Protein 1WTJ (pdb70)

Structure (mmCIF, N/CA/C/O backbone):
data_1WTJ
#
_entry.id   1WTJ
#
_cell.length_a   67.443
_cell.length_b   68.968
_cell.length_c   178.952
_cell.angle_alpha   90.00
_cell.angle_beta   90.00
_cell.angle_gamma   90.00
#
_symmetry.space_group_name_H-M   'P 21 21 21'
#
loop_
_entity.id
_entity.type
_entity.pdbx_description
1 polymer 'ureidoglycolate dehydrogenase'
2 water water
#
loop_
_atom_site.group_PDB
_atom_site.id
_atom_site.type_symbol
_atom_site.label_atom_id
_atom_site.label_alt_id
_atom_site.label_comp_id
_atom_site.label_asym_id
_atom_site.label_entity_id
_atom_site.label_seq_id
_atom_site.pdbx_PDB_ins_code
_atom_site.Cartn_x
_atom_site.Cartn_y
_atom_site.Cartn_z
_atom_site.occupancy
_atom_site.B_iso_or_equiv
_atom_site.auth_seq_id
_atom_site.auth_comp_id
_atom_site.auth_asym_id
_atom_site.auth_atom_id
_atom_site.pdbx_PDB_model_num
ATOM 1 N N . THR A 1 10 ? 5.615 50.077 49.689 1.00 49.91 10 THR A N 1
ATOM 2 C CA . THR A 1 10 ? 6.185 50.693 48.457 1.00 49.98 10 THR A CA 1
ATOM 3 C C . THR A 1 10 ? 5.142 50.754 47.348 1.00 50.15 10 THR A C 1
ATOM 4 O O . THR A 1 10 ? 4.653 49.723 46.886 1.00 50.74 10 THR A O 1
ATOM 8 N N . GLN A 1 11 ? 4.805 51.968 46.925 1.00 49.91 11 GLN A N 1
ATOM 9 C CA . GLN A 1 11 ? 3.822 52.169 45.868 1.00 49.57 11 GLN A CA 1
ATOM 10 C C . GLN A 1 11 ? 4.489 52.082 44.497 1.00 48.70 11 GLN A C 1
ATOM 11 O O . GLN A 1 11 ? 5.710 52.187 44.382 1.00 48.70 11 GLN A O 1
ATOM 17 N N . THR A 1 12 ? 3.680 51.885 43.462 1.00 47.38 12 THR A N 1
ATOM 18 C CA . THR A 1 12 ? 4.187 51.782 42.101 1.00 45.39 12 THR A CA 1
ATOM 19 C C . THR A 1 12 ? 3.647 52.909 41.227 1.00 43.84 12 THR A C 1
ATOM 20 O O . THR A 1 12 ? 2.438 53.128 41.155 1.00 44.25 12 THR A O 1
ATOM 24 N N . VAL A 1 13 ? 4.552 53.625 40.569 1.00 41.57 13 VAL A N 1
ATOM 25 C CA . VAL A 1 13 ? 4.167 54.719 39.688 1.00 39.70 13 VAL A CA 1
ATOM 26 C C . VAL A 1 13 ? 4.689 54.441 38.287 1.00 38.09 13 VAL A C 1
ATOM 27 O O . VAL A 1 13 ? 5.753 53.845 38.120 1.00 38.41 13 VAL A O 1
ATOM 31 N N . SER A 1 14 ? 3.935 54.865 37.279 1.00 36.41 14 SER A N 1
ATOM 32 C CA . SER A 1 14 ? 4.347 54.648 35.901 1.00 34.60 14 SER A CA 1
ATOM 33 C C . SER A 1 14 ? 5.427 55.654 35.531 1.00 33.15 14 SER A C 1
ATOM 34 O O . SER A 1 14 ? 5.562 56.699 36.169 1.00 32.13 14 SER A O 1
ATOM 37 N N . TYR A 1 15 ? 6.196 55.329 34.499 1.00 31.83 15 TYR A N 1
ATOM 38 C CA . TYR A 1 15 ? 7.261 56.201 34.030 1.00 30.77 15 TYR A CA 1
ATOM 39 C C . TYR A 1 15 ? 6.711 57.593 33.711 1.00 30.65 15 TYR A C 1
ATOM 40 O O . TYR A 1 15 ? 7.247 58.601 34.176 1.00 29.73 15 TYR A O 1
ATOM 49 N N . PRO A 1 16 ? 5.626 57.672 32.920 1.00 30.27 16 PRO A N 1
ATOM 50 C CA . PRO A 1 16 ? 5.075 58.993 32.602 1.00 29.38 16 PRO A CA 1
ATOM 51 C C . PRO A 1 16 ? 4.537 59.723 33.836 1.00 27.77 16 PRO A C 1
ATOM 52 O O . PRO A 1 16 ? 4.590 60.950 33.903 1.00 27.52 16 PRO A O 1
ATOM 56 N N . GLN A 1 17 ? 4.022 58.972 34.806 1.00 28.28 17 GLN A N 1
ATOM 57 C CA . GLN A 1 17 ? 3.510 59.577 36.033 1.00 28.14 17 GLN A CA 1
ATOM 58 C C . GLN A 1 17 ? 4.664 60.227 36.788 1.00 27.65 17 GLN A C 1
ATOM 59 O O . GLN A 1 17 ? 4.549 61.359 37.263 1.00 26.59 17 GLN A O 1
ATOM 65 N N . LEU A 1 18 ? 5.776 59.502 36.897 1.00 26.88 18 LEU A N 1
ATOM 66 C CA . LEU A 1 18 ? 6.947 60.016 37.597 1.00 26.05 18 LEU A CA 1
ATOM 67 C C . LEU A 1 18 ? 7.457 61.283 36.923 1.00 24.94 18 LEU A C 1
ATOM 68 O O . LEU A 1 18 ? 7.830 62.243 37.596 1.00 24.75 18 LEU A O 1
ATOM 73 N N . ILE A 1 19 ? 7.474 61.286 35.593 1.00 24.45 19 ILE A N 1
ATOM 74 C CA . ILE A 1 19 ? 7.923 62.453 34.846 1.00 24.55 19 ILE A CA 1
ATOM 75 C C . ILE A 1 19 ? 7.075 63.674 35.197 1.00 24.93 19 ILE A C 1
ATOM 76 O O . ILE A 1 19 ? 7.607 64.733 35.528 1.00 24.50 19 ILE A O 1
ATOM 81 N N . ASP A 1 20 ? 5.754 63.527 35.121 1.00 25.24 20 ASP A N 1
ATOM 82 C CA . ASP A 1 20 ? 4.856 64.633 35.434 1.00 26.37 20 ASP A CA 1
ATOM 83 C C . ASP A 1 20 ? 5.039 65.123 36.866 1.00 25.02 20 ASP A C 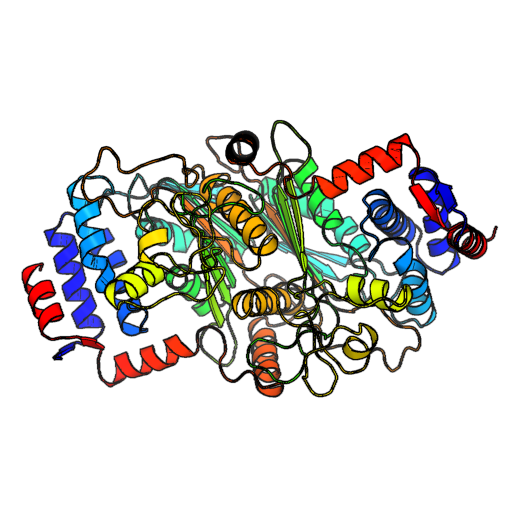1
ATOM 84 O O . ASP A 1 20 ? 4.962 66.322 37.129 1.00 25.26 20 ASP A O 1
ATOM 89 N N . LEU A 1 21 ? 5.279 64.192 37.785 1.00 25.10 21 LEU A N 1
ATOM 90 C CA . LEU A 1 21 ? 5.475 64.532 39.190 1.00 25.19 21 LEU A CA 1
ATOM 91 C C . LEU A 1 21 ? 6.750 65.349 39.376 1.00 25.06 21 LEU A C 1
ATOM 92 O O . LEU A 1 21 ? 6.736 66.399 40.022 1.00 24.79 21 LEU A O 1
ATOM 97 N N . LEU A 1 22 ? 7.852 64.870 38.809 1.00 23.98 22 LEU A N 1
ATOM 98 C CA . LEU A 1 22 ? 9.116 65.583 38.936 1.00 22.79 22 LEU A CA 1
ATOM 99 C C . LEU A 1 22 ? 9.077 66.928 38.222 1.00 22.11 22 LEU A C 1
ATOM 100 O O . LEU A 1 22 ? 9.666 67.900 38.691 1.00 23.30 22 LEU A O 1
ATOM 105 N N . ARG A 1 23 ? 8.383 66.995 37.088 1.00 22.65 23 ARG A N 1
ATOM 106 C CA . ARG A 1 23 ? 8.287 68.249 36.352 1.00 23.49 23 ARG A CA 1
ATOM 107 C C . ARG A 1 23 ? 7.600 69.295 37.223 1.00 23.77 23 ARG A C 1
ATOM 108 O O . ARG A 1 23 ? 7.989 70.463 37.235 1.00 23.56 23 ARG A O 1
ATOM 116 N N . ARG A 1 24 ? 6.576 68.865 37.954 1.00 25.57 24 ARG A N 1
ATOM 117 C CA . ARG A 1 24 ? 5.833 69.759 38.836 1.00 26.20 24 ARG A CA 1
ATOM 118 C C . ARG A 1 24 ? 6.771 70.311 39.906 1.00 25.38 24 ARG A C 1
ATOM 119 O O . ARG A 1 24 ? 6.753 71.504 40.207 1.00 25.21 24 ARG A O 1
ATOM 127 N N . ILE A 1 25 ? 7.586 69.429 40.477 1.00 24.27 25 ILE A N 1
ATOM 128 C CA . ILE A 1 25 ? 8.538 69.814 41.514 1.00 22.69 25 ILE A CA 1
ATOM 129 C C . ILE A 1 25 ? 9.494 70.893 41.015 1.00 22.82 25 ILE A C 1
ATOM 130 O O . ILE A 1 25 ? 9.692 71.913 41.674 1.00 23.12 25 ILE A O 1
ATOM 135 N N . PHE A 1 26 ? 10.085 70.670 39.846 1.00 22.51 26 PHE A N 1
ATOM 136 C CA . PHE A 1 26 ? 11.012 71.641 39.283 1.00 22.70 26 PHE A CA 1
ATOM 137 C C . PHE A 1 26 ? 10.335 72.979 39.013 1.00 23.50 26 PHE A C 1
ATOM 138 O O . PHE A 1 26 ? 10.914 74.034 39.266 1.00 22.93 26 PHE A O 1
ATOM 146 N N . VAL A 1 27 ? 9.107 72.943 38.503 1.00 25.05 27 VAL A N 1
ATOM 147 C CA . VAL A 1 27 ? 8.381 74.176 38.223 1.00 26.67 27 VAL A CA 1
ATOM 148 C C . VAL A 1 27 ? 8.120 74.922 39.531 1.00 26.87 27 VAL A C 1
ATOM 149 O O . VAL A 1 27 ? 8.314 76.134 39.615 1.00 28.32 27 VAL A O 1
ATOM 153 N N . VAL A 1 28 ? 7.685 74.188 40.549 1.00 27.18 28 VAL A N 1
ATOM 154 C CA . VAL A 1 28 ? 7.409 74.778 41.853 1.00 28.78 28 VAL A CA 1
ATOM 155 C C . VAL A 1 28 ? 8.658 75.435 42.431 1.00 27.72 28 VAL A C 1
ATOM 156 O O . VAL A 1 28 ? 8.569 76.442 43.136 1.00 28.18 28 VAL A O 1
ATOM 160 N N . HIS A 1 29 ? 9.822 74.871 42.125 1.00 26.44 29 HIS A N 1
ATOM 161 C CA . HIS A 1 29 ? 11.063 75.416 42.647 1.00 25.57 29 HIS A CA 1
ATOM 162 C C . HIS A 1 29 ? 11.814 76.388 41.742 1.00 26.21 29 HIS A C 1
ATOM 163 O O . HIS A 1 29 ? 13.027 76.563 41.874 1.00 26.84 29 HIS A O 1
ATOM 170 N N . GLY A 1 30 ? 11.090 77.010 40.818 1.00 26.39 30 GLY A N 1
ATOM 171 C CA . GLY A 1 30 ? 11.697 78.016 39.965 1.00 26.45 30 GLY A CA 1
ATOM 172 C C . GLY A 1 30 ? 12.318 77.714 38.616 1.00 25.73 30 GLY A C 1
ATOM 173 O O . GLY A 1 30 ? 12.868 78.626 38.003 1.00 27.31 30 GLY A O 1
ATOM 174 N N . THR A 1 31 ? 12.265 76.479 38.133 1.00 25.52 31 THR A N 1
ATOM 175 C CA . THR A 1 31 ? 12.857 76.232 36.823 1.00 24.53 31 THR A CA 1
ATOM 176 C C . THR A 1 31 ? 11.850 76.665 35.772 1.00 25.47 31 THR A C 1
ATOM 177 O O . THR A 1 31 ? 10.665 76.824 36.066 1.00 26.24 31 THR A O 1
ATOM 181 N N . SER A 1 32 ? 12.325 76.871 34.552 1.00 25.15 32 SER A N 1
ATOM 182 C CA . SER A 1 32 ? 11.442 77.243 33.460 1.00 25.64 32 SER A CA 1
ATOM 183 C C . SER A 1 32 ? 10.712 75.961 33.070 1.00 26.15 32 SER A C 1
ATOM 184 O O . SER A 1 32 ? 11.127 74.866 33.452 1.00 24.09 32 SER A O 1
ATOM 187 N N . PRO A 1 33 ? 9.603 76.075 32.324 1.00 26.87 33 PRO A N 1
ATOM 188 C CA . PRO A 1 33 ? 8.880 74.864 31.926 1.00 26.56 33 PRO A CA 1
ATOM 189 C C . PRO A 1 33 ? 9.778 73.961 31.081 1.00 24.73 33 PRO A C 1
ATOM 190 O O . PRO A 1 33 ? 9.745 72.738 31.207 1.00 25.20 33 PRO A O 1
ATOM 194 N N . GLU A 1 34 ? 10.588 74.584 30.231 1.00 25.92 34 GLU A N 1
ATOM 195 C CA . GLU A 1 34 ? 11.501 73.860 29.355 1.00 25.70 34 GLU A CA 1
ATOM 196 C C . GLU A 1 34 ? 12.514 73.043 30.154 1.00 24.84 34 GLU A C 1
ATOM 197 O O . GLU A 1 34 ? 12.715 71.857 29.890 1.00 24.07 34 GLU A O 1
ATOM 203 N N . VAL A 1 35 ? 13.151 73.681 31.129 1.00 22.30 35 VAL A N 1
ATOM 204 C CA . VAL A 1 35 ? 14.138 72.998 31.962 1.00 20.69 35 VAL A CA 1
ATOM 205 C C . VAL A 1 35 ? 13.479 71.877 32.762 1.00 20.89 35 VAL A C 1
ATOM 206 O O . VAL A 1 35 ? 14.040 70.790 32.906 1.00 19.45 35 VAL A O 1
ATOM 210 N N . ALA A 1 36 ? 12.281 72.139 33.276 1.00 19.60 36 ALA A N 1
ATOM 211 C CA . ALA A 1 36 ? 11.553 71.141 34.046 1.00 19.37 36 ALA A CA 1
ATOM 212 C C . ALA A 1 36 ? 11.302 69.882 33.216 1.00 18.79 36 ALA A C 1
ATOM 213 O O . ALA A 1 36 ? 11.462 68.768 33.710 1.00 19.05 36 ALA A O 1
ATOM 215 N N . ASP A 1 37 ? 10.904 70.059 31.957 1.00 19.82 37 ASP A N 1
ATOM 216 C CA . ASP A 1 37 ? 10.641 68.915 31.082 1.00 20.87 37 ASP A CA 1
ATOM 217 C C . ASP A 1 37 ? 11.892 68.063 30.912 1.00 19.59 37 ASP A C 1
ATOM 218 O O . ASP A 1 37 ? 11.849 66.839 31.034 1.00 20.25 37 ASP A O 1
ATOM 223 N N . VAL A 1 38 ? 13.001 68.729 30.617 1.00 19.30 38 VAL A N 1
ATOM 224 C CA . VAL A 1 38 ? 14.275 68.056 30.399 1.00 19.11 38 VAL A CA 1
ATOM 225 C C . VAL A 1 38 ? 14.778 67.311 31.632 1.00 17.98 38 VAL A C 1
ATOM 226 O O . VAL A 1 38 ? 15.127 66.131 31.555 1.00 17.75 38 VAL A O 1
ATOM 230 N N . LEU A 1 39 ? 14.811 67.995 32.770 1.00 17.79 39 LEU A N 1
ATOM 231 C CA . LEU A 1 39 ? 15.291 67.368 33.995 1.00 18.27 39 LEU A CA 1
ATOM 232 C C . LEU A 1 39 ? 14.364 66.271 34.509 1.00 18.24 39 LEU A C 1
ATOM 233 O O . LEU A 1 39 ? 14.831 65.237 34.986 1.00 18.57 39 LEU A O 1
ATOM 238 N N . ALA A 1 40 ? 13.054 66.489 34.409 1.00 17.10 40 ALA A N 1
ATOM 239 C CA . ALA A 1 40 ? 12.095 65.493 34.873 1.00 18.46 40 ALA A CA 1
ATOM 240 C C . ALA A 1 40 ? 12.283 64.188 34.108 1.00 17.44 40 ALA A C 1
ATOM 241 O O . ALA A 1 40 ? 12.332 63.113 34.701 1.00 18.66 40 ALA A O 1
ATOM 243 N N . GLU A 1 41 ? 12.395 64.290 32.789 1.00 18.32 41 GLU A N 1
ATOM 244 C CA . GLU A 1 41 ? 12.580 63.107 31.960 1.00 18.42 41 GLU A CA 1
ATOM 245 C C . GLU A 1 41 ? 13.899 62.413 32.288 1.00 17.48 41 GLU A C 1
ATOM 246 O O . GLU A 1 41 ? 13.963 61.190 32.392 1.00 18.47 41 GLU A O 1
ATOM 252 N N . ASN A 1 42 ? 14.953 63.205 32.451 1.00 17.51 42 ASN A N 1
ATOM 253 C CA . ASN A 1 42 ? 16.267 62.652 32.755 1.00 16.77 42 ASN A CA 1
ATOM 254 C C . ASN A 1 42 ? 16.255 61.890 34.076 1.00 15.62 42 ASN A C 1
ATOM 255 O O . ASN A 1 42 ? 16.664 60.727 34.145 1.00 16.52 42 ASN A O 1
ATOM 260 N N . CYS A 1 43 ? 15.763 62.546 35.120 1.00 16.76 43 CYS A N 1
ATOM 261 C CA . CYS A 1 43 ? 15.707 61.945 36.441 1.00 18.33 43 CYS A CA 1
ATOM 262 C C . CYS A 1 43 ? 14.816 60.703 36.452 1.00 19.00 43 CYS A C 1
ATOM 263 O O . CYS A 1 43 ? 15.189 59.661 37.000 1.00 19.52 43 CYS A O 1
ATOM 266 N N . ALA A 1 44 ? 13.641 60.818 35.843 1.00 18.78 44 ALA A N 1
ATOM 267 C CA . ALA A 1 44 ? 12.708 59.699 35.780 1.00 20.24 44 ALA A CA 1
ATOM 268 C C . ALA A 1 44 ? 13.313 58.535 34.995 1.00 19.90 44 ALA A C 1
ATOM 269 O O . ALA A 1 44 ? 13.140 57.376 35.371 1.00 19.79 44 ALA A O 1
ATOM 271 N N . SER A 1 45 ? 14.025 58.842 33.912 1.00 19.68 45 SER A N 1
ATOM 272 C CA . SER A 1 45 ? 14.654 57.799 33.108 1.00 20.28 45 SER A CA 1
ATOM 273 C C . SER A 1 45 ? 15.688 57.053 33.941 1.00 19.59 45 SER A C 1
ATOM 274 O O . SER A 1 45 ? 15.826 55.836 33.839 1.00 18.82 45 SER A O 1
ATOM 277 N N . ALA A 1 46 ? 16.414 57.789 34.776 1.00 19.80 46 ALA A N 1
ATOM 278 C CA . ALA A 1 46 ? 17.422 57.171 35.624 1.00 19.58 46 ALA A CA 1
ATOM 279 C C . ALA A 1 46 ? 16.756 56.199 36.595 1.00 19.44 46 ALA A C 1
ATOM 280 O O . ALA A 1 46 ? 17.233 55.083 36.794 1.00 19.36 46 ALA A O 1
ATOM 282 N N . GLN A 1 47 ? 15.651 56.630 37.195 1.00 19.40 47 GLN A N 1
ATOM 283 C CA . GLN A 1 47 ? 14.916 55.797 38.144 1.00 20.15 47 GLN A CA 1
ATOM 284 C C . GLN A 1 47 ? 14.386 54.559 37.419 1.00 20.43 47 GLN A C 1
ATOM 285 O O . GLN A 1 47 ? 14.494 53.439 37.913 1.00 19.98 47 GLN A O 1
ATOM 291 N N . ARG A 1 48 ? 13.818 54.784 36.240 1.00 19.56 48 ARG A N 1
ATOM 292 C CA . ARG A 1 48 ? 13.266 53.713 35.414 1.00 19.03 48 ARG A CA 1
ATOM 293 C C . ARG A 1 48 ? 14.305 52.631 35.121 1.00 19.83 48 ARG A C 1
ATOM 294 O O . ARG A 1 48 ? 13.993 51.441 35.113 1.00 19.97 48 ARG A O 1
ATOM 302 N N . ASP A 1 49 ? 15.544 53.054 34.890 1.00 20.44 49 ASP A N 1
ATOM 303 C CA . ASP A 1 49 ? 16.618 52.128 34.560 1.00 21.53 49 ASP A CA 1
ATOM 304 C C . ASP A 1 49 ? 17.382 51.566 35.759 1.00 22.83 49 ASP A C 1
ATOM 305 O O . ASP A 1 49 ? 18.343 50.813 35.594 1.00 22.70 49 ASP A O 1
ATOM 310 N N . GLY A 1 50 ? 16.953 51.925 36.964 1.00 22.42 50 GLY A N 1
ATOM 311 C CA . GLY A 1 50 ? 17.613 51.419 38.153 1.00 25.49 50 GLY A CA 1
ATOM 312 C C . GLY A 1 50 ? 18.872 52.165 38.551 1.00 28.07 50 GLY A C 1
ATOM 313 O O . GLY A 1 50 ? 19.685 51.644 39.316 1.00 28.96 50 GLY A O 1
ATOM 314 N N . SER A 1 51 ? 19.044 53.375 38.027 1.00 28.17 51 SER A N 1
ATOM 315 C CA . SER A 1 51 ? 20.208 54.193 38.356 1.00 30.17 51 SER A CA 1
ATOM 316 C C . SER A 1 51 ? 19.821 55.082 39.534 1.00 30.00 51 SER A C 1
ATOM 317 O O . SER A 1 51 ? 19.810 56.306 39.434 1.00 29.81 51 SER A O 1
ATOM 320 N N . HIS A 1 52 ? 19.502 54.434 40.650 1.00 32.37 52 HIS A N 1
ATOM 321 C CA . HIS A 1 52 ? 19.075 55.100 41.875 1.00 33.68 52 HIS A CA 1
ATOM 322 C C . HIS A 1 52 ? 19.935 56.288 42.301 1.00 34.57 52 HIS A C 1
ATOM 323 O O . HIS A 1 52 ? 19.409 57.313 42.735 1.00 35.13 52 HIS A O 1
ATOM 330 N N . SER A 1 53 ? 21.251 56.149 42.177 1.00 33.89 53 SER A N 1
ATOM 331 C CA . SER A 1 53 ? 22.172 57.215 42.556 1.00 34.94 53 SER A CA 1
ATOM 332 C C . SER A 1 53 ? 22.034 58.435 41.651 1.00 34.22 53 SER A C 1
ATOM 333 O O . SER A 1 53 ? 22.596 59.494 41.931 1.00 33.59 53 SER A O 1
ATOM 336 N N . HIS A 1 54 ? 21.278 58.283 40.568 1.00 32.82 54 HIS A N 1
ATOM 337 C CA . HIS A 1 54 ? 21.080 59.371 39.620 1.00 31.85 54 HIS A CA 1
ATOM 338 C C . HIS A 1 54 ? 19.592 59.652 39.406 1.00 31.06 54 HIS A C 1
ATOM 339 O O . HIS A 1 54 ? 19.223 60.511 38.604 1.00 32.62 54 HIS A O 1
ATOM 346 N N . GLY A 1 55 ? 18.747 58.930 40.139 1.00 29.36 55 GLY A N 1
ATOM 347 C CA . GLY A 1 55 ? 17.308 59.101 40.025 1.00 28.37 55 GLY A CA 1
ATOM 348 C C . GLY A 1 55 ? 16.702 60.069 41.027 1.00 29.01 55 GLY A C 1
ATOM 349 O O . GLY A 1 55 ? 17.281 61.119 41.306 1.00 28.58 55 GLY A O 1
ATOM 350 N N . ILE A 1 56 ? 15.539 59.716 41.573 1.00 28.23 56 ILE A N 1
ATOM 351 C CA . ILE A 1 56 ? 14.845 60.574 42.534 1.00 29.82 56 ILE A CA 1
ATOM 352 C C . ILE A 1 56 ? 15.707 60.944 43.736 1.00 30.38 56 ILE A C 1
ATOM 353 O O . ILE A 1 56 ? 15.423 61.919 44.434 1.00 29.98 56 ILE A O 1
ATOM 358 N N . PHE A 1 57 ? 16.753 60.162 43.976 1.00 30.32 57 PHE A N 1
ATOM 359 C CA . PHE A 1 57 ? 17.665 60.414 45.088 1.00 30.80 57 PHE A CA 1
ATOM 360 C C . PHE A 1 57 ? 18.348 61.771 44.930 1.00 29.13 57 PHE A C 1
ATOM 361 O O . PHE A 1 57 ? 18.727 62.403 45.917 1.00 27.72 57 PHE A O 1
ATOM 369 N N . ARG A 1 58 ? 18.492 62.213 43.683 1.00 26.36 58 ARG A N 1
ATOM 370 C CA . ARG A 1 58 ? 19.151 63.479 43.377 1.00 24.52 58 ARG A CA 1
ATOM 371 C C . ARG A 1 58 ? 18.266 64.715 43.509 1.00 21.05 58 ARG A C 1
ATOM 372 O O . ARG A 1 58 ? 18.767 65.834 43.465 1.00 20.11 58 ARG A O 1
ATOM 380 N N . ILE A 1 59 ? 16.960 64.528 43.675 1.00 20.85 59 ILE A N 1
ATOM 381 C CA . ILE A 1 59 ? 16.062 65.674 43.776 1.00 18.97 59 ILE A CA 1
ATOM 382 C C . ILE A 1 59 ? 16.452 66.692 44.854 1.00 18.94 59 ILE A C 1
ATOM 383 O O . ILE A 1 59 ? 16.512 67.888 44.577 1.00 17.96 59 ILE A O 1
ATOM 388 N N . PRO A 1 60 ? 16.728 66.239 46.091 1.00 18.89 60 PRO A N 1
ATOM 389 C CA . PRO A 1 60 ? 17.108 67.211 47.124 1.00 18.93 60 PRO A CA 1
ATOM 390 C C . PRO A 1 60 ? 18.316 68.069 46.721 1.00 17.40 60 PRO A C 1
ATOM 391 O O . PRO A 1 60 ? 18.334 69.280 46.959 1.00 17.22 60 PRO A O 1
ATOM 395 N N . GLY A 1 61 ? 19.317 67.440 46.108 1.00 17.30 61 GLY A N 1
ATOM 396 C CA . GLY A 1 61 ? 20.501 68.170 45.670 1.00 16.26 61 GLY A CA 1
ATOM 397 C C . GLY A 1 61 ? 20.176 69.153 44.556 1.00 15.21 61 GLY A C 1
ATOM 398 O O . GLY A 1 61 ? 20.741 70.247 44.478 1.00 15.59 61 GLY A O 1
ATOM 399 N N . TYR A 1 62 ? 19.274 68.757 43.665 1.00 15.25 62 TYR A N 1
ATOM 400 C CA . TYR A 1 62 ? 18.860 69.638 42.581 1.00 14.77 62 TYR A CA 1
ATOM 401 C C . TYR A 1 62 ? 18.223 70.891 43.176 1.00 15.28 62 TYR A C 1
ATOM 402 O O . TYR A 1 62 ? 18.574 72.010 42.816 1.00 15.74 62 TYR A O 1
ATOM 411 N N . LEU A 1 63 ? 17.279 70.685 44.089 1.00 15.75 63 LEU A N 1
ATOM 412 C CA . LEU A 1 63 ? 16.561 71.794 44.698 1.00 15.78 63 LEU A CA 1
ATOM 413 C C . LEU A 1 63 ? 17.421 72.687 45.580 1.00 15.75 63 LEU A C 1
ATOM 414 O O . LEU A 1 63 ? 17.271 73.909 45.552 1.00 16.44 63 LEU A O 1
ATOM 419 N N . SER A 1 64 ? 18.330 72.094 46.348 1.00 15.04 64 SER A N 1
ATOM 420 C CA . SER A 1 64 ? 19.192 72.898 47.209 1.00 16.61 64 SER A CA 1
ATOM 421 C C . SER A 1 64 ? 20.120 73.766 46.350 1.00 15.85 64 SER A C 1
ATOM 422 O O . SER A 1 64 ? 20.423 74.906 46.707 1.00 16.36 64 SER A O 1
ATOM 425 N N . SER A 1 65 ? 20.547 73.236 45.205 1.00 14.44 65 SER A N 1
ATOM 426 C CA . SER A 1 65 ? 21.422 73.976 44.302 1.00 15.10 65 SER A CA 1
ATOM 427 C C . SER A 1 65 ? 20.670 75.132 43.649 1.00 15.46 65 SER A C 1
ATOM 428 O O . SER A 1 65 ? 21.218 76.217 43.465 1.00 16.02 65 SER A O 1
ATOM 431 N N . LEU A 1 66 ? 19.410 74.894 43.303 1.00 16.11 66 LEU A N 1
ATOM 432 C CA . LEU A 1 66 ? 18.581 75.922 42.686 1.00 16.55 66 LEU A CA 1
ATOM 433 C C . LEU A 1 66 ? 18.241 77.047 43.663 1.00 16.91 66 LEU A C 1
ATOM 434 O O . LEU A 1 66 ? 18.221 78.218 43.290 1.00 17.25 66 LEU A O 1
ATOM 439 N N . ALA A 1 67 ? 17.985 76.678 44.914 1.00 18.32 67 ALA A N 1
ATOM 440 C CA . ALA A 1 67 ? 17.600 77.634 45.950 1.00 17.47 67 ALA A CA 1
ATOM 441 C C . ALA A 1 67 ? 18.491 78.867 46.092 1.00 18.92 67 ALA A C 1
ATOM 442 O O . ALA A 1 67 ? 17.989 79.984 46.239 1.00 19.21 67 ALA A O 1
ATOM 444 N N . SER A 1 68 ? 19.806 78.674 46.050 1.00 18.75 68 SER A N 1
ATOM 445 C CA . SER A 1 68 ? 20.744 79.786 46.205 1.00 20.43 68 SER A CA 1
ATOM 446 C C . SER A 1 68 ? 21.030 80.542 44.914 1.00 20.27 68 SER A C 1
ATOM 447 O O . SER A 1 68 ? 21.649 81.606 44.937 1.00 21.68 68 SER A O 1
ATOM 450 N N . GLY A 1 69 ? 20.590 79.991 43.790 1.00 18.54 69 GLY A N 1
ATOM 451 C CA . GLY A 1 69 ? 20.858 80.626 42.515 1.00 18.15 69 GLY A CA 1
ATOM 452 C C . GLY A 1 69 ? 22.182 80.121 41.961 1.00 18.16 69 GLY A C 1
ATOM 453 O O . GLY A 1 69 ? 22.617 80.542 40.888 1.00 19.28 69 GLY A O 1
ATOM 454 N N . TRP A 1 70 ? 22.828 79.217 42.696 1.00 16.31 70 TRP A N 1
ATOM 455 C CA . TRP A 1 70 ? 24.104 78.645 42.266 1.00 15.46 70 TRP A CA 1
ATOM 456 C C . TRP A 1 70 ? 23.972 78.165 40.823 1.00 15.31 70 TRP A C 1
ATOM 457 O O . TRP A 1 70 ? 24.881 78.349 40.011 1.00 15.11 70 TRP A O 1
ATOM 468 N N . VAL A 1 71 ? 22.839 77.533 40.522 1.00 16.72 71 VAL A N 1
ATOM 469 C CA . VAL A 1 71 ? 22.532 77.075 39.171 1.00 16.91 71 VAL A CA 1
ATOM 470 C C . VAL A 1 71 ? 21.229 77.783 38.795 1.00 17.53 71 VAL A C 1
ATOM 471 O O . VAL A 1 71 ? 20.323 77.912 39.625 1.00 17.86 71 VAL A O 1
ATOM 475 N N . ASP A 1 72 ? 21.151 78.260 37.555 1.00 18.15 72 ASP A N 1
ATOM 476 C CA . ASP A 1 72 ? 19.983 78.989 37.064 1.00 18.36 72 ASP A CA 1
ATOM 477 C C . ASP A 1 72 ? 18.976 78.073 36.373 1.00 18.88 72 ASP A C 1
ATOM 478 O O . ASP A 1 72 ? 19.186 77.646 35.238 1.00 18.47 72 ASP A O 1
ATOM 483 N N . GLY A 1 73 ? 17.878 77.782 37.063 1.00 18.48 73 GLY A N 1
ATOM 484 C CA . GLY A 1 73 ? 16.857 76.917 36.502 1.00 18.08 73 GLY A CA 1
ATOM 485 C C . GLY A 1 73 ? 16.075 77.549 35.365 1.00 18.86 73 GLY A C 1
ATOM 486 O O . GLY A 1 73 ? 15.243 76.890 34.744 1.00 19.73 73 GLY A O 1
ATOM 487 N N . LYS A 1 74 ? 16.336 78.824 35.092 1.00 20.06 74 LYS A N 1
ATOM 488 C CA . LYS A 1 74 ? 15.647 79.528 34.014 1.00 19.89 74 LYS A CA 1
ATOM 489 C C . LYS A 1 74 ? 16.595 79.952 32.898 1.00 20.38 74 LYS A C 1
ATOM 490 O O . LYS A 1 74 ? 16.222 80.727 32.017 1.00 21.03 74 LYS A O 1
ATOM 496 N N . ALA A 1 75 ? 17.819 79.438 32.927 1.00 18.90 75 ALA A N 1
ATOM 497 C CA . ALA A 1 75 ? 18.802 79.786 31.911 1.00 19.01 75 ALA A CA 1
ATOM 498 C C . ALA A 1 75 ? 18.354 79.394 30.508 1.00 18.46 75 ALA A C 1
ATOM 499 O O . ALA A 1 75 ? 17.721 78.356 30.309 1.00 19.55 75 ALA A O 1
ATOM 501 N N . VAL A 1 76 ? 18.683 80.243 29.540 1.00 19.24 76 VAL A N 1
ATOM 502 C CA . VAL A 1 76 ? 18.354 79.987 28.146 1.00 20.06 76 VAL A CA 1
ATOM 503 C C . VAL A 1 76 ? 19.679 79.751 27.425 1.00 19.00 76 VAL A C 1
ATOM 504 O O . VAL A 1 76 ? 20.491 80.662 27.275 1.00 19.80 76 VAL A O 1
ATOM 508 N N . PRO A 1 77 ? 19.928 78.505 26.995 1.00 19.22 77 PRO A N 1
ATOM 509 C CA . PRO A 1 77 ? 21.176 78.185 26.295 1.00 19.69 77 PRO A CA 1
ATOM 510 C C . PRO A 1 77 ? 21.365 79.021 25.030 1.00 19.51 77 PRO A C 1
ATOM 511 O O . PRO A 1 77 ? 20.404 79.308 24.319 1.00 21.24 77 PRO A O 1
ATOM 515 N N . VAL A 1 78 ? 22.604 79.414 24.763 1.00 18.98 78 VAL A N 1
ATOM 516 C CA . VAL A 1 78 ? 22.921 80.186 23.566 1.00 18.98 78 VAL A CA 1
ATOM 517 C C . VAL A 1 78 ? 23.763 79.291 22.662 1.00 19.78 78 VAL A C 1
ATOM 518 O O . VAL A 1 78 ? 24.882 78.919 23.014 1.00 19.30 78 VAL A O 1
ATOM 522 N N . VAL A 1 79 ? 23.212 78.942 21.504 1.00 19.52 79 VAL A N 1
ATOM 523 C CA . VAL A 1 79 ? 23.901 78.070 20.557 1.00 18.38 79 VAL A CA 1
ATOM 524 C C . VAL A 1 79 ? 24.768 78.853 19.579 1.00 19.73 79 VAL A C 1
ATOM 525 O O . VAL A 1 79 ? 24.317 79.831 18.976 1.00 21.73 79 VAL A O 1
ATOM 529 N N . GLU A 1 80 ? 26.016 78.417 19.428 1.00 19.25 80 GLU A N 1
ATOM 530 C CA . GLU A 1 80 ? 26.960 79.069 18.529 1.00 18.98 80 GLU A CA 1
ATOM 531 C C . GLU A 1 80 ? 27.420 78.092 17.447 1.00 21.14 80 GLU A C 1
ATOM 532 O O . GLU A 1 80 ? 28.120 77.119 17.734 1.00 19.02 80 GLU A O 1
ATOM 538 N N . ASP A 1 81 ? 27.005 78.351 16.210 1.00 19.63 81 ASP A N 1
ATOM 539 C CA . ASP A 1 81 ? 27.377 77.520 15.068 1.00 19.99 81 ASP A CA 1
ATOM 540 C C . ASP A 1 81 ? 28.712 78.088 14.599 1.00 20.35 81 ASP A C 1
ATOM 541 O O . ASP A 1 81 ? 28.750 79.089 13.881 1.00 20.27 81 ASP A O 1
ATOM 546 N N . VAL A 1 82 ? 29.806 77.445 14.996 1.00 19.40 82 VAL A N 1
ATOM 547 C CA . VAL A 1 82 ? 31.136 77.947 14.667 1.00 18.97 82 VAL A CA 1
ATOM 548 C C . VAL A 1 82 ? 31.946 77.190 13.622 1.00 19.01 82 VAL A C 1
ATOM 549 O O . VAL A 1 82 ? 33.066 77.586 13.301 1.00 21.19 82 VAL A O 1
ATOM 553 N N . GLY A 1 83 ? 31.389 76.109 13.091 1.00 18.50 83 GLY A N 1
ATOM 554 C CA . GLY A 1 83 ? 32.103 75.346 12.085 1.00 20.16 83 GLY A CA 1
ATOM 555 C C . GLY A 1 83 ? 31.244 74.270 11.456 1.00 18.12 83 GLY A C 1
ATOM 556 O O . GLY A 1 83 ? 30.218 73.881 12.009 1.00 18.09 83 GLY A O 1
ATOM 557 N N . ALA A 1 84 ? 31.661 73.785 10.292 1.00 18.87 84 ALA A N 1
ATOM 558 C CA . ALA A 1 84 ? 30.914 72.745 9.602 1.00 17.78 84 ALA A CA 1
ATOM 559 C C . ALA A 1 84 ? 30.697 71.540 10.515 1.00 17.29 84 ALA A C 1
ATOM 560 O O . ALA A 1 84 ? 29.710 70.819 10.376 1.00 19.26 84 ALA A O 1
ATOM 562 N N . ALA A 1 85 ? 31.616 71.330 11.454 1.00 16.76 85 ALA A N 1
ATOM 563 C CA . ALA A 1 85 ? 31.513 70.200 12.379 1.00 16.39 85 ALA A CA 1
ATOM 564 C C . ALA A 1 85 ? 31.735 70.626 13.826 1.00 16.84 85 ALA A C 1
ATOM 565 O O . ALA A 1 85 ? 32.173 69.822 14.653 1.00 16.22 85 ALA A O 1
ATOM 567 N N . PHE A 1 86 ? 31.415 71.874 14.148 1.00 16.37 86 PHE A N 1
ATOM 568 C CA . PHE A 1 86 ? 31.656 72.354 15.503 1.00 16.61 86 PHE A CA 1
ATOM 569 C C . PHE A 1 86 ? 30.546 73.266 16.013 1.00 16.93 86 PHE A C 1
ATOM 570 O O . PHE A 1 86 ? 30.187 74.249 15.367 1.00 16.83 86 PHE A O 1
ATOM 578 N N . VAL A 1 87 ? 30.012 72.929 17.178 1.00 16.14 87 VAL A N 1
ATOM 579 C CA . VAL A 1 87 ? 28.964 73.720 17.805 1.00 15.49 87 VAL A CA 1
ATOM 580 C C . VAL A 1 87 ? 29.361 74.005 19.244 1.00 16.01 87 VAL A C 1
ATOM 581 O O . VAL A 1 87 ? 29.851 73.121 19.942 1.00 15.50 87 VAL A O 1
ATOM 585 N N . ARG A 1 88 ? 29.181 75.247 19.680 1.00 16.02 88 ARG A N 1
ATOM 586 C CA . ARG A 1 88 ? 29.462 75.601 21.065 1.00 17.02 88 ARG A CA 1
ATOM 587 C C . ARG A 1 88 ? 28.142 76.062 21.651 1.00 16.79 88 ARG A C 1
ATOM 588 O O . ARG A 1 88 ? 27.273 76.559 20.929 1.00 18.06 88 ARG A O 1
ATOM 596 N N . VAL A 1 89 ? 27.971 75.871 22.952 1.00 16.56 89 VAL A N 1
ATOM 597 C CA . VAL A 1 89 ? 26.751 76.319 23.605 1.00 18.49 89 VAL A CA 1
ATOM 598 C C . VAL A 1 89 ? 27.086 76.897 24.963 1.00 18.01 89 VAL A C 1
ATOM 599 O O . VAL A 1 89 ? 27.782 76.267 25.760 1.00 18.00 89 VAL A O 1
ATOM 603 N N . ASP A 1 90 ? 26.624 78.116 25.212 1.00 17.60 90 ASP A N 1
ATOM 604 C CA . ASP A 1 90 ? 26.841 78.730 26.511 1.00 16.93 90 ASP A CA 1
ATOM 605 C C . ASP A 1 90 ? 25.612 78.306 27.304 1.00 16.51 90 ASP A C 1
ATOM 606 O O . ASP A 1 90 ? 24.489 78.675 26.957 1.00 16.64 90 ASP A O 1
ATOM 611 N N . ALA A 1 91 ? 25.818 77.499 28.342 1.00 15.35 91 ALA A N 1
ATOM 612 C CA . ALA A 1 91 ? 24.712 77.026 29.163 1.00 16.54 91 ALA A CA 1
ATOM 613 C C . ALA A 1 91 ? 24.194 78.134 30.074 1.00 15.95 91 ALA A C 1
ATOM 614 O O . ALA A 1 91 ? 23.160 77.981 30.722 1.00 16.45 91 ALA A O 1
ATOM 616 N N . CYS A 1 92 ? 24.928 79.242 30.115 1.00 17.42 92 CYS A N 1
ATOM 617 C CA . CYS A 1 92 ? 24.557 80.410 30.913 1.00 18.22 92 CYS A CA 1
ATOM 618 C C . CYS A 1 92 ? 24.218 80.090 32.370 1.00 18.39 92 CYS A C 1
ATOM 619 O O . CYS A 1 92 ? 23.193 80.530 32.901 1.00 18.23 92 CYS A O 1
ATOM 622 N N . ASN A 1 93 ? 25.103 79.327 33.005 1.00 16.97 93 ASN A N 1
ATOM 623 C CA . ASN A 1 93 ? 24.965 78.914 34.399 1.00 15.73 93 ASN A CA 1
ATOM 624 C C . ASN A 1 93 ? 23.772 78.005 34.671 1.00 15.19 93 ASN A C 1
ATOM 625 O O . ASN A 1 93 ? 23.366 77.824 35.821 1.00 14.80 93 ASN A O 1
ATOM 630 N N . GLY A 1 94 ? 23.221 77.420 33.612 1.00 14.93 94 GLY A N 1
ATOM 631 C CA . GLY A 1 94 ? 22.100 76.514 33.769 1.00 15.97 94 GLY A CA 1
ATOM 632 C C . GLY A 1 94 ? 22.578 75.076 33.712 1.00 15.78 94 GLY A C 1
ATOM 633 O O . GLY A 1 94 ? 23.783 74.817 33.673 1.00 15.23 94 GLY A O 1
ATOM 634 N N . PHE A 1 95 ? 21.642 74.135 33.703 1.00 15.64 95 PHE A N 1
ATOM 635 C CA . PHE A 1 95 ? 22.004 72.724 33.638 1.00 15.46 95 PHE A CA 1
ATOM 636 C C . PHE A 1 95 ? 22.525 72.357 32.256 1.00 15.90 95 PHE A C 1
ATOM 637 O O . PHE A 1 95 ? 22.220 73.021 31.266 1.00 16.03 95 PHE A O 1
ATOM 645 N N . ALA A 1 96 ? 23.322 71.296 32.194 1.00 14.59 96 ALA A N 1
ATOM 646 C CA . ALA A 1 96 ? 23.897 70.866 30.929 1.00 15.14 96 ALA A CA 1
ATOM 647 C C . ALA A 1 96 ? 22.886 70.250 29.968 1.00 14.37 96 ALA A C 1
ATOM 648 O O . ALA A 1 96 ? 22.947 70.497 28.765 1.00 15.35 96 ALA A O 1
ATOM 650 N N . GLN A 1 97 ? 21.954 69.457 30.493 1.00 15.38 97 GLN A N 1
ATOM 651 C CA . GLN A 1 97 ? 20.977 68.790 29.636 1.00 15.70 97 GLN A CA 1
ATOM 652 C C . GLN A 1 97 ? 20.149 69.728 28.752 1.00 15.96 97 GLN A C 1
ATOM 653 O O . GLN A 1 97 ? 19.915 69.427 27.582 1.00 15.98 97 GLN A O 1
ATOM 659 N N . PRO A 1 98 ? 19.682 70.866 29.297 1.00 16.13 98 PRO A N 1
ATOM 660 C CA . PRO A 1 98 ? 18.896 71.782 28.461 1.00 17.62 98 PRO A CA 1
ATOM 661 C C . PRO A 1 98 ? 19.753 72.353 27.329 1.00 17.17 98 PRO A C 1
ATOM 662 O O . PRO A 1 98 ? 19.260 72.600 26.226 1.00 18.05 98 PRO A O 1
ATOM 666 N N . ALA A 1 99 ? 21.038 72.561 27.613 1.00 17.08 99 ALA A N 1
ATOM 667 C CA . ALA A 1 99 ? 21.968 73.099 26.624 1.00 16.96 99 ALA A CA 1
ATOM 668 C C . ALA A 1 99 ? 22.208 72.075 25.518 1.00 16.55 99 ALA A C 1
ATOM 669 O O . ALA A 1 99 ? 22.257 72.425 24.340 1.00 16.85 99 ALA A O 1
ATOM 671 N N . LEU A 1 100 ? 22.377 70.814 25.902 1.00 16.42 100 LEU A N 1
ATOM 672 C CA . LEU A 1 100 ? 22.578 69.753 24.921 1.00 16.79 100 LEU A CA 1
ATOM 673 C C . LEU A 1 100 ? 21.335 69.653 24.036 1.00 17.74 100 LEU A C 1
ATOM 674 O O . LEU A 1 100 ? 21.432 69.548 22.810 1.00 18.65 100 LEU A O 1
ATOM 679 N N . ALA A 1 101 ? 20.163 69.699 24.663 1.00 16.70 101 ALA A N 1
ATOM 680 C CA . ALA A 1 101 ? 18.906 69.603 23.928 1.00 17.91 101 ALA A CA 1
ATOM 681 C C . ALA A 1 101 ? 18.736 70.738 22.920 1.00 18.93 101 ALA A C 1
ATOM 682 O O . ALA A 1 101 ? 18.232 70.530 21.815 1.00 19.96 101 ALA A O 1
ATOM 684 N N . ALA A 1 102 ? 19.162 71.937 23.300 1.00 18.24 102 ALA A N 1
ATOM 685 C CA . ALA A 1 102 ? 19.044 73.099 22.427 1.00 19.09 102 ALA A CA 1
ATOM 686 C C . ALA A 1 102 ? 19.897 72.990 21.165 1.00 20.77 102 ALA A C 1
ATOM 687 O O . ALA A 1 102 ? 19.567 73.575 20.133 1.00 21.69 102 ALA A O 1
ATOM 689 N N . ALA A 1 103 ? 20.988 72.235 21.240 1.00 20.13 103 ALA A N 1
ATOM 690 C CA . ALA A 1 103 ? 21.882 72.097 20.095 1.00 21.00 103 ALA A CA 1
ATOM 691 C C . ALA A 1 103 ? 21.870 70.722 19.437 1.00 20.39 103 ALA A C 1
ATOM 692 O O . ALA A 1 103 ? 22.520 70.522 18.413 1.00 20.22 103 ALA A O 1
ATOM 694 N N . ARG A 1 104 ? 21.127 69.783 20.009 1.00 21.07 104 ARG A N 1
ATOM 695 C CA . ARG A 1 104 ? 21.086 68.423 19.482 1.00 21.95 104 ARG A CA 1
ATOM 696 C C . ARG A 1 104 ? 20.769 68.283 17.992 1.00 21.94 104 ARG A C 1
ATOM 697 O O . ARG A 1 104 ? 21.471 67.570 17.278 1.00 20.54 104 ARG A O 1
ATOM 705 N N . SER A 1 105 ? 19.720 68.950 17.518 1.00 22.12 105 SER A N 1
ATOM 706 C CA . SER A 1 105 ? 19.353 68.839 16.107 1.00 22.50 105 SER A CA 1
ATOM 707 C C . SER A 1 105 ? 20.456 69.340 15.176 1.00 21.61 105 SER A C 1
ATOM 708 O O . SER A 1 105 ? 20.753 68.705 14.161 1.00 22.02 105 SER A O 1
ATOM 711 N N . LEU A 1 106 ? 21.062 70.474 15.516 1.00 21.15 106 LEU A N 1
ATOM 712 C CA . LEU A 1 106 ? 22.135 71.033 14.702 1.00 20.17 106 LEU A CA 1
ATOM 713 C C . LEU A 1 106 ? 23.343 70.100 14.733 1.00 20.15 106 LEU A C 1
ATOM 714 O O . LEU A 1 106 ? 24.001 69.883 13.714 1.00 19.94 106 LEU A O 1
ATOM 719 N N . LEU A 1 107 ? 23.623 69.543 15.907 1.00 19.04 107 LEU A N 1
ATOM 720 C CA . LEU A 1 107 ? 24.749 68.633 16.074 1.00 19.08 107 LEU A CA 1
ATOM 721 C C . LEU A 1 107 ? 24.589 67.400 15.192 1.00 19.23 107 LEU A C 1
ATOM 722 O O . LEU A 1 107 ? 25.536 66.982 14.524 1.00 18.16 107 LEU A O 1
ATOM 727 N N . ILE A 1 108 ? 23.391 66.820 15.198 1.00 18.06 108 ILE A N 1
ATOM 728 C CA . ILE A 1 108 ? 23.110 65.634 14.398 1.00 18.56 108 ILE A CA 1
ATOM 729 C C . ILE A 1 108 ? 23.199 65.962 12.910 1.00 19.35 108 ILE A C 1
ATOM 730 O O . ILE A 1 108 ? 23.726 65.171 12.129 1.00 18.96 108 ILE A O 1
ATOM 735 N N . ASP A 1 109 ? 22.699 67.130 12.513 1.00 19.17 109 ASP A N 1
ATOM 736 C CA . ASP A 1 109 ? 22.773 67.516 11.109 1.00 20.46 109 ASP A CA 1
ATOM 737 C C . ASP A 1 109 ? 24.229 67.607 10.667 1.00 18.62 109 ASP A C 1
ATOM 738 O O . ASP A 1 109 ? 24.592 67.139 9.586 1.00 18.62 109 ASP A O 1
ATOM 743 N N . LYS A 1 110 ? 25.065 68.211 11.506 1.00 17.72 110 LYS A N 1
ATOM 744 C CA . LYS A 1 110 ? 26.480 68.347 11.180 1.00 17.45 110 LYS A CA 1
ATOM 745 C C . LYS A 1 110 ? 27.181 66.991 11.148 1.00 17.63 110 LYS A C 1
ATOM 746 O O . LYS A 1 110 ? 27.982 66.722 10.255 1.00 17.24 110 LYS A O 1
ATOM 752 N N . ALA A 1 111 ? 26.883 66.139 12.125 1.00 17.31 111 ALA A N 1
ATOM 753 C CA . ALA A 1 111 ? 27.508 64.824 12.176 1.00 16.71 111 ALA A CA 1
ATOM 754 C C . ALA A 1 111 ? 27.187 64.018 10.922 1.00 17.06 111 ALA A C 1
ATOM 755 O O . ALA A 1 111 ? 28.060 63.368 10.352 1.00 17.33 111 ALA A O 1
ATOM 757 N N . ARG A 1 112 ? 25.934 64.060 10.487 1.00 16.23 112 ARG A N 1
ATOM 758 C CA . ARG A 1 112 ? 25.544 63.313 9.298 1.00 16.62 112 ARG A CA 1
ATOM 759 C C . ARG A 1 112 ? 26.096 63.918 8.015 1.00 17.15 112 ARG A C 1
ATOM 760 O O . ARG A 1 112 ? 26.441 63.194 7.081 1.00 17.65 112 ARG A O 1
ATOM 768 N N . SER A 1 113 ? 26.192 65.242 7.966 1.00 16.45 113 SER A N 1
ATOM 769 C CA . SER A 1 113 ? 26.700 65.903 6.773 1.00 17.93 113 SER A CA 1
ATOM 770 C C . SER A 1 113 ? 28.220 65.846 6.663 1.00 17.09 113 SER A C 1
ATOM 771 O O . SER A 1 113 ? 28.758 65.399 5.649 1.00 17.65 113 SER A O 1
ATOM 774 N N . ALA A 1 114 ? 28.908 66.291 7.711 1.00 15.89 114 ALA A N 1
ATOM 775 C CA . ALA A 1 114 ? 30.366 66.314 7.719 1.00 15.39 114 ALA A CA 1
ATOM 776 C C . ALA A 1 114 ? 31.003 64.976 8.071 1.00 15.36 114 ALA A C 1
ATOM 777 O O . ALA A 1 114 ? 32.153 64.726 7.710 1.00 15.16 114 ALA A O 1
ATOM 779 N N . GLY A 1 115 ? 30.265 64.132 8.786 1.00 15.00 115 GLY A N 1
ATOM 780 C CA . GLY A 1 115 ? 30.786 62.831 9.173 1.00 15.06 115 GLY A CA 1
ATOM 781 C C . GLY A 1 115 ? 31.026 62.719 10.668 1.00 14.44 115 GLY A C 1
ATOM 782 O O . GLY A 1 115 ? 30.939 61.635 11.248 1.00 14.07 115 GLY A O 1
ATOM 783 N N . VAL A 1 116 ? 31.351 63.846 11.289 1.00 15.01 116 VAL A N 1
ATOM 784 C CA . VAL A 1 116 ? 31.591 63.913 12.725 1.00 15.32 116 VAL A CA 1
ATOM 785 C C . VAL A 1 116 ? 31.331 65.354 13.132 1.00 14.92 116 VAL A C 1
ATOM 786 O O . VAL A 1 116 ? 31.449 66.265 12.311 1.00 15.55 116 VAL A O 1
ATOM 790 N N . ALA A 1 117 ? 30.952 65.560 14.386 1.00 14.98 117 ALA A N 1
ATOM 791 C CA . ALA A 1 117 ? 30.699 66.909 14.875 1.00 15.27 117 ALA A CA 1
ATOM 792 C C . ALA A 1 117 ? 30.922 66.956 16.375 1.00 14.13 117 ALA A C 1
ATOM 793 O O . ALA A 1 117 ? 30.714 65.965 17.077 1.00 15.35 117 ALA A O 1
ATOM 795 N N . ILE A 1 118 ? 31.357 68.113 16.853 1.00 14.87 118 ILE A N 1
ATOM 796 C CA . ILE A 1 118 ? 31.611 68.319 18.270 1.00 15.83 118 ILE A CA 1
ATOM 797 C C . ILE A 1 118 ? 30.639 69.333 18.849 1.00 16.26 118 ILE A C 1
ATOM 798 O O . ILE A 1 118 ? 30.254 70.288 18.178 1.00 15.92 118 ILE A O 1
ATOM 803 N N . LEU A 1 119 ? 30.219 69.096 20.086 1.00 15.32 119 LEU A N 1
ATOM 804 C CA . LEU A 1 119 ? 29.367 70.035 20.804 1.00 15.10 119 LEU A CA 1
ATOM 805 C C . LEU A 1 119 ? 30.170 70.348 22.057 1.00 15.33 119 LEU A C 1
ATOM 806 O O . LEU A 1 119 ? 30.492 69.450 22.838 1.00 15.19 119 LEU A O 1
ATOM 811 N N . ALA A 1 120 ? 30.508 71.619 22.234 1.00 14.77 120 ALA A N 1
ATOM 812 C CA . ALA A 1 120 ? 31.286 72.048 23.382 1.00 14.19 120 ALA A CA 1
ATOM 813 C C . ALA A 1 120 ? 30.428 72.949 24.256 1.00 14.97 120 ALA A C 1
ATOM 814 O O . ALA A 1 120 ? 30.196 74.109 23.921 1.00 15.32 120 ALA A O 1
ATOM 816 N N . ILE A 1 121 ? 29.950 72.399 25.366 1.00 13.45 121 ILE A N 1
ATOM 817 C CA . ILE A 1 121 ? 29.106 73.144 26.295 1.00 14.09 121 ILE A CA 1
ATOM 818 C C . ILE A 1 121 ? 29.951 73.766 27.400 1.00 13.44 121 ILE A C 1
ATOM 819 O O . ILE A 1 121 ? 30.785 73.090 28.004 1.00 13.50 121 ILE A O 1
ATOM 824 N N . ARG A 1 122 ? 29.735 75.054 27.665 1.00 13.47 122 ARG A N 1
ATOM 825 C CA . ARG A 1 122 ? 30.474 75.744 28.717 1.00 14.15 122 ARG A CA 1
ATOM 826 C C . ARG A 1 122 ? 29.515 76.414 29.705 1.00 14.21 122 ARG A C 1
ATOM 827 O O . ARG A 1 122 ? 28.391 76.764 29.347 1.00 14.99 122 ARG A O 1
ATOM 835 N N . GLY A 1 123 ? 29.964 76.561 30.950 1.00 15.58 123 GLY A N 1
ATOM 836 C CA . GLY A 1 123 ? 29.157 77.196 31.985 1.00 15.81 123 GLY A CA 1
ATOM 837 C C . GLY A 1 123 ? 27.924 76.409 32.380 1.00 15.60 123 GLY A C 1
ATOM 838 O O . GLY A 1 123 ? 26.882 76.982 32.699 1.00 16.34 123 GLY A O 1
ATOM 839 N N . SER A 1 124 ? 28.053 75.087 32.390 1.00 14.23 124 SER A N 1
ATOM 840 C CA . SER A 1 124 ? 26.940 74.204 32.709 1.00 13.80 124 SER A CA 1
ATOM 841 C C . SER A 1 124 ? 27.072 73.422 34.009 1.00 13.82 124 SER A C 1
ATOM 842 O O . SER A 1 124 ? 28.171 73.195 34.514 1.00 14.28 124 SER A O 1
ATOM 845 N N . HIS A 1 125 ? 25.927 73.017 34.542 1.00 13.32 125 HIS A N 1
ATOM 846 C CA . HIS A 1 125 ? 25.879 72.222 35.762 1.00 13.36 125 HIS A CA 1
ATOM 847 C C . HIS A 1 125 ? 25.330 70.854 35.370 1.00 13.86 125 HIS A C 1
ATOM 848 O O . HIS A 1 125 ? 24.227 70.763 34.836 1.00 14.19 125 HIS A O 1
ATOM 855 N N . HIS A 1 126 ? 26.096 69.795 35.628 1.00 13.59 126 HIS A N 1
ATOM 856 C CA . HIS A 1 126 ? 25.661 68.437 35.291 1.00 13.79 126 HIS A CA 1
ATOM 857 C C . HIS A 1 126 ? 25.528 67.665 36.597 1.00 13.54 126 HIS A C 1
ATOM 858 O O . HIS A 1 126 ? 26.509 67.473 37.319 1.00 15.61 126 HIS A O 1
ATOM 865 N N . PHE A 1 127 ? 24.311 67.219 36.895 1.00 14.01 127 PHE A N 1
ATOM 866 C CA . PHE A 1 127 ? 24.028 66.519 38.146 1.00 14.05 127 PHE A CA 1
ATOM 867 C C . PHE A 1 127 ? 23.317 65.193 37.883 1.00 15.68 127 PHE A C 1
ATOM 868 O O . PHE A 1 127 ? 22.454 64.777 38.656 1.00 17.77 127 PHE A O 1
ATOM 876 N N . ALA A 1 128 ? 23.690 64.522 36.801 1.00 14.48 128 ALA A N 1
ATOM 877 C CA . ALA A 1 128 ? 23.045 63.265 36.447 1.00 14.85 128 ALA A CA 1
ATOM 878 C C . ALA A 1 128 ? 24.034 62.255 35.894 1.00 14.75 128 ALA A C 1
ATOM 879 O O . ALA A 1 128 ? 25.244 62.492 35.878 1.00 16.97 128 ALA A O 1
ATOM 881 N N . ALA A 1 129 ? 23.513 61.112 35.455 1.00 15.16 129 ALA A N 1
ATOM 882 C CA . ALA A 1 129 ? 24.355 60.091 34.849 1.00 14.17 129 ALA A CA 1
ATOM 883 C C . ALA A 1 129 ? 24.740 60.639 33.480 1.00 14.56 129 ALA A C 1
ATOM 884 O O . ALA A 1 129 ? 24.070 61.529 32.951 1.00 15.05 129 ALA A O 1
ATOM 886 N N . LEU A 1 130 ? 25.807 60.107 32.895 1.00 16.11 130 LEU A N 1
ATOM 887 C CA . LEU A 1 130 ? 26.237 60.578 31.590 1.00 17.19 130 LEU A CA 1
ATOM 888 C C . LEU A 1 130 ? 25.660 59.752 30.435 1.00 17.67 130 LEU A C 1
ATOM 889 O O . LEU A 1 130 ? 25.450 60.278 29.345 1.00 17.03 130 LEU A O 1
ATOM 894 N N . TRP A 1 131 ? 25.373 58.471 30.668 1.00 17.47 131 TRP A N 1
ATOM 895 C CA . TRP A 1 131 ? 24.826 57.635 29.596 1.00 19.99 131 TRP A CA 1
ATOM 896 C C . TRP A 1 131 ? 23.560 58.186 28.924 1.00 20.00 131 TRP A C 1
ATOM 897 O O . TRP A 1 131 ? 23.339 57.959 27.734 1.00 20.02 131 TRP A O 1
ATOM 908 N N . PRO A 1 13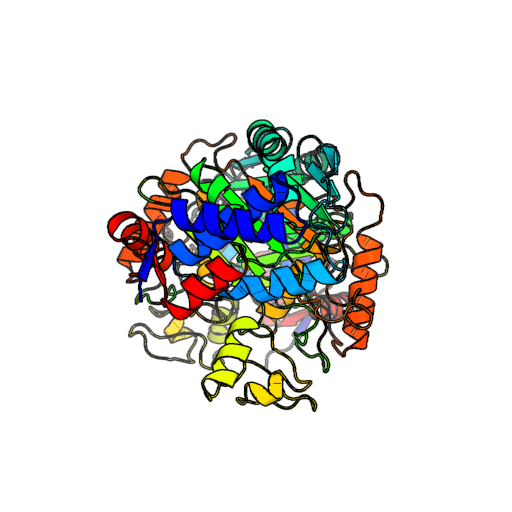2 ? 22.711 58.918 29.665 1.00 18.40 132 PRO A N 1
ATOM 909 C CA . PRO A 1 132 ? 21.507 59.443 29.014 1.00 18.85 132 PRO A CA 1
ATOM 910 C C . PRO A 1 132 ? 21.836 60.430 27.895 1.00 18.86 132 PRO A C 1
ATOM 911 O O . PRO A 1 132 ? 21.024 60.659 26.996 1.00 21.07 132 PRO A O 1
ATOM 915 N N . ASP A 1 133 ? 23.030 61.012 27.952 1.00 17.29 133 ASP A N 1
ATOM 916 C CA . ASP A 1 133 ? 23.436 61.995 26.956 1.00 14.99 133 ASP A CA 1
ATOM 917 C C . ASP A 1 133 ? 23.923 61.379 25.651 1.00 15.76 133 ASP A C 1
ATOM 918 O O . ASP A 1 133 ? 23.803 61.995 24.596 1.00 17.02 133 ASP A O 1
ATOM 923 N N . VAL A 1 134 ? 24.467 60.166 25.714 1.00 15.70 134 VAL A N 1
ATOM 924 C CA . VAL A 1 134 ? 24.967 59.517 24.502 1.00 15.72 134 VAL A CA 1
ATOM 925 C C . VAL A 1 134 ? 23.992 58.516 23.889 1.00 16.84 134 VAL A C 1
ATOM 926 O O . VAL A 1 134 ? 24.001 58.294 22.681 1.00 16.03 134 VAL A O 1
ATOM 930 N N . GLU A 1 135 ? 23.145 57.929 24.723 1.00 16.78 135 GLU A N 1
ATOM 931 C CA . GLU A 1 135 ? 22.178 56.935 24.271 1.00 18.05 135 GLU A CA 1
ATOM 932 C C . GLU A 1 135 ? 21.320 57.337 23.065 1.00 17.38 135 GLU A C 1
ATOM 933 O O . GLU A 1 135 ? 21.196 56.570 22.110 1.00 15.87 135 GLU A O 1
ATOM 939 N N . PRO A 1 136 ? 20.716 58.539 23.088 1.00 17.92 136 PRO A N 1
ATOM 940 C CA . PRO A 1 136 ? 19.878 58.978 21.965 1.00 18.28 136 PRO A CA 1
ATOM 941 C C . PRO A 1 136 ? 20.582 58.956 20.612 1.00 18.56 136 PRO A C 1
ATOM 942 O O . PRO A 1 136 ? 19.980 58.618 19.592 1.00 19.46 136 PRO A O 1
ATOM 946 N N . PHE A 1 137 ? 21.857 59.322 20.604 1.00 16.55 137 PHE A N 1
ATOM 947 C CA . PHE A 1 137 ? 22.624 59.337 19.366 1.00 16.07 137 PHE A CA 1
ATOM 948 C C . PHE A 1 137 ? 22.787 57.923 18.820 1.00 15.45 137 PHE A C 1
ATOM 949 O O . PHE A 1 137 ? 22.632 57.694 17.620 1.00 16.58 137 PHE A O 1
ATOM 957 N N . ALA A 1 138 ? 23.072 56.974 19.705 1.00 15.00 138 ALA A N 1
ATOM 958 C CA . ALA A 1 138 ? 23.250 55.584 19.300 1.00 15.62 138 ALA A CA 1
ATOM 959 C C . ALA A 1 138 ? 21.929 54.977 18.830 1.00 18.16 138 ALA A C 1
ATOM 960 O O . ALA A 1 138 ? 21.913 54.124 17.942 1.00 17.26 138 ALA A O 1
ATOM 962 N N . GLU A 1 139 ? 20.822 55.411 19.425 1.00 18.36 139 GLU A N 1
ATOM 963 C CA . GLU A 1 139 ? 19.515 54.899 19.022 1.00 20.84 139 GLU A CA 1
ATOM 964 C C . GLU A 1 139 ? 19.230 55.334 17.588 1.00 20.72 139 GLU A C 1
ATOM 965 O O . GLU A 1 139 ? 18.440 54.703 16.886 1.00 22.92 139 GLU A O 1
ATOM 971 N N . GLN A 1 140 ? 19.882 56.413 17.162 1.00 20.75 140 GLN A N 1
ATOM 972 C CA . GLN A 1 140 ? 19.708 56.948 15.816 1.00 21.86 140 GLN A CA 1
ATOM 973 C C . GLN A 1 140 ? 20.812 56.508 14.851 1.00 20.90 140 GLN A C 1
ATOM 974 O O . GLN A 1 140 ? 20.963 57.081 13.771 1.00 21.76 140 GLN A O 1
ATOM 980 N N . GLY A 1 141 ? 21.585 55.502 15.253 1.00 20.13 141 GLY A N 1
ATOM 981 C CA . GLY A 1 141 ? 22.639 54.978 14.399 1.00 18.44 141 GLY A CA 1
ATOM 982 C C . GLY A 1 141 ? 23.986 55.677 14.428 1.00 17.49 141 GLY A C 1
ATOM 983 O O . GLY A 1 141 ? 24.876 55.341 13.647 1.00 18.63 141 GLY A O 1
ATOM 984 N N . LEU A 1 142 ? 24.149 56.635 15.330 1.00 16.06 142 LEU A N 1
ATOM 985 C CA . LEU A 1 142 ? 25.399 57.377 15.433 1.00 15.86 142 LEU A CA 1
ATOM 986 C C . LEU A 1 142 ? 26.214 56.919 16.637 1.00 15.73 142 LEU A C 1
ATOM 987 O O . LEU A 1 142 ? 25.674 56.338 17.576 1.00 16.38 142 LEU A O 1
ATOM 992 N N . VAL A 1 143 ? 27.522 57.155 16.586 1.00 13.59 143 VAL A N 1
ATOM 993 C CA . VAL A 1 143 ? 28.415 56.807 17.687 1.00 14.29 143 VAL A CA 1
ATOM 994 C C . VAL A 1 143 ? 28.667 58.101 18.448 1.00 13.84 143 VAL A C 1
ATOM 995 O O . VAL A 1 143 ? 28.866 59.151 17.840 1.00 15.31 143 VAL A O 1
ATOM 999 N N . ALA A 1 144 ? 28.645 58.034 19.774 1.00 13.28 144 ALA A N 1
ATOM 1000 C CA . ALA A 1 144 ? 28.853 59.229 20.581 1.00 13.16 144 ALA A CA 1
ATOM 1001 C C . ALA A 1 144 ? 29.776 58.992 21.766 1.00 13.09 144 ALA A C 1
ATOM 1002 O O . ALA A 1 144 ? 29.711 57.955 22.426 1.00 13.28 144 ALA A O 1
ATOM 1004 N N . LEU A 1 145 ? 30.627 59.978 22.025 1.00 12.19 145 LEU A N 1
ATOM 1005 C CA . LEU A 1 145 ? 31.577 59.949 23.131 1.00 13.06 145 LEU A CA 1
ATOM 1006 C C . LEU A 1 145 ? 31.365 61.246 23.900 1.00 12.91 145 LEU A C 1
ATOM 1007 O O . LEU A 1 145 ? 31.251 62.307 23.289 1.00 15.44 145 LEU A O 1
ATOM 1012 N N . SER A 1 146 ? 31.305 61.178 25.225 1.00 11.80 146 SER A N 1
ATOM 1013 C CA . SER A 1 146 ? 31.131 62.400 26.004 1.00 12.83 146 SER A CA 1
ATOM 1014 C C . SER A 1 146 ? 32.012 62.407 27.241 1.00 13.58 146 SER A C 1
ATOM 1015 O O . SER A 1 146 ? 32.341 61.357 27.792 1.00 12.80 146 SER A O 1
ATOM 1018 N N . MET A 1 147 ? 32.389 63.609 27.668 1.00 13.05 147 MET A N 1
ATOM 1019 C CA . MET A 1 147 ? 33.223 63.789 28.846 1.00 13.75 147 MET A CA 1
ATOM 1020 C C . MET A 1 147 ? 32.716 64.997 29.620 1.00 13.08 147 MET A C 1
ATOM 1021 O O . MET A 1 147 ? 32.352 66.009 29.026 1.00 13.43 147 MET A O 1
ATOM 1026 N N . VAL A 1 148 ? 32.687 64.883 30.942 1.00 12.30 148 VAL A N 1
ATOM 1027 C CA . VAL A 1 148 ? 32.256 65.982 31.801 1.00 12.58 148 VAL A CA 1
ATOM 1028 C C . VAL A 1 148 ? 33.174 66.032 33.013 1.00 12.29 148 VAL A C 1
ATOM 1029 O O . VAL A 1 148 ? 33.343 65.027 33.699 1.00 13.21 148 VAL A O 1
ATOM 1033 N N . ASN A 1 149 ? 33.793 67.179 33.275 1.00 12.12 149 ASN A N 1
ATOM 1034 C CA . ASN A 1 149 ? 34.640 67.268 34.459 1.00 12.74 149 ASN A CA 1
ATOM 1035 C C . ASN A 1 149 ? 33.732 67.756 35.576 1.00 14.42 149 ASN A C 1
ATOM 1036 O O . ASN A 1 149 ? 32.748 68.459 35.324 1.00 13.44 149 ASN A O 1
ATOM 1041 N N . SER A 1 150 ? 34.036 67.362 36.806 1.00 14.32 150 SER A N 1
ATOM 1042 C CA . SER A 1 150 ? 33.185 67.741 37.924 1.00 14.00 150 SER A CA 1
ATOM 1043 C C . SER A 1 150 ? 33.824 68.663 38.956 1.00 14.30 150 SER A C 1
ATOM 1044 O O . SER A 1 150 ? 34.177 69.795 38.634 1.00 14.91 150 SER A O 1
ATOM 1047 N N . MET A 1 151 ? 33.966 68.191 40.190 1.00 15.04 151 MET A N 1
ATOM 1048 C CA . MET A 1 151 ? 34.531 69.020 41.251 1.00 14.61 151 MET A CA 1
ATOM 1049 C C . MET A 1 151 ? 35.689 68.340 41.966 1.00 14.82 151 MET A C 1
ATOM 1050 O O . MET A 1 151 ? 35.634 67.153 42.270 1.00 13.77 151 MET A O 1
ATOM 1055 N N . THR A 1 152 ? 36.732 69.112 42.239 1.00 13.74 152 THR A N 1
ATOM 1056 C CA . THR A 1 152 ? 37.936 68.604 42.881 1.00 14.20 152 THR A CA 1
ATOM 1057 C C . THR A 1 152 ? 37.748 67.601 44.012 1.00 14.13 152 THR A C 1
ATOM 1058 O O . THR A 1 152 ? 37.118 67.900 45.030 1.00 15.20 152 THR A O 1
ATOM 1062 N N . CYS A 1 153 ? 38.304 66.407 43.819 1.00 14.25 153 CYS A N 1
ATOM 1063 C CA . CYS A 1 153 ? 38.248 65.365 44.834 1.00 15.59 153 CYS A CA 1
ATOM 1064 C C . CYS A 1 153 ? 39.136 64.161 44.518 1.00 14.86 153 CYS A C 1
ATOM 1065 O O . CYS A 1 153 ? 39.256 63.252 45.337 1.00 15.65 153 CYS A O 1
ATOM 1068 N N . VAL A 1 154 ? 39.770 64.164 43.347 1.00 13.42 154 VAL A N 1
ATOM 1069 C CA . VAL A 1 154 ? 40.632 63.051 42.945 1.00 13.83 154 VAL A CA 1
ATOM 1070 C C . VAL A 1 154 ? 42.101 63.460 42.902 1.00 13.60 154 VAL A C 1
ATOM 1071 O O . VAL A 1 154 ? 42.458 64.457 42.274 1.00 13.77 154 VAL A O 1
ATOM 1075 N N . VAL A 1 155 ? 42.945 62.681 43.575 1.00 13.31 155 VAL A N 1
ATOM 1076 C CA . VAL A 1 155 ? 44.379 62.946 43.616 1.00 12.99 155 VAL A CA 1
ATOM 1077 C C . VAL A 1 155 ? 45.064 62.429 42.351 1.00 13.81 155 VAL A C 1
ATOM 1078 O O . VAL A 1 155 ? 45.040 61.227 42.072 1.00 13.70 155 VAL A O 1
ATOM 1082 N N . PRO A 1 156 ? 45.669 63.329 41.555 1.00 13.01 156 PRO A N 1
ATOM 1083 C CA . PRO A 1 156 ? 46.345 62.865 40.339 1.00 13.45 156 PRO A CA 1
ATOM 1084 C C . PRO A 1 156 ? 47.430 61.853 40.721 1.00 15.69 156 PRO A C 1
ATOM 1085 O O . PRO A 1 156 ? 48.024 61.951 41.795 1.00 15.62 156 PRO A O 1
ATOM 1089 N N . HIS A 1 157 ? 47.694 60.885 39.851 1.00 15.93 157 HIS A N 1
ATOM 1090 C CA . HIS A 1 157 ? 48.698 59.874 40.165 1.00 17.59 157 HIS A CA 1
ATOM 1091 C C . HIS A 1 157 ? 50.051 60.490 40.518 1.00 18.33 157 HIS A C 1
ATOM 1092 O O . HIS A 1 157 ? 50.606 61.277 39.751 1.00 18.35 157 HIS A O 1
ATOM 1099 N N . GLY A 1 158 ? 50.573 60.123 41.685 1.00 18.63 158 GLY A N 1
ATOM 1100 C CA . GLY A 1 158 ? 51.856 60.645 42.123 1.00 19.50 158 GLY A CA 1
ATOM 1101 C C . GLY A 1 158 ? 51.783 61.942 42.910 1.00 20.44 158 GLY A C 1
ATOM 1102 O O . GLY A 1 158 ? 52.775 62.366 43.505 1.00 21.60 158 GLY A O 1
ATOM 1103 N N . ALA A 1 159 ? 50.613 62.576 42.920 1.00 18.33 159 ALA A N 1
ATOM 1104 C CA . ALA A 1 159 ? 50.430 63.837 43.636 1.00 17.60 159 ALA A CA 1
ATOM 1105 C C . ALA A 1 159 ? 50.085 63.613 45.108 1.00 17.19 159 ALA A C 1
ATOM 1106 O O . ALA A 1 159 ? 49.859 62.482 45.541 1.00 18.24 159 ALA A O 1
ATOM 1108 N N . ARG A 1 160 ? 50.045 64.700 45.873 1.00 18.41 160 ARG A N 1
ATOM 1109 C CA . ARG A 1 160 ? 49.737 64.618 47.298 1.00 20.50 160 ARG A CA 1
ATOM 1110 C C . ARG A 1 160 ? 48.390 65.223 47.687 1.00 18.45 160 ARG A C 1
ATOM 1111 O O . ARG A 1 160 ? 47.913 65.007 48.802 1.00 18.69 160 ARG A O 1
ATOM 1119 N N . GLN A 1 161 ? 47.783 65.979 46.777 1.00 17.86 161 GLN A N 1
ATOM 1120 C CA . GLN A 1 161 ? 46.495 66.615 47.045 1.00 17.25 161 GLN A CA 1
ATOM 1121 C C . GLN A 1 161 ? 45.523 66.429 45.884 1.00 16.35 161 GLN A C 1
ATOM 1122 O O . GLN A 1 161 ? 45.935 66.233 44.743 1.00 15.72 161 GLN A O 1
ATOM 1128 N N . PRO A 1 162 ? 44.210 66.489 46.163 1.00 14.78 162 PRO A N 1
ATOM 1129 C CA . PRO A 1 162 ? 43.223 66.325 45.092 1.00 15.04 162 PRO A CA 1
ATOM 1130 C C . PRO A 1 162 ? 43.211 67.512 44.127 1.00 14.52 162 PRO A C 1
ATOM 1131 O O . PRO A 1 162 ? 43.579 68.635 44.493 1.00 15.47 162 PRO A O 1
ATOM 1135 N N . LEU A 1 163 ? 42.797 67.254 42.892 1.00 12.52 163 LEU A N 1
ATOM 1136 C CA . LEU A 1 163 ? 42.721 68.292 41.871 1.00 12.45 163 LEU A CA 1
ATOM 1137 C C . LEU A 1 163 ? 41.623 68.006 40.855 1.00 12.86 163 LEU A C 1
ATOM 1138 O O . LEU A 1 163 ? 40.794 68.865 40.583 1.00 14.09 163 LEU A O 1
ATOM 1143 N N . PHE A 1 164 ? 41.624 66.802 40.285 1.00 12.42 164 PHE A N 1
ATOM 1144 C CA . PHE A 1 164 ? 40.616 66.441 39.292 1.00 12.81 164 PHE A CA 1
ATOM 1145 C C . PHE A 1 164 ? 39.274 66.122 39.941 1.00 12.32 164 PHE A C 1
ATOM 1146 O O . PHE A 1 164 ? 39.200 65.836 41.137 1.00 12.56 164 PHE A O 1
ATOM 1154 N N . GLY A 1 165 ? 38.218 66.162 39.132 1.00 12.80 165 GLY A N 1
ATOM 1155 C CA . GLY A 1 165 ? 36.899 65.791 39.621 1.00 12.40 165 GLY A CA 1
ATOM 1156 C C . GLY A 1 165 ? 36.750 64.303 39.329 1.00 13.93 165 GLY A C 1
ATOM 1157 O O . GLY A 1 165 ? 37.702 63.675 38.858 1.00 13.53 165 GLY A O 1
ATOM 1158 N N . THR A 1 166 ? 35.582 63.726 39.601 1.00 13.67 166 THR A N 1
ATOM 1159 C CA . THR A 1 166 ? 35.376 62.302 39.320 1.00 12.53 166 THR A CA 1
ATOM 1160 C C . THR A 1 166 ? 35.447 62.073 37.809 1.00 13.06 166 THR A C 1
ATOM 1161 O O . THR A 1 166 ? 35.620 60.947 37.342 1.00 12.95 166 THR A O 1
ATOM 1165 N N . ASN A 1 167 ? 35.284 63.161 37.061 1.00 12.91 167 ASN A N 1
ATOM 1166 C CA . ASN A 1 167 ? 35.424 63.183 35.609 1.00 11.82 167 ASN A CA 1
ATOM 1167 C C . ASN A 1 167 ? 35.018 61.958 34.793 1.00 11.78 167 ASN A C 1
ATOM 1168 O O . ASN A 1 167 ? 35.869 61.241 34.255 1.00 12.06 167 ASN A O 1
ATOM 1173 N N . PRO A 1 168 ? 33.711 61.727 34.649 1.00 12.08 168 PRO A N 1
ATOM 1174 C CA . PRO A 1 168 ? 33.243 60.572 33.879 1.00 12.02 168 PRO A CA 1
ATOM 1175 C C . PRO A 1 168 ? 33.369 60.699 32.362 1.00 12.69 168 PRO A C 1
ATOM 1176 O O . PRO A 1 168 ? 33.429 61.804 31.802 1.00 11.94 168 PRO A O 1
ATOM 1180 N N . ILE A 1 169 ? 33.399 59.536 31.720 1.00 12.07 169 ILE A N 1
ATOM 1181 C CA . ILE A 1 169 ? 33.477 59.397 30.272 1.00 12.95 169 ILE A CA 1
ATOM 1182 C C . ILE A 1 169 ? 32.356 58.429 29.900 1.00 12.64 169 ILE A C 1
ATOM 1183 O O . ILE A 1 169 ? 32.142 57.429 30.593 1.00 12.41 169 ILE A O 1
ATOM 1188 N N . ALA A 1 170 ? 31.638 58.730 28.823 1.00 12.29 170 ALA A N 1
ATOM 1189 C CA . ALA A 1 170 ? 30.551 57.868 28.362 1.00 12.99 170 ALA A CA 1
ATOM 1190 C C . ALA A 1 170 ? 30.701 57.606 26.874 1.00 12.91 170 ALA A C 1
ATOM 1191 O O . ALA A 1 170 ? 31.226 58.441 26.132 1.00 13.19 170 ALA A O 1
ATOM 1193 N N . PHE A 1 171 ? 30.225 56.443 26.443 1.00 12.06 171 PHE A N 1
ATOM 1194 C CA . PHE A 1 171 ? 30.317 56.032 25.047 1.00 12.47 171 PHE A CA 1
ATOM 1195 C C . PHE A 1 171 ? 29.053 55.277 24.648 1.00 13.36 171 PHE A C 1
ATOM 1196 O O . PHE A 1 171 ? 28.545 54.454 25.410 1.00 13.91 171 PHE A O 1
ATOM 1204 N N . GLY A 1 172 ? 28.546 55.572 23.456 1.00 13.13 172 GLY A N 1
ATOM 1205 C CA . GLY A 1 172 ? 27.354 54.898 22.971 1.00 13.94 172 GLY A CA 1
ATOM 1206 C C . GLY A 1 172 ? 27.518 54.528 21.511 1.00 14.20 172 GLY A C 1
ATOM 1207 O O . GLY A 1 172 ? 28.009 55.329 20.715 1.00 13.75 172 GLY A O 1
ATOM 1208 N N . ALA A 1 173 ? 27.122 53.312 21.154 1.00 13.49 173 ALA A N 1
ATOM 1209 C CA . ALA A 1 173 ? 27.223 52.859 19.770 1.00 14.87 173 ALA A CA 1
ATOM 1210 C C . ALA A 1 173 ? 26.068 51.932 19.418 1.00 14.03 173 ALA A C 1
ATOM 1211 O O . ALA A 1 173 ? 25.627 51.137 20.243 1.00 14.80 173 ALA A O 1
ATOM 1213 N N . PRO A 1 174 ? 25.559 52.029 18.181 1.00 13.93 174 PRO A N 1
ATOM 1214 C CA . PRO A 1 174 ? 24.448 51.169 17.765 1.00 14.84 174 PRO A CA 1
ATOM 1215 C C . PRO A 1 174 ? 24.888 49.745 17.440 1.00 16.11 174 PRO A C 1
ATOM 1216 O O . PRO A 1 174 ? 26.065 49.484 17.187 1.00 15.64 174 PRO A O 1
ATOM 1220 N N . ARG A 1 175 ? 23.926 48.828 17.471 1.00 15.06 175 ARG A N 1
ATOM 1221 C CA . ARG A 1 175 ? 24.150 47.425 17.131 1.00 17.27 175 ARG A CA 1
ATOM 1222 C C . ARG A 1 175 ? 22.886 46.970 16.408 1.00 19.24 175 ARG A C 1
ATOM 1223 O O . ARG A 1 175 ? 21.776 47.326 16.802 1.00 20.95 175 ARG A O 1
ATOM 1231 N N . ALA A 1 176 ? 23.064 46.188 15.352 1.00 20.08 176 ALA A N 1
ATOM 1232 C CA . ALA A 1 176 ? 21.947 45.720 14.538 1.00 22.03 176 ALA A CA 1
ATOM 1233 C C . ALA A 1 176 ? 20.927 44.828 15.237 1.00 22.90 176 ALA A C 1
ATOM 1234 O O . ALA A 1 176 ? 19.745 44.846 14.884 1.00 25.87 176 ALA A O 1
ATOM 1236 N N . GLY A 1 177 ? 21.364 44.059 16.226 1.00 23.72 177 GLY A N 1
ATOM 1237 C CA . GLY A 1 177 ? 20.441 43.154 16.890 1.00 25.26 177 GLY A CA 1
ATOM 1238 C C . GLY A 1 177 ? 19.998 43.459 18.306 1.00 25.24 177 GLY A C 1
ATOM 1239 O O . GLY A 1 177 ? 19.583 42.549 19.026 1.00 26.81 177 GLY A O 1
ATOM 1240 N N . GLY A 1 178 ? 20.066 44.720 18.715 1.00 23.71 178 GLY A N 1
ATOM 1241 C CA . GLY A 1 178 ? 19.649 45.051 20.063 1.00 24.18 178 GLY A CA 1
ATOM 1242 C C . GLY A 1 178 ? 19.747 46.521 20.400 1.00 22.46 178 GLY A C 1
ATOM 1243 O O . GLY A 1 178 ? 19.955 47.361 19.526 1.00 23.46 178 GLY A O 1
ATOM 1244 N N . GLU A 1 179 ? 19.581 46.827 21.682 1.00 23.31 179 GLU A N 1
ATOM 1245 C CA . GLU A 1 179 ? 19.654 48.194 22.171 1.00 23.39 179 GLU A CA 1
ATOM 1246 C C . GLU A 1 179 ? 21.110 48.654 22.101 1.00 21.62 179 GLU A C 1
ATOM 1247 O O . GLU A 1 179 ? 22.024 47.834 22.047 1.00 21.57 179 GLU A O 1
ATOM 1253 N N . PRO A 1 180 ? 21.345 49.973 22.099 1.00 21.04 180 PRO A N 1
ATOM 1254 C CA . PRO A 1 180 ? 22.711 50.498 22.025 1.00 19.94 180 PRO A CA 1
ATOM 1255 C C . PRO A 1 180 ? 23.702 49.959 23.050 1.00 18.17 180 PRO A C 1
ATOM 1256 O O . PRO A 1 180 ? 23.341 49.659 24.188 1.00 18.61 180 PRO A O 1
ATOM 1260 N N . ILE A 1 181 ? 24.957 49.834 22.626 1.00 15.60 181 ILE A N 1
ATOM 1261 C CA . ILE A 1 181 ? 26.035 49.404 23.511 1.00 14.95 181 ILE A CA 1
ATOM 1262 C C . ILE A 1 181 ? 26.426 50.722 24.163 1.00 14.67 181 ILE A C 1
ATOM 1263 O O . ILE A 1 181 ? 26.890 51.637 23.481 1.00 15.54 181 ILE A O 1
ATOM 1268 N N . VAL A 1 182 ? 26.221 50.831 25.470 1.00 15.65 182 VAL A N 1
ATOM 1269 C CA . VAL A 1 182 ? 26.522 52.075 26.162 1.00 17.18 182 VAL A CA 1
ATOM 1270 C C . VAL A 1 182 ? 27.187 51.871 27.514 1.00 19.35 182 VAL A C 1
ATOM 1271 O O . VAL A 1 182 ? 26.753 51.040 28.314 1.00 21.39 182 VAL A O 1
ATOM 1275 N N . PHE A 1 183 ? 28.256 52.618 27.766 1.00 18.23 183 PHE A N 1
ATOM 1276 C CA . PHE A 1 183 ? 28.902 52.544 29.066 1.00 18.13 183 PHE A CA 1
ATOM 1277 C C . PHE A 1 183 ? 29.142 53.966 29.548 1.00 16.43 183 PHE A C 1
ATOM 1278 O O . PHE A 1 183 ? 29.191 54.914 28.753 1.00 14.35 183 PHE A O 1
ATOM 1286 N N . ASP A 1 184 ? 29.244 54.105 30.862 1.00 15.73 184 ASP A N 1
ATOM 1287 C CA . ASP A 1 184 ? 29.410 55.398 31.507 1.00 17.12 184 ASP A CA 1
ATOM 1288 C C . ASP A 1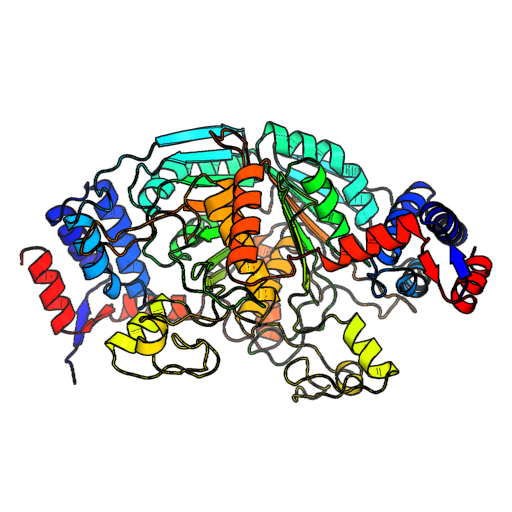 184 ? 30.247 55.140 32.755 1.00 18.16 184 ASP A C 1
ATOM 1289 O O . ASP A 1 184 ? 29.782 54.488 33.693 1.00 21.50 184 ASP A O 1
ATOM 1294 N N . LEU A 1 185 ? 31.477 55.647 32.772 1.00 15.36 185 LEU A N 1
ATOM 1295 C CA . LEU A 1 185 ? 32.363 55.406 33.903 1.00 14.58 185 LEU A CA 1
ATOM 1296 C C . LEU A 1 185 ? 33.070 56.633 34.453 1.00 13.56 185 LEU A C 1
ATOM 1297 O O . LEU A 1 185 ? 33.525 57.486 33.702 1.00 13.93 185 LEU A O 1
ATOM 1302 N N . ALA A 1 186 ? 33.155 56.715 35.774 1.00 13.84 186 ALA A N 1
ATOM 1303 C CA . ALA A 1 186 ? 33.869 57.813 36.406 1.00 12.81 186 ALA A CA 1
ATOM 1304 C C . ALA A 1 186 ? 35.335 57.418 36.254 1.00 12.65 186 ALA A C 1
ATOM 1305 O O . ALA A 1 186 ? 35.643 56.224 36.213 1.00 13.13 186 ALA A O 1
ATOM 1307 N N . THR A 1 187 ? 36.236 58.391 36.141 1.00 11.59 187 THR A N 1
ATOM 1308 C CA . THR A 1 187 ? 37.647 58.048 36.032 1.00 11.53 187 THR A CA 1
ATOM 1309 C C . THR A 1 187 ? 38.256 57.896 37.427 1.00 12.40 187 THR A C 1
ATOM 1310 O O . THR A 1 187 ? 39.420 57.525 37.572 1.00 13.75 187 THR A O 1
ATOM 1314 N N . SER A 1 188 ? 37.457 58.178 38.455 1.00 13.37 188 SER A N 1
ATOM 1315 C CA . SER A 1 188 ? 37.895 57.962 39.831 1.00 13.28 188 SER A CA 1
ATOM 1316 C C . SER A 1 188 ? 37.645 56.466 40.068 1.00 14.41 188 SER A C 1
ATOM 1317 O O . SER A 1 188 ? 36.870 55.839 39.335 1.00 13.82 188 SER A O 1
ATOM 1320 N N . ALA A 1 189 ? 38.300 55.889 41.072 1.00 14.77 189 ALA A N 1
ATOM 1321 C CA . ALA A 1 189 ? 38.144 54.463 41.359 1.00 16.64 189 ALA A CA 1
ATOM 1322 C C . ALA A 1 189 ? 36.727 54.113 41.785 1.00 18.34 189 ALA A C 1
ATOM 1323 O O . ALA A 1 189 ? 36.279 52.979 41.618 1.00 19.59 189 ALA A O 1
ATOM 1325 N N . ILE A 1 190 ? 36.032 55.087 42.354 1.00 17.65 190 ILE A N 1
ATOM 1326 C CA . ILE A 1 190 ? 34.659 54.894 42.789 1.00 19.32 190 ILE A CA 1
ATOM 1327 C C . ILE A 1 190 ? 33.921 56.213 42.606 1.00 19.88 190 ILE A C 1
ATOM 1328 O O . ILE A 1 190 ? 34.532 57.281 42.662 1.00 19.05 190 ILE A O 1
ATOM 1333 N N . ALA A 1 191 ? 32.618 56.137 42.358 1.00 22.33 191 ALA A N 1
ATOM 1334 C CA . ALA A 1 191 ? 31.811 57.337 42.185 1.00 24.81 191 ALA A CA 1
ATOM 1335 C C . ALA A 1 191 ? 31.610 57.968 43.556 1.00 25.65 191 ALA A C 1
ATOM 1336 O O . ALA A 1 191 ? 31.502 57.268 44.563 1.00 25.44 191 ALA A O 1
ATOM 1338 N N . HIS A 1 192 ? 31.561 59.293 43.599 1.00 27.71 192 HIS A N 1
ATOM 1339 C CA . HIS A 1 192 ? 31.391 59.988 44.867 1.00 29.57 192 HIS A CA 1
ATOM 1340 C C . HIS A 1 192 ? 30.101 59.570 45.568 1.00 29.80 192 HIS A C 1
ATOM 1341 O O . HIS A 1 192 ? 30.078 59.385 46.786 1.00 29.60 192 HIS A O 1
ATOM 1348 N N . GLY A 1 193 ? 29.034 59.405 44.792 1.00 31.11 193 GLY A N 1
ATOM 1349 C CA . GLY A 1 193 ? 27.760 59.004 45.362 1.00 31.54 193 GLY A CA 1
ATOM 1350 C C . GLY A 1 193 ? 27.824 57.681 46.106 1.00 32.00 193 GLY A C 1
ATOM 1351 O O . GLY A 1 193 ? 27.139 57.498 47.113 1.00 31.23 193 GLY A O 1
ATOM 1352 N N . ASP A 1 194 ? 28.647 56.755 45.618 1.00 32.13 194 ASP A N 1
ATOM 1353 C CA . ASP A 1 194 ? 28.782 55.446 46.252 1.00 32.73 194 ASP A CA 1
ATOM 1354 C C . ASP A 1 194 ? 29.540 55.506 47.571 1.00 31.81 194 ASP A C 1
ATOM 1355 O O . ASP A 1 194 ? 29.399 54.624 48.421 1.00 31.45 194 ASP A O 1
ATOM 1360 N N . VAL A 1 195 ? 30.356 56.539 47.739 1.00 30.00 195 VAL A N 1
ATOM 1361 C CA . VAL A 1 195 ? 31.115 56.696 48.968 1.00 28.98 195 VAL A CA 1
ATOM 1362 C C . VAL A 1 195 ? 30.176 57.120 50.092 1.00 29.79 195 VAL A C 1
ATOM 1363 O O . VAL A 1 195 ? 30.301 56.663 51.229 1.00 29.50 195 VAL A O 1
ATOM 1367 N N . GLN A 1 196 ? 29.236 57.996 49.764 1.00 31.03 196 GLN A N 1
ATOM 1368 C CA . GLN A 1 196 ? 28.276 58.477 50.747 1.00 33.21 196 GLN A CA 1
ATOM 1369 C C . GLN A 1 196 ? 27.386 57.317 51.177 1.00 33.28 196 GLN A C 1
ATOM 1370 O O . GLN A 1 196 ? 27.037 57.191 52.350 1.00 32.97 196 GLN A O 1
ATOM 1376 N N . ILE A 1 197 ? 27.028 56.467 50.217 1.00 33.00 197 ILE A N 1
ATOM 1377 C CA . ILE A 1 197 ? 26.189 55.310 50.499 1.00 32.73 197 ILE A CA 1
ATOM 1378 C C . ILE A 1 197 ? 26.883 54.374 51.481 1.00 32.44 197 ILE A C 1
ATOM 1379 O O . ILE A 1 197 ? 26.288 53.953 52.471 1.00 31.94 197 ILE A O 1
ATOM 1384 N N . ALA A 1 198 ? 28.143 54.051 51.207 1.00 31.06 198 ALA A N 1
ATOM 1385 C CA . ALA A 1 198 ? 28.904 53.172 52.084 1.00 31.03 198 ALA A CA 1
ATOM 1386 C C . ALA A 1 198 ? 28.967 53.784 53.480 1.00 31.22 198 ALA A C 1
ATOM 1387 O O . ALA A 1 198 ? 28.943 53.076 54.487 1.00 30.49 198 ALA A O 1
ATOM 1389 N N . ALA A 1 199 ? 29.049 55.109 53.533 1.00 31.56 199 ALA A N 1
ATOM 1390 C CA . ALA A 1 199 ? 29.106 55.814 54.806 1.00 32.29 199 ALA A CA 1
ATOM 1391 C C . ALA A 1 199 ? 27.810 55.603 55.586 1.00 33.33 199 ALA A C 1
ATOM 1392 O O . ALA A 1 199 ? 27.834 55.186 56.745 1.00 33.24 199 ALA A O 1
ATOM 1394 N N . ARG A 1 200 ? 26.683 55.888 54.942 1.00 34.27 200 ARG A N 1
ATOM 1395 C CA . ARG A 1 200 ? 25.380 55.731 55.579 1.00 37.08 200 ARG A CA 1
ATOM 1396 C C . ARG A 1 200 ? 25.112 54.293 56.005 1.00 37.61 200 ARG A C 1
ATOM 1397 O O . ARG A 1 200 ? 24.632 54.044 57.112 1.00 38.27 200 ARG A O 1
ATOM 1405 N N . GLU A 1 201 ? 25.425 53.348 55.126 1.00 37.95 201 GLU A N 1
ATOM 1406 C CA . GLU A 1 201 ? 25.196 51.937 55.413 1.00 37.55 201 GLU A CA 1
ATOM 1407 C C . GLU A 1 201 ? 26.265 51.331 56.318 1.00 36.89 201 GLU A C 1
ATOM 1408 O O . GLU A 1 201 ? 26.230 50.138 56.614 1.00 37.36 201 GLU A O 1
ATOM 1414 N N . GLY A 1 202 ? 27.212 52.153 56.761 1.00 35.44 202 GLY A N 1
ATOM 1415 C CA . GLY A 1 202 ? 28.267 51.660 57.630 1.00 33.70 202 GLY A CA 1
ATOM 1416 C C . GLY A 1 202 ? 29.079 50.549 56.992 1.00 32.93 202 GLY A C 1
ATOM 1417 O O . GLY A 1 202 ? 29.412 49.556 57.637 1.00 32.56 202 GLY A O 1
ATOM 1418 N N . ARG A 1 203 ? 29.404 50.724 55.717 1.00 32.02 203 ARG A N 1
ATOM 1419 C CA . ARG A 1 203 ? 30.178 49.738 54.973 1.00 30.62 203 ARG A CA 1
ATOM 1420 C C . ARG A 1 203 ? 31.588 50.251 54.705 1.00 28.36 203 ARG A C 1
ATOM 1421 O O . ARG A 1 203 ? 31.791 51.450 54.513 1.00 28.83 203 ARG A O 1
ATOM 1429 N N . LEU A 1 204 ? 32.562 49.347 54.712 1.00 25.76 204 LEU A N 1
ATOM 1430 C CA . LEU A 1 204 ? 33.935 49.728 54.411 1.00 22.80 204 LEU A CA 1
ATOM 1431 C C . LEU A 1 204 ? 34.097 49.567 52.910 1.00 21.51 204 LEU A C 1
ATOM 1432 O O . LEU A 1 204 ? 33.370 48.802 52.278 1.00 20.45 204 LEU A O 1
ATOM 1437 N N . LEU A 1 205 ? 35.041 50.299 52.339 1.00 20.08 205 LEU A N 1
ATOM 1438 C CA . LEU A 1 205 ? 35.289 50.212 50.908 1.00 18.60 205 LEU A CA 1
ATOM 1439 C C . LEU A 1 205 ? 36.498 49.330 50.668 1.00 16.26 205 LEU A C 1
ATOM 1440 O O . LEU A 1 205 ? 37.360 49.196 51.534 1.00 16.99 205 LEU A O 1
ATOM 1445 N N . PRO A 1 206 ? 36.573 48.697 49.489 1.00 17.17 206 PRO A N 1
ATOM 1446 C CA . PRO A 1 206 ? 37.746 47.861 49.237 1.00 16.62 206 PRO A CA 1
ATOM 1447 C C . PRO A 1 206 ? 38.950 48.802 49.177 1.00 17.05 206 PRO A C 1
ATOM 1448 O O . PRO A 1 206 ? 38.788 50.018 49.021 1.00 17.28 206 PRO A O 1
ATOM 1452 N N . ALA A 1 207 ? 40.151 48.253 49.299 1.00 17.61 207 ALA A N 1
ATOM 1453 C CA . ALA A 1 207 ? 41.356 49.072 49.263 1.00 17.10 207 ALA A CA 1
ATOM 1454 C C . ALA A 1 207 ? 41.521 49.794 47.930 1.00 16.42 207 ALA A C 1
ATOM 1455 O O . ALA A 1 207 ? 41.051 49.322 46.894 1.00 16.89 207 ALA A O 1
ATOM 1457 N N . GLY A 1 208 ? 42.177 50.952 47.975 1.00 17.04 208 GLY A N 1
ATOM 1458 C CA . GLY A 1 208 ? 42.450 51.708 46.764 1.00 16.97 208 GLY A CA 1
ATOM 1459 C C . GLY A 1 208 ? 41.433 52.708 46.254 1.00 16.42 208 GLY A C 1
ATOM 1460 O O . GLY A 1 208 ? 41.631 53.280 45.179 1.00 16.25 208 GLY A O 1
ATOM 1461 N N . MET A 1 209 ? 40.357 52.936 47.000 1.00 14.81 209 MET A N 1
ATOM 1462 C CA . MET A 1 209 ? 39.331 53.875 46.561 1.00 15.03 209 MET A CA 1
ATOM 1463 C C . MET A 1 209 ? 39.644 55.317 46.941 1.00 15.55 209 MET A C 1
ATOM 1464 O O . MET A 1 209 ? 39.323 56.243 46.194 1.00 13.84 209 MET A O 1
ATOM 1469 N N . GLY A 1 210 ? 40.267 55.510 48.098 1.00 14.72 210 GLY A N 1
ATOM 1470 C CA . GLY A 1 210 ? 40.574 56.860 48.532 1.00 15.47 210 GLY A CA 1
ATOM 1471 C C . GLY A 1 210 ? 41.553 56.976 49.681 1.00 15.67 210 GLY A C 1
ATOM 1472 O O . GLY A 1 210 ? 42.121 55.987 50.145 1.00 16.68 210 GLY A O 1
ATOM 1473 N N . VAL A 1 211 ? 41.744 58.209 50.139 1.00 16.07 211 VAL A N 1
ATOM 1474 C CA . VAL A 1 211 ? 42.661 58.510 51.231 1.00 17.22 211 VAL A CA 1
ATOM 1475 C C . VAL A 1 211 ? 41.980 59.440 52.228 1.00 17.37 211 VAL A C 1
ATOM 1476 O O . VAL A 1 211 ? 40.966 60.060 51.910 1.00 16.61 211 VAL A O 1
ATOM 1480 N N . ASP A 1 212 ? 42.525 59.525 53.439 1.00 18.60 212 ASP A N 1
ATOM 1481 C CA . ASP A 1 212 ? 41.947 60.406 54.444 1.00 20.43 212 ASP A CA 1
ATOM 1482 C C . ASP A 1 212 ? 42.507 61.816 54.280 1.00 21.70 212 ASP A C 1
ATOM 1483 O O . ASP A 1 212 ? 43.248 62.088 53.332 1.00 20.78 212 ASP A O 1
ATOM 1488 N N . ARG A 1 213 ? 42.151 62.705 55.202 1.00 23.39 213 ARG A N 1
ATOM 1489 C CA . ARG A 1 213 ? 42.601 64.093 55.153 1.00 25.47 213 ARG A CA 1
ATOM 1490 C C . ARG A 1 213 ? 44.114 64.249 55.248 1.00 25.64 213 ARG A C 1
ATOM 1491 O O . ARG A 1 213 ? 44.654 65.298 54.900 1.00 26.93 213 ARG A O 1
ATOM 1499 N N . ASP A 1 214 ? 44.798 63.213 55.720 1.00 26.44 214 ASP A N 1
ATOM 1500 C CA . ASP A 1 214 ? 46.247 63.265 55.849 1.00 27.49 214 ASP A CA 1
ATOM 1501 C C . ASP A 1 214 ? 46.938 62.619 54.650 1.00 26.64 214 ASP A C 1
ATOM 1502 O O . ASP A 1 214 ? 48.164 62.507 54.616 1.00 27.05 214 ASP A O 1
ATOM 1507 N N . GLY A 1 215 ? 46.142 62.195 53.672 1.00 25.35 215 GLY A N 1
ATOM 1508 C CA . GLY A 1 215 ? 46.687 61.577 52.473 1.00 24.67 215 GLY A CA 1
ATOM 1509 C C . GLY A 1 215 ? 46.998 60.097 52.603 1.00 24.80 215 GLY A C 1
ATOM 1510 O O . GLY A 1 215 ? 47.567 59.497 51.690 1.00 25.15 215 GLY A O 1
ATOM 1511 N N . LEU A 1 216 ? 46.618 59.504 53.728 1.00 24.57 216 LEU A N 1
ATOM 1512 C CA . LEU A 1 216 ? 46.879 58.089 53.973 1.00 25.09 216 LEU A CA 1
ATOM 1513 C C . LEU A 1 216 ? 45.760 57.186 53.457 1.00 22.55 216 LEU A C 1
ATOM 1514 O O . LEU A 1 216 ? 44.583 57.529 53.547 1.00 21.58 216 LEU A O 1
ATOM 1519 N N . PRO A 1 217 ? 46.117 56.013 52.910 1.00 22.42 217 PRO A N 1
ATOM 1520 C CA . PRO A 1 217 ? 45.102 55.089 52.395 1.00 21.68 217 PRO A CA 1
ATOM 1521 C C . PRO A 1 217 ? 44.073 54.748 53.471 1.00 21.84 217 PRO A C 1
ATOM 1522 O O . PRO A 1 217 ? 44.420 54.586 54.644 1.00 22.29 217 PRO A O 1
ATOM 1526 N N . THR A 1 218 ? 42.811 54.644 53.071 1.00 19.95 218 THR A N 1
ATOM 1527 C CA . THR A 1 218 ? 41.748 54.311 54.007 1.00 20.45 218 THR A CA 1
ATOM 1528 C C . THR A 1 218 ? 40.637 53.526 53.321 1.00 20.33 218 THR A C 1
ATOM 1529 O O . THR A 1 218 ? 40.479 53.588 52.102 1.00 19.28 218 THR A O 1
ATOM 1533 N N . GLN A 1 219 ? 39.888 52.770 54.115 1.00 20.56 219 GLN A N 1
ATOM 1534 C CA . GLN A 1 219 ? 38.761 51.997 53.618 1.00 20.39 219 GLN A CA 1
ATOM 1535 C C . GLN A 1 219 ? 37.500 52.596 54.227 1.00 19.31 219 GLN A C 1
ATOM 1536 O O . GLN A 1 219 ? 36.388 52.206 53.891 1.00 19.55 219 GLN A O 1
ATOM 1542 N N . GLU A 1 220 ? 37.693 53.557 55.128 1.00 21.06 220 GLU A N 1
ATOM 1543 C CA . GLU A 1 220 ? 36.588 54.220 55.804 1.00 22.66 220 GLU A CA 1
ATOM 1544 C C . GLU A 1 220 ? 36.006 55.328 54.939 1.00 22.86 220 GLU A C 1
ATOM 1545 O O . GLU A 1 220 ? 36.646 56.358 54.733 1.00 22.61 220 GLU A O 1
ATOM 1551 N N . PRO A 1 221 ? 34.786 55.130 54.415 1.00 23.38 221 PRO A N 1
ATOM 1552 C CA . PRO A 1 221 ? 34.154 56.150 53.573 1.00 24.26 221 PRO A CA 1
ATOM 1553 C C . PRO A 1 221 ? 33.987 57.490 54.289 1.00 26.06 221 PRO A C 1
ATOM 1554 O O . PRO A 1 221 ? 33.992 58.546 53.653 1.00 25.75 221 PRO A O 1
ATOM 1558 N N . ARG A 1 222 ? 33.845 57.447 55.610 1.00 26.69 222 ARG A N 1
ATOM 1559 C CA . ARG A 1 222 ? 33.696 58.675 56.384 1.00 28.10 222 ARG A CA 1
ATOM 1560 C C . ARG A 1 222 ? 34.996 59.467 56.361 1.00 27.97 222 ARG A C 1
ATOM 1561 O O . ARG A 1 222 ? 34.980 60.699 56.350 1.00 29.35 222 ARG A O 1
ATOM 1569 N N . ALA A 1 223 ? 36.119 58.756 56.357 1.00 26.38 223 ALA A N 1
ATOM 1570 C CA . ALA A 1 223 ? 37.430 59.395 56.330 1.00 24.26 223 ALA A CA 1
ATOM 1571 C C . ALA A 1 223 ? 37.641 60.097 54.991 1.00 24.14 223 ALA A C 1
ATOM 1572 O O . ALA A 1 223 ? 38.225 61.179 54.933 1.00 22.99 223 ALA A O 1
ATOM 1574 N N . ILE A 1 224 ? 37.171 59.479 53.914 1.00 22.75 224 ILE A N 1
ATOM 1575 C CA . ILE A 1 224 ? 37.309 60.074 52.590 1.00 22.91 224 ILE A CA 1
ATOM 1576 C C . ILE A 1 224 ? 36.464 61.342 52.524 1.00 25.10 224 ILE A C 1
ATOM 1577 O O . ILE A 1 224 ? 36.899 62.370 52.003 1.00 24.71 224 ILE A O 1
ATOM 1582 N N . LEU A 1 225 ? 35.254 61.261 53.068 1.00 25.95 225 LEU A N 1
ATOM 1583 C CA . LEU A 1 225 ? 34.332 62.390 53.073 1.00 27.86 225 LEU A CA 1
ATOM 1584 C C . LEU A 1 225 ? 34.768 63.511 54.015 1.00 27.56 225 LEU A C 1
ATOM 1585 O O . LEU A 1 225 ? 34.519 64.685 53.739 1.00 29.51 225 LEU A O 1
ATOM 1590 N N . ASP A 1 226 ? 35.423 63.151 55.116 1.00 26.99 226 ASP A N 1
ATOM 1591 C CA . ASP A 1 226 ? 35.875 64.133 56.102 1.00 27.81 226 ASP A CA 1
ATOM 1592 C C . ASP A 1 226 ? 37.223 64.758 55.750 1.00 24.45 226 ASP A C 1
ATOM 1593 O O . ASP A 1 226 ? 38.199 64.608 56.482 1.00 24.23 226 ASP A O 1
ATOM 1598 N N . GLY A 1 227 ? 37.269 65.460 54.622 1.00 24.37 227 GLY A N 1
ATOM 1599 C CA . GLY A 1 227 ? 38.503 66.106 54.205 1.00 23.62 227 GLY A CA 1
ATOM 1600 C C . GLY A 1 227 ? 39.444 65.211 53.423 1.00 23.11 227 GLY A C 1
ATOM 1601 O O . GLY A 1 227 ? 40.560 65.614 53.091 1.00 22.47 227 GLY A O 1
ATOM 1602 N N . GLY A 1 228 ? 38.999 63.992 53.137 1.00 21.24 228 GLY A N 1
ATOM 1603 C CA . GLY A 1 228 ? 39.820 63.060 52.385 1.00 19.37 228 GLY A CA 1
ATOM 1604 C C . GLY A 1 228 ? 39.663 63.257 50.891 1.00 18.43 228 GLY A C 1
ATOM 1605 O O . GLY A 1 228 ? 39.196 64.304 50.441 1.00 19.09 228 GLY A O 1
ATOM 1606 N N . ALA A 1 229 ? 40.039 62.249 50.113 1.00 16.45 229 ALA A N 1
ATOM 1607 C CA . ALA A 1 229 ? 39.946 62.357 48.665 1.00 15.71 229 ALA A CA 1
ATOM 1608 C C . ALA A 1 229 ? 39.865 60.986 48.012 1.00 14.79 229 ALA A C 1
ATOM 1609 O O . ALA A 1 229 ? 40.065 59.962 48.667 1.00 15.60 229 ALA A O 1
ATOM 1611 N N . LEU A 1 230 ? 39.564 60.980 46.720 1.00 14.51 230 LEU A N 1
ATOM 1612 C CA . LEU A 1 230 ? 39.461 59.742 45.958 1.00 14.07 230 LEU A CA 1
ATOM 1613 C C . LEU A 1 230 ? 40.697 59.542 45.093 1.00 13.90 230 LEU A C 1
ATOM 1614 O O . LEU A 1 230 ? 41.426 60.489 44.800 1.00 13.97 230 LEU A O 1
ATOM 1619 N N . LEU A 1 231 ? 40.930 58.296 44.697 1.00 13.66 231 LEU A N 1
ATOM 1620 C CA . LEU A 1 231 ? 42.065 57.968 43.846 1.00 13.86 231 LEU A CA 1
ATOM 1621 C C . LEU A 1 231 ? 41.553 57.643 42.446 1.00 13.81 231 LEU A C 1
ATOM 1622 O O . LEU A 1 231 ? 40.396 57.257 42.271 1.00 15.61 231 LEU A O 1
ATOM 1627 N N . PRO A 1 232 ? 42.402 57.820 41.426 1.00 13.38 232 PRO A N 1
ATOM 1628 C CA . PRO A 1 232 ? 42.002 57.532 40.046 1.00 14.44 232 PRO A CA 1
ATOM 1629 C C . PRO A 1 232 ? 41.972 56.024 39.803 1.00 14.27 232 PRO A C 1
ATOM 1630 O O . PRO A 1 232 ? 42.762 55.279 40.390 1.00 16.75 232 PRO A O 1
ATOM 1634 N N . PHE A 1 233 ? 41.057 55.563 38.957 1.00 12.87 233 PHE A N 1
ATOM 1635 C CA . PHE A 1 233 ? 40.985 54.133 38.689 1.00 13.52 233 PHE A CA 1
ATOM 1636 C C . PHE A 1 233 ? 42.172 53.712 37.828 1.00 13.64 233 PHE A C 1
ATOM 1637 O O . PHE A 1 233 ? 42.642 54.468 36.983 1.00 13.91 233 PHE A O 1
ATOM 1645 N N . GLY A 1 234 ? 42.686 52.513 38.072 1.00 14.91 234 GLY A N 1
ATOM 1646 C CA . GLY A 1 234 ? 43.809 52.040 37.279 1.00 16.03 234 GLY A CA 1
ATOM 1647 C C . GLY A 1 234 ? 45.074 52.869 37.407 1.00 15.99 234 GLY A C 1
ATOM 1648 O O . GLY A 1 234 ? 45.874 52.947 36.473 1.00 18.20 234 GLY A O 1
ATOM 1649 N N . GLY A 1 235 ? 45.255 53.495 38.564 1.00 15.84 235 GLY A N 1
ATOM 1650 C CA . GLY A 1 235 ? 46.444 54.297 38.796 1.00 15.60 235 GLY A CA 1
ATOM 1651 C C . GLY A 1 235 ? 46.756 55.367 37.766 1.00 15.33 235 GLY A C 1
ATOM 1652 O O . GLY A 1 235 ? 45.920 56.223 37.460 1.00 15.20 235 GLY A O 1
ATOM 1653 N N . HIS A 1 236 ? 47.969 55.323 37.224 1.00 14.48 236 HIS A N 1
ATOM 1654 C CA . HIS A 1 236 ? 48.389 56.323 36.255 1.00 15.09 236 HIS A CA 1
ATOM 1655 C C . HIS A 1 236 ? 47.533 56.373 34.997 1.00 14.56 236 HIS A C 1
ATOM 1656 O O . HIS A 1 236 ? 47.414 57.427 34.372 1.00 14.86 236 HIS A O 1
ATOM 1663 N N . LYS A 1 237 ? 46.936 55.247 34.621 1.00 14.96 237 LYS A N 1
ATOM 1664 C CA . LYS A 1 237 ? 46.114 55.220 33.417 1.00 13.99 237 LYS A CA 1
ATOM 1665 C C . LYS A 1 237 ? 44.808 55.994 33.593 1.00 13.46 237 LYS A C 1
ATOM 1666 O O . LYS A 1 237 ? 44.476 56.848 32.770 1.00 14.17 237 LYS A O 1
ATOM 1672 N N . GLY A 1 238 ? 44.076 55.713 34.664 1.00 12.32 238 GLY A N 1
ATOM 1673 C CA . GLY A 1 238 ? 42.846 56.445 34.908 1.00 12.51 238 GLY A CA 1
ATOM 1674 C C . GLY A 1 238 ? 43.153 57.911 35.174 1.00 12.53 238 GLY A C 1
ATOM 1675 O O . GLY A 1 238 ? 42.365 58.794 34.835 1.00 13.96 238 GLY A O 1
ATOM 1676 N N . SER A 1 239 ? 44.301 58.175 35.792 1.00 12.82 239 SER A N 1
ATOM 1677 C CA . SER A 1 239 ? 44.695 59.548 36.086 1.00 13.04 239 SER A CA 1
ATOM 1678 C C . SER A 1 239 ? 44.911 60.318 34.780 1.00 12.83 239 SER A C 1
ATOM 1679 O O . SER A 1 239 ? 44.490 61.469 34.650 1.00 12.64 239 SER A O 1
ATOM 1682 N N . ALA A 1 240 ? 45.559 59.683 33.806 1.00 12.79 240 ALA A N 1
ATOM 1683 C CA . ALA A 1 240 ? 45.804 60.328 32.519 1.00 12.70 240 ALA A CA 1
ATOM 1684 C C . ALA A 1 240 ? 44.476 60.623 31.823 1.00 12.20 240 ALA A C 1
ATOM 1685 O O . ALA A 1 240 ? 44.291 61.685 31.231 1.00 12.58 240 ALA A O 1
ATOM 1687 N N . LEU A 1 241 ? 43.553 59.671 31.897 1.00 12.65 241 LEU A N 1
ATOM 1688 C CA . LEU A 1 241 ? 42.242 59.842 31.288 1.00 12.21 241 LEU A CA 1
ATOM 1689 C C . LEU A 1 241 ? 41.472 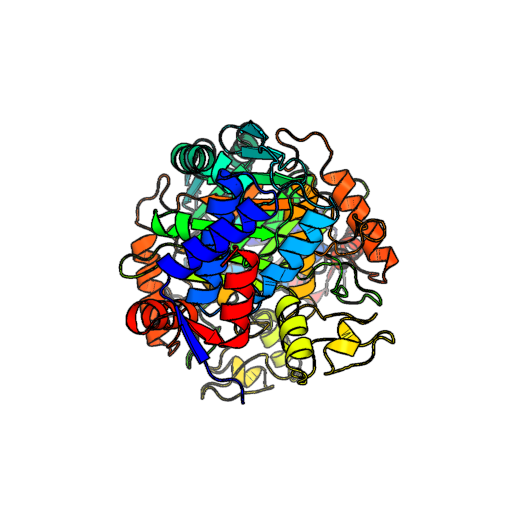60.964 31.983 1.00 12.07 241 LEU A C 1
ATOM 1690 O O . LEU A 1 241 ? 40.739 61.708 31.334 1.00 12.06 241 LEU A O 1
ATOM 1695 N N . SER A 1 242 ? 41.648 61.088 33.296 1.00 12.13 242 SER A N 1
ATOM 1696 C CA . SER A 1 242 ? 40.970 62.140 34.053 1.00 12.45 242 SER A CA 1
ATOM 1697 C C . SER A 1 242 ? 41.513 63.501 33.621 1.00 12.56 242 SER A C 1
ATOM 1698 O O . SER A 1 242 ? 40.758 64.467 33.489 1.00 12.71 242 SER A O 1
ATOM 1701 N N . MET A 1 243 ? 42.827 63.572 33.405 1.00 11.98 243 MET A N 1
ATOM 1702 C CA . MET A 1 243 ? 43.456 64.809 32.954 1.00 12.17 243 MET A CA 1
ATOM 1703 C C . MET A 1 243 ? 42.861 65.162 31.592 1.00 12.81 243 MET A C 1
ATOM 1704 O O . MET A 1 243 ? 42.564 66.323 31.307 1.00 12.63 243 MET A O 1
ATOM 1709 N N . MET A 1 244 ? 42.682 64.151 30.749 1.00 13.11 244 MET A N 1
ATOM 1710 C CA . MET A 1 244 ? 42.096 64.368 29.433 1.00 12.45 244 MET A CA 1
ATOM 1711 C C . MET A 1 244 ? 40.694 64.968 29.585 1.00 12.12 244 MET A C 1
ATOM 1712 O O . MET A 1 244 ? 40.329 65.889 28.856 1.00 12.75 244 MET A O 1
ATOM 1717 N N . VAL A 1 245 ? 39.915 64.456 30.537 1.00 11.76 245 VAL A N 1
ATOM 1718 C CA . VAL A 1 245 ? 38.569 64.982 30.754 1.00 11.88 245 VAL A CA 1
ATOM 1719 C C . VAL A 1 245 ? 38.611 66.460 31.154 1.00 11.79 245 VAL A C 1
ATOM 1720 O O . VAL A 1 245 ? 37.791 67.254 30.686 1.00 12.48 245 VAL A O 1
ATOM 1724 N N . GLU A 1 246 ? 39.559 66.839 32.007 1.00 12.38 246 GLU A N 1
ATOM 1725 C CA . GLU A 1 246 ? 39.686 68.251 32.387 1.00 11.55 246 GLU A CA 1
ATOM 1726 C C . GLU A 1 246 ? 39.968 69.066 31.123 1.00 12.71 246 GLU A C 1
ATOM 1727 O O . GLU A 1 246 ? 39.352 70.104 30.879 1.00 13.13 246 GLU A O 1
ATOM 1733 N N . LEU A 1 247 ? 40.916 68.593 30.321 1.00 11.81 247 LEU A N 1
ATOM 1734 C CA . LEU A 1 247 ? 41.291 69.314 29.112 1.00 12.92 247 LEU A CA 1
ATOM 1735 C C . LEU A 1 247 ? 40.200 69.415 28.061 1.00 13.54 247 LEU A C 1
ATOM 1736 O O . LEU A 1 247 ? 40.072 70.445 27.396 1.00 15.47 247 LEU A O 1
ATOM 1741 N N . LEU A 1 248 ? 39.410 68.356 27.910 1.00 14.07 248 LEU A N 1
ATOM 1742 C CA . LEU A 1 248 ? 38.356 68.342 26.901 1.00 13.13 248 LEU A CA 1
ATOM 1743 C C . LEU A 1 248 ? 37.028 68.964 27.319 1.00 12.75 248 LEU A C 1
ATOM 1744 O O . LEU A 1 248 ? 36.406 69.680 26.535 1.00 14.30 248 LEU A O 1
ATOM 1749 N N . ALA A 1 249 ? 36.596 68.701 28.547 1.00 12.45 249 ALA A N 1
ATOM 1750 C CA . ALA A 1 249 ? 35.317 69.233 29.010 1.00 13.80 249 ALA A CA 1
ATOM 1751 C C . ALA A 1 249 ? 35.409 70.652 29.552 1.00 13.87 249 ALA A C 1
ATOM 1752 O O . ALA A 1 249 ? 34.393 71.337 29.662 1.00 15.24 249 ALA A O 1
ATOM 1754 N N . ALA A 1 250 ? 36.619 71.089 29.888 1.00 13.32 250 ALA A N 1
ATOM 1755 C CA . ALA A 1 250 ? 36.823 72.437 30.425 1.00 13.82 250 ALA A CA 1
ATOM 1756 C C . ALA A 1 250 ? 37.794 73.252 29.577 1.00 14.69 250 ALA A C 1
ATOM 1757 O O . ALA A 1 250 ? 37.461 74.340 29.102 1.00 14.42 250 ALA A O 1
ATOM 1759 N N . GLY A 1 251 ? 38.998 72.726 29.390 1.00 13.77 251 GLY A N 1
ATOM 1760 C CA . GLY A 1 251 ? 39.995 73.440 28.610 1.00 15.24 251 GLY A CA 1
ATOM 1761 C C . GLY A 1 251 ? 39.537 73.824 27.215 1.00 15.49 251 GLY A C 1
ATOM 1762 O O . GLY A 1 251 ? 39.744 74.955 26.770 1.00 17.11 251 GLY A O 1
ATOM 1763 N N . LEU A 1 252 ? 38.908 72.882 26.522 1.00 14.94 252 LEU A N 1
ATOM 1764 C CA . LEU A 1 252 ? 38.431 73.108 25.163 1.00 14.51 252 LEU A CA 1
ATOM 1765 C C . LEU A 1 252 ? 37.109 73.867 25.086 1.00 15.28 252 LEU A C 1
ATOM 1766 O O . LEU A 1 252 ? 36.917 74.700 24.197 1.00 16.43 252 LEU A O 1
ATOM 1771 N N . THR A 1 253 ? 36.202 73.586 26.019 1.00 15.32 253 THR A N 1
ATOM 1772 C CA . THR A 1 253 ? 34.886 74.218 26.022 1.00 13.89 253 THR A CA 1
ATOM 1773 C C . THR A 1 253 ? 34.888 75.663 26.488 1.00 14.70 253 THR A C 1
ATOM 1774 O O . THR A 1 253 ? 34.090 76.469 26.010 1.00 16.06 253 THR A O 1
ATOM 1778 N N . GLY A 1 254 ? 35.769 75.977 27.431 1.00 15.88 254 GLY A N 1
ATOM 1779 C CA . GLY A 1 254 ? 35.827 77.324 27.972 1.00 15.43 254 GLY A CA 1
ATOM 1780 C C . GLY A 1 254 ? 35.254 77.348 29.381 1.00 16.18 254 GLY A C 1
ATOM 1781 O O . GLY A 1 254 ? 35.229 78.390 30.036 1.00 16.81 254 GLY A O 1
ATOM 1782 N N . GLY A 1 255 ? 34.785 76.194 29.847 1.00 15.35 255 GLY A N 1
ATOM 1783 C CA . GLY A 1 255 ? 34.227 76.108 31.186 1.00 15.01 255 GLY A CA 1
ATOM 1784 C C . GLY A 1 255 ? 35.315 75.985 32.236 1.00 13.60 255 GLY A C 1
ATOM 1785 O O . GLY A 1 255 ? 36.496 75.876 31.906 1.00 13.87 255 GLY A O 1
ATOM 1786 N N . ASN A 1 256 ? 34.919 76.005 33.507 1.00 13.92 256 ASN A N 1
ATOM 1787 C CA . ASN A 1 256 ? 35.865 75.898 34.615 1.00 12.78 256 ASN A CA 1
ATOM 1788 C C . ASN A 1 256 ? 36.473 74.514 34.763 1.00 12.87 256 ASN A C 1
ATOM 1789 O O . ASN A 1 256 ? 35.796 73.510 34.537 1.00 13.75 256 ASN A O 1
ATOM 1794 N N . PHE A 1 257 ? 37.744 74.467 35.156 1.00 14.11 257 PHE A N 1
ATOM 1795 C CA . PHE A 1 257 ? 38.376 73.188 35.454 1.00 12.77 257 PHE A CA 1
ATOM 1796 C C . PHE A 1 257 ? 37.711 72.817 36.783 1.00 13.29 257 PHE A C 1
ATOM 1797 O O . PHE A 1 257 ? 37.095 73.670 37.437 1.00 13.73 257 PHE A O 1
ATOM 1805 N N . SER A 1 258 ? 37.851 71.567 37.202 1.00 12.28 258 SER A N 1
ATOM 1806 C CA . SER A 1 258 ? 37.205 71.106 38.428 1.00 12.72 258 SER A CA 1
ATOM 1807 C C . SER A 1 258 ? 37.580 71.847 39.706 1.00 13.27 258 SER A C 1
ATOM 1808 O O . SER A 1 258 ? 36.856 71.779 40.701 1.00 13.18 258 SER A O 1
ATOM 1811 N N . PHE A 1 259 ? 38.698 72.562 39.664 1.00 13.45 259 PHE A N 1
ATOM 1812 C CA . PHE A 1 259 ? 39.203 73.307 40.811 1.00 13.83 259 PHE A CA 1
ATOM 1813 C C . PHE A 1 259 ? 39.028 74.815 40.680 1.00 13.94 259 PHE A C 1
ATOM 1814 O O . PHE A 1 259 ? 39.535 75.566 41.515 1.00 16.21 259 PHE A O 1
ATOM 1822 N N . GLU A 1 260 ? 38.302 75.257 39.658 1.00 13.57 260 GLU A N 1
ATOM 1823 C CA . GLU A 1 260 ? 38.127 76.691 39.440 1.00 13.78 260 GLU A CA 1
ATOM 1824 C C . GLU A 1 260 ? 36.806 77.298 39.905 1.00 15.70 260 GLU A C 1
ATOM 1825 O O . GLU A 1 260 ? 36.334 78.295 39.357 1.00 17.53 260 GLU A O 1
ATOM 1831 N N . PHE A 1 261 ? 36.228 76.697 40.937 1.00 15.77 261 PHE A N 1
ATOM 1832 C CA . PHE A 1 261 ? 34.986 77.187 41.523 1.00 15.51 261 PHE A CA 1
ATOM 1833 C C . PHE A 1 261 ? 34.824 76.485 42.859 1.00 16.81 261 PHE A C 1
ATOM 1834 O O . PHE A 1 261 ? 35.485 75.481 43.121 1.00 17.28 261 PHE A O 1
ATOM 1842 N N . ASP A 1 262 ? 33.968 77.026 43.717 1.00 15.78 262 ASP A N 1
ATOM 1843 C CA . ASP A 1 262 ? 33.710 76.406 45.007 1.00 16.08 262 ASP A CA 1
ATOM 1844 C C . ASP A 1 262 ? 32.322 76.796 45.489 1.00 15.08 262 ASP A C 1
ATOM 1845 O O . ASP A 1 262 ? 31.669 77.663 44.897 1.00 15.90 262 ASP A O 1
ATOM 1850 N N . TRP A 1 263 ? 31.869 76.140 46.551 1.00 15.01 263 TRP A N 1
ATOM 1851 C CA . TRP A 1 263 ? 30.541 76.386 47.097 1.00 14.96 263 TRP A CA 1
ATOM 1852 C C . TRP A 1 263 ? 30.566 77.232 48.363 1.00 15.90 263 TRP A C 1
ATOM 1853 O O . TRP A 1 263 ? 29.558 77.328 49.061 1.00 17.87 263 TRP A O 1
ATOM 1864 N N . SER A 1 264 ? 31.703 77.856 48.651 1.00 15.99 264 SER A N 1
ATOM 1865 C CA . SER A 1 264 ? 31.855 78.644 49.873 1.00 15.98 264 SER A CA 1
ATOM 1866 C C . SER A 1 264 ? 30.905 79.826 50.055 1.00 17.20 264 SER A C 1
ATOM 1867 O O . SER A 1 264 ? 30.766 80.335 51.168 1.00 17.13 264 SER A O 1
ATOM 1870 N N . LYS A 1 265 ? 30.251 80.266 48.984 1.00 15.14 265 LYS A N 1
ATOM 1871 C CA . LYS A 1 265 ? 29.335 81.403 49.090 1.00 15.75 265 LYS A CA 1
ATOM 1872 C C . LYS A 1 265 ? 27.893 81.026 48.784 1.00 16.81 265 LYS A C 1
ATOM 1873 O O . LYS A 1 265 ? 27.013 81.885 48.767 1.00 17.79 265 LYS A O 1
ATOM 1879 N N . HIS A 1 266 ? 27.650 79.743 48.541 1.00 15.68 266 HIS A N 1
ATOM 1880 C CA . HIS A 1 266 ? 26.307 79.283 48.215 1.00 15.87 266 HIS A CA 1
ATOM 1881 C C . HIS A 1 266 ? 25.864 78.101 49.059 1.00 15.63 266 HIS A C 1
ATOM 1882 O O . HIS A 1 266 ? 26.070 76.949 48.686 1.00 15.62 266 HIS A O 1
ATOM 1889 N N . PRO A 1 267 ? 25.239 78.370 50.211 1.00 15.74 267 PRO A N 1
ATOM 1890 C CA . PRO A 1 267 ? 24.782 77.279 51.074 1.00 15.93 267 PRO A CA 1
ATOM 1891 C C . PRO A 1 267 ? 23.911 76.306 50.293 1.00 15.76 267 PRO A C 1
ATOM 1892 O O . PRO A 1 267 ? 23.019 76.724 49.553 1.00 16.81 267 PRO A O 1
ATOM 1896 N N . GLY A 1 268 ? 24.185 75.014 50.449 1.00 17.41 268 GLY A N 1
ATOM 1897 C CA . GLY A 1 268 ? 23.392 74.004 49.772 1.00 19.07 268 GLY A CA 1
ATOM 1898 C C . GLY A 1 268 ? 23.774 73.655 48.345 1.00 18.46 268 GLY A C 1
ATOM 1899 O O . GLY A 1 268 ? 23.163 72.769 47.750 1.00 20.06 268 GLY A O 1
ATOM 1900 N N . ALA A 1 269 ? 24.765 74.339 47.781 1.00 16.94 269 ALA A N 1
ATOM 1901 C CA . ALA A 1 269 ? 25.181 74.043 46.410 1.00 15.60 269 ALA A CA 1
ATOM 1902 C C . ALA A 1 269 ? 25.699 72.607 46.345 1.00 15.07 269 ALA A C 1
ATOM 1903 O O . ALA A 1 269 ? 26.450 72.175 47.214 1.00 16.04 269 ALA A O 1
ATOM 1905 N N . GLN A 1 270 ? 25.297 71.873 45.312 1.00 13.89 270 GLN A N 1
ATOM 1906 C CA . GLN A 1 270 ? 25.717 70.478 45.168 1.00 15.38 270 GLN A CA 1
ATOM 1907 C C . GLN A 1 270 ? 26.183 70.130 43.764 1.00 14.71 270 GLN A C 1
ATOM 1908 O O . GLN A 1 270 ? 26.634 69.011 43.519 1.00 16.86 270 GLN A O 1
ATOM 1914 N N . THR A 1 271 ? 26.081 71.080 42.844 1.00 14.06 271 THR A N 1
ATOM 1915 C CA . THR A 1 271 ? 26.451 70.820 41.458 1.00 14.82 271 THR A CA 1
ATOM 1916 C C . THR A 1 271 ? 27.766 71.432 41.006 1.00 16.27 271 THR A C 1
ATOM 1917 O O . THR A 1 271 ? 28.154 72.509 41.457 1.00 15.63 271 THR A O 1
ATOM 1921 N N . PRO A 1 272 ? 28.489 70.732 40.122 1.00 14.32 272 PRO A N 1
ATOM 1922 C CA . PRO A 1 272 ? 29.750 71.288 39.634 1.00 14.62 272 PRO A CA 1
ATOM 1923 C C . PRO A 1 272 ? 29.355 72.290 38.545 1.00 14.91 272 PRO A C 1
ATOM 1924 O O . PRO A 1 272 ? 28.387 72.068 37.818 1.00 16.52 272 PRO A O 1
ATOM 1928 N N . TRP A 1 273 ? 30.079 73.399 38.455 1.00 15.01 273 TRP A N 1
ATOM 1929 C CA . TRP A 1 273 ? 29.803 74.424 37.450 1.00 14.64 273 TRP A CA 1
ATOM 1930 C C . TRP A 1 273 ? 30.992 74.354 36.498 1.00 14.56 273 TRP A C 1
ATOM 1931 O O . TRP A 1 273 ? 32.006 75.026 36.685 1.00 13.12 273 TRP A O 1
ATOM 1942 N N . THR A 1 274 ? 30.849 73.516 35.475 1.00 13.30 274 THR A N 1
ATOM 1943 C CA . THR A 1 274 ? 31.925 73.270 34.527 1.00 13.74 274 THR A CA 1
ATOM 1944 C C . THR A 1 274 ? 31.519 73.315 33.048 1.00 13.86 274 THR A C 1
ATOM 1945 O O . THR A 1 274 ? 31.210 74.382 32.515 1.00 14.19 274 THR A O 1
ATOM 1949 N N . GLY A 1 275 ? 31.529 72.161 32.386 1.00 12.57 275 GLY A N 1
ATOM 1950 C CA . GLY A 1 275 ? 31.186 72.108 30.978 1.00 12.95 275 GLY A CA 1
ATOM 1951 C C . GLY A 1 275 ? 31.060 70.668 30.524 1.00 12.09 275 GLY A C 1
ATOM 1952 O O . GLY A 1 275 ? 31.123 69.751 31.342 1.00 13.05 275 GLY A O 1
ATOM 1953 N N . GLN A 1 276 ? 30.892 70.467 29.222 1.00 12.86 276 GLN A N 1
ATOM 1954 C CA . GLN A 1 276 ? 30.731 69.119 28.689 1.00 13.12 276 GLN A CA 1
ATOM 1955 C C . GLN A 1 276 ? 31.106 69.051 27.220 1.00 14.01 276 GLN A C 1
ATOM 1956 O O . GLN A 1 276 ? 30.804 69.957 26.446 1.00 13.71 276 GLN A O 1
ATOM 1962 N N . LEU A 1 277 ? 31.785 67.979 26.837 1.00 13.14 277 LEU A N 1
ATOM 1963 C CA . LEU A 1 277 ? 32.145 67.798 25.446 1.00 13.36 277 LEU A CA 1
ATOM 1964 C C . LEU A 1 277 ? 31.437 66.564 24.921 1.00 13.63 277 LEU A C 1
ATOM 1965 O O . LEU A 1 277 ? 31.320 65.560 25.624 1.00 13.33 277 LEU A O 1
ATOM 1970 N N . LEU A 1 278 ? 30.938 66.663 23.696 1.00 13.43 278 LEU A N 1
ATOM 1971 C CA . LEU A 1 278 ? 30.293 65.539 23.038 1.00 14.71 278 LEU A CA 1
ATOM 1972 C C . LEU A 1 278 ? 30.845 65.445 21.630 1.00 15.31 278 LEU A C 1
ATOM 1973 O O . LEU A 1 278 ? 30.967 66.455 20.938 1.00 16.45 278 LEU A O 1
ATOM 1978 N N . ILE A 1 279 ? 31.207 64.234 21.224 1.00 13.35 279 ILE A N 1
ATOM 1979 C CA . ILE A 1 279 ? 31.706 63.987 19.877 1.00 14.01 279 ILE A CA 1
ATOM 1980 C C . ILE A 1 279 ? 30.718 62.988 19.289 1.00 14.63 279 ILE A C 1
ATOM 1981 O O . ILE A 1 279 ? 30.531 61.905 19.841 1.00 14.96 279 ILE A O 1
ATOM 1986 N N . VAL A 1 280 ? 30.067 63.365 18.192 1.00 13.47 280 VAL A N 1
ATOM 1987 C CA . VAL A 1 280 ? 29.084 62.499 17.542 1.00 14.15 280 VAL A CA 1
ATOM 1988 C C . VAL A 1 280 ? 29.597 62.162 16.150 1.00 14.11 280 VAL A C 1
ATOM 1989 O O . VAL A 1 280 ? 29.978 63.047 15.386 1.00 13.51 280 VAL A O 1
ATOM 1993 N N . ILE A 1 281 ? 29.599 60.873 15.828 1.00 14.27 281 ILE A N 1
ATOM 1994 C CA . ILE A 1 281 ? 30.134 60.392 14.556 1.00 13.95 281 ILE A CA 1
ATOM 1995 C C . ILE A 1 281 ? 29.168 59.526 13.764 1.00 13.64 281 ILE A C 1
ATOM 1996 O O . ILE A 1 281 ? 28.439 58.719 14.342 1.00 14.55 281 ILE A O 1
ATOM 2001 N N . ASP A 1 282 ? 29.153 59.703 12.445 1.00 14.50 282 ASP A N 1
ATOM 2002 C CA . ASP A 1 282 ? 28.351 58.820 11.604 1.00 13.86 282 ASP A CA 1
ATOM 2003 C C . ASP A 1 282 ? 29.389 57.753 11.274 1.00 15.16 282 ASP A C 1
ATOM 2004 O O . ASP A 1 282 ? 30.272 57.965 10.442 1.00 14.88 282 ASP A O 1
ATOM 2009 N N . PRO A 1 283 ? 29.301 56.591 11.929 1.00 14.77 283 PRO A N 1
ATOM 2010 C CA . PRO A 1 283 ? 30.275 55.531 11.674 1.00 14.78 283 PRO A CA 1
ATOM 2011 C C . PRO A 1 283 ? 30.329 55.006 10.249 1.00 14.33 283 PRO A C 1
ATOM 2012 O O . PRO A 1 283 ? 31.344 54.451 9.837 1.00 15.22 283 PRO A O 1
ATOM 2016 N N . ASP A 1 284 ? 29.250 55.192 9.497 1.00 14.17 284 ASP A N 1
ATOM 2017 C CA . ASP A 1 284 ? 29.200 54.696 8.123 1.00 15.11 284 ASP A CA 1
ATOM 2018 C C . ASP A 1 284 ? 29.485 55.736 7.041 1.00 14.23 284 ASP A C 1
ATOM 2019 O O . ASP A 1 284 ? 29.305 55.451 5.853 1.00 15.42 284 ASP A O 1
ATOM 2024 N N . LYS A 1 285 ? 29.930 56.930 7.430 1.00 14.37 285 LYS A N 1
ATOM 2025 C CA . LYS A 1 285 ? 30.225 57.975 6.448 1.00 14.34 285 LYS A CA 1
ATOM 2026 C C . LYS A 1 285 ? 31.269 57.467 5.455 1.00 14.56 285 LYS A C 1
ATOM 2027 O O . LYS A 1 285 ? 32.411 57.196 5.831 1.00 15.60 285 LYS A O 1
ATOM 2033 N N . GLY A 1 286 ? 30.866 57.336 4.194 1.00 12.68 286 GLY A N 1
ATOM 2034 C CA . GLY A 1 286 ? 31.763 56.862 3.151 1.00 13.45 286 GLY A CA 1
ATOM 2035 C C . GLY A 1 286 ? 32.256 55.438 3.343 1.00 14.72 286 GLY A C 1
ATOM 2036 O O . GLY A 1 286 ? 33.297 55.065 2.798 1.00 16.07 286 GLY A O 1
ATOM 2037 N N . ALA A 1 287 ? 31.499 54.635 4.083 1.00 15.40 287 ALA A N 1
ATOM 2038 C CA . ALA A 1 287 ? 31.895 53.259 4.370 1.00 15.19 287 ALA A CA 1
ATOM 2039 C C . ALA A 1 287 ? 31.271 52.190 3.485 1.00 16.29 287 ALA A C 1
ATOM 2040 O O . ALA A 1 287 ? 30.088 52.253 3.149 1.00 16.97 287 ALA A O 1
ATOM 2042 N N . GLY A 1 288 ? 32.083 51.196 3.130 1.00 15.62 288 GLY A N 1
ATOM 2043 C CA . GLY A 1 288 ? 31.611 50.096 2.310 1.00 15.80 288 GLY A CA 1
ATOM 2044 C C . GLY A 1 288 ? 31.172 48.943 3.191 1.00 15.58 288 GLY A C 1
ATOM 2045 O O . GLY A 1 288 ? 31.338 47.774 2.843 1.00 17.79 288 GLY A O 1
ATOM 2046 N N . GLN A 1 289 ? 30.609 49.279 4.345 1.00 14.55 289 GLN A N 1
ATOM 2047 C CA . GLN A 1 289 ? 30.137 48.287 5.302 1.00 15.12 289 GLN A CA 1
ATOM 2048 C C . GLN A 1 289 ? 29.133 48.948 6.235 1.00 15.20 289 GLN A C 1
ATOM 2049 O O . GLN A 1 289 ? 28.860 50.142 6.116 1.00 18.46 289 GLN A O 1
ATOM 2055 N N . HIS A 1 290 ? 28.599 48.165 7.167 1.00 16.70 290 HIS A N 1
ATOM 2056 C CA . HIS A 1 290 ? 27.629 48.663 8.139 1.00 16.25 290 HIS A CA 1
ATOM 2057 C C . HIS A 1 290 ? 28.165 48.500 9.553 1.00 15.46 290 HIS A C 1
ATOM 2058 O O . HIS A 1 290 ? 28.254 47.385 10.059 1.00 15.43 290 HIS A O 1
ATOM 2065 N N . PHE A 1 291 ? 28.507 49.613 10.194 1.00 14.92 291 PHE A N 1
ATOM 2066 C CA . PHE A 1 291 ? 29.026 49.572 11.555 1.00 14.18 291 PHE A CA 1
ATOM 2067 C C . PHE A 1 291 ? 28.152 48.728 12.483 1.00 14.34 291 PHE A C 1
ATOM 2068 O O . PHE A 1 291 ? 28.661 47.925 13.264 1.00 15.14 291 PHE A O 1
ATOM 2076 N N . ALA A 1 292 ? 26.836 48.910 12.396 1.00 15.17 292 ALA A N 1
ATOM 2077 C CA . ALA A 1 292 ? 25.917 48.184 13.265 1.00 16.23 292 ALA A CA 1
ATOM 2078 C C . ALA A 1 292 ? 26.022 46.673 13.117 1.00 15.32 292 ALA A C 1
ATOM 2079 O O . ALA A 1 292 ? 25.712 45.936 14.051 1.00 16.00 292 ALA A O 1
ATOM 2081 N N . GLN A 1 293 ? 26.450 46.206 11.949 1.00 16.28 293 GLN A N 1
ATOM 2082 C CA . GLN A 1 293 ? 26.605 44.771 11.742 1.00 16.73 293 GLN A CA 1
ATOM 2083 C C . GLN A 1 293 ? 27.918 44.330 12.376 1.00 15.68 293 GLN A C 1
ATOM 2084 O O . GLN A 1 293 ? 28.011 43.240 12.938 1.00 17.32 293 GLN A O 1
ATOM 2090 N N . ARG A 1 294 ? 28.933 45.185 12.291 1.00 15.64 294 ARG A N 1
ATOM 2091 C CA . ARG A 1 294 ? 30.223 44.871 12.889 1.00 14.83 294 ARG A CA 1
ATOM 2092 C C . ARG A 1 294 ? 30.073 44.798 14.409 1.00 14.88 294 ARG A C 1
ATOM 2093 O O . ARG A 1 294 ? 30.557 43.863 15.042 1.00 15.37 294 ARG A O 1
ATOM 2101 N N . SER A 1 295 ? 29.403 45.784 15.000 1.00 15.28 295 SER A N 1
ATOM 2102 C CA . SER A 1 295 ? 29.230 45.783 16.449 1.00 15.09 295 SER A CA 1
ATOM 2103 C C . SER A 1 295 ? 28.412 44.579 16.921 1.00 15.39 295 SER A C 1
ATOM 2104 O O . SER A 1 295 ? 28.679 44.024 17.985 1.00 15.61 295 SER A O 1
ATOM 2107 N N . GLU A 1 296 ? 27.427 44.168 16.125 1.00 15.56 296 GLU A N 1
ATOM 2108 C CA . GLU A 1 296 ? 26.607 43.020 16.496 1.00 16.82 296 GLU A CA 1
ATOM 2109 C C . GLU A 1 296 ? 27.476 41.769 16.521 1.00 16.51 296 GLU A C 1
ATOM 2110 O O . GLU A 1 296 ? 27.294 40.898 17.368 1.00 17.02 296 GLU A O 1
ATOM 2116 N N . GLU A 1 297 ? 28.429 41.686 15.595 1.00 16.91 297 GLU A N 1
ATOM 2117 C CA . GLU A 1 297 ? 29.332 40.543 15.548 1.00 16.55 297 GLU A CA 1
ATOM 2118 C C . GLU A 1 297 ? 30.240 40.556 16.783 1.00 15.95 297 GLU A C 1
ATOM 2119 O O . GLU A 1 297 ? 30.547 39.506 17.343 1.00 16.29 297 GLU A O 1
ATOM 2125 N N . LEU A 1 298 ? 30.664 41.743 17.219 1.00 15.09 298 LEU A N 1
ATOM 2126 C CA . LEU A 1 298 ? 31.511 41.830 18.406 1.00 15.04 298 LEU A CA 1
ATOM 2127 C C . LEU A 1 298 ? 30.727 41.319 19.611 1.00 15.40 298 LEU A C 1
ATOM 2128 O O . LEU A 1 298 ? 31.270 40.622 20.476 1.00 16.32 298 LEU A O 1
ATOM 2133 N N . VAL A 1 299 ? 29.449 41.675 19.665 1.00 15.74 299 VAL A N 1
ATOM 2134 C CA . VAL A 1 299 ? 28.590 41.227 20.751 1.00 17.31 299 VAL A CA 1
ATOM 2135 C C . VAL A 1 299 ? 28.492 39.703 20.728 1.00 16.91 299 VAL A C 1
ATOM 2136 O O . VAL A 1 299 ? 28.595 39.055 21.769 1.00 17.82 299 VAL A O 1
ATOM 2140 N N . ARG A 1 300 ? 28.300 39.133 19.540 1.00 17.74 300 ARG A N 1
ATOM 2141 C CA . ARG A 1 300 ? 28.200 37.680 19.407 1.00 18.81 300 ARG A CA 1
ATOM 2142 C C . ARG A 1 300 ? 29.481 37.012 19.905 1.00 18.23 300 ARG A C 1
ATOM 2143 O O . ARG A 1 300 ? 29.440 36.006 20.617 1.00 18.98 300 ARG A O 1
ATOM 2151 N N . GLN A 1 301 ? 30.622 37.578 19.528 1.00 17.96 301 GLN A N 1
ATOM 2152 C CA . GLN A 1 301 ? 31.907 37.031 19.936 1.00 18.66 301 GLN A CA 1
ATOM 2153 C C . GLN A 1 301 ? 32.142 37.181 21.435 1.00 18.19 301 GLN A C 1
ATOM 2154 O O . GLN A 1 301 ? 32.773 36.325 22.055 1.00 18.12 301 GLN A O 1
ATOM 2160 N N . LEU A 1 302 ? 31.649 38.270 22.019 1.00 16.85 302 LEU A N 1
ATOM 2161 C CA . LEU A 1 302 ? 31.808 38.478 23.452 1.00 17.43 302 LEU A CA 1
ATOM 2162 C C . LEU A 1 302 ? 31.043 37.394 24.204 1.00 19.31 302 LEU A C 1
ATOM 2163 O O . LEU A 1 302 ? 31.545 36.828 25.175 1.00 19.54 302 LEU A O 1
ATOM 2168 N N . HIS A 1 303 ? 29.832 37.098 23.743 1.00 19.97 303 HIS A N 1
ATOM 2169 C CA . HIS A 1 303 ? 29.028 36.056 24.375 1.00 21.87 303 HIS A CA 1
ATOM 2170 C C . HIS A 1 303 ? 29.771 34.732 24.221 1.00 21.01 303 HIS A C 1
ATOM 2171 O O . HIS A 1 303 ? 29.798 33.907 25.138 1.00 21.51 303 HIS A O 1
ATOM 2178 N N . GLY A 1 304 ? 30.386 34.552 23.057 1.00 19.89 304 GLY A N 1
ATOM 2179 C CA . GLY A 1 304 ? 31.118 33.332 22.769 1.00 20.04 304 GLY A CA 1
ATOM 2180 C C . GLY A 1 304 ? 32.283 33.034 23.694 1.00 21.58 304 GLY A C 1
ATOM 2181 O O . GLY A 1 304 ? 32.595 31.867 23.933 1.00 22.73 304 GLY A O 1
ATOM 2182 N N . VAL A 1 305 ? 32.938 34.072 24.210 1.00 20.44 305 VAL A N 1
ATOM 2183 C CA . VAL A 1 305 ? 34.063 33.863 25.110 1.00 19.37 305 VAL A CA 1
ATOM 2184 C C . VAL A 1 305 ? 33.664 33.897 26.585 1.00 18.56 305 VAL A C 1
ATOM 2185 O O . VAL A 1 305 ? 34.516 33.828 27.467 1.00 19.35 305 VAL A O 1
ATOM 2189 N N . GLY A 1 306 ? 32.368 34.008 26.852 1.00 19.39 306 GLY A N 1
ATOM 2190 C CA . GLY A 1 306 ? 31.913 33.993 28.231 1.00 20.28 306 GLY A CA 1
ATOM 2191 C C . GLY A 1 306 ? 31.375 35.258 28.872 1.00 21.29 306 GLY A C 1
ATOM 2192 O O . GLY A 1 306 ? 30.926 35.204 30.016 1.00 22.51 306 GLY A O 1
ATOM 2193 N N . GLN A 1 307 ? 31.410 36.393 28.180 1.00 19.47 307 GLN A N 1
ATOM 2194 C CA . GLN A 1 307 ? 30.884 37.606 28.795 1.00 20.94 307 GLN A CA 1
ATOM 2195 C C . GLN A 1 307 ? 29.370 37.617 28.668 1.00 22.46 307 GLN A C 1
ATOM 2196 O O . GLN A 1 307 ? 28.825 37.938 27.614 1.00 24.32 307 GLN A O 1
ATOM 2202 N N . GLU A 1 308 ? 28.699 37.265 29.758 1.00 25.79 308 GLU A N 1
ATOM 2203 C CA . GLU A 1 308 ? 27.246 37.206 29.786 1.00 29.17 308 GLU A CA 1
ATOM 2204 C C . GLU A 1 308 ? 26.585 38.573 29.677 1.00 30.09 308 GLU A C 1
ATOM 2205 O O . GLU A 1 308 ? 25.643 38.754 28.905 1.00 31.41 308 GLU A O 1
ATOM 2211 N N . ARG A 1 309 ? 27.083 39.535 30.447 1.00 30.38 309 ARG A N 1
ATOM 2212 C CA . ARG A 1 309 ? 26.514 40.875 30.440 1.00 31.05 309 ARG A CA 1
ATOM 2213 C C . ARG A 1 309 ? 27.349 41.881 29.662 1.00 30.22 309 ARG A C 1
ATOM 2214 O O . ARG A 1 309 ? 28.554 42.004 29.868 1.00 28.96 309 ARG A O 1
ATOM 2222 N N . LEU A 1 310 ? 26.684 42.598 28.766 1.00 29.79 310 LEU A N 1
ATOM 2223 C CA . LEU A 1 310 ? 27.319 43.615 27.947 1.00 30.92 310 LEU A CA 1
ATOM 2224 C C . LEU A 1 310 ? 27.032 44.952 28.621 1.00 31.69 310 LEU A C 1
ATOM 2225 O O . LEU A 1 310 ? 26.001 45.109 29.272 1.00 31.76 310 LEU A O 1
ATOM 2230 N N . PRO A 1 311 ? 27.944 45.927 28.491 1.00 31.58 311 PRO A N 1
ATOM 2231 C CA . PRO A 1 311 ? 27.715 47.234 29.115 1.00 32.11 311 PRO A CA 1
ATOM 2232 C C . PRO A 1 311 ? 26.333 47.790 28.765 1.00 31.92 311 PRO A C 1
ATOM 2233 O O . PRO A 1 311 ? 26.019 48.001 27.592 1.00 31.63 311 PRO A O 1
ATOM 2237 N N . GLY A 1 312 ? 25.510 48.009 29.787 1.00 32.09 312 GLY A N 1
ATOM 2238 C CA . GLY A 1 312 ? 24.173 48.534 29.566 1.00 31.78 312 GLY A CA 1
ATOM 2239 C C . GLY A 1 312 ? 23.075 47.503 29.760 1.00 31.98 312 GLY A C 1
ATOM 2240 O O . GLY A 1 312 ? 21.923 47.855 30.015 1.00 30.28 312 GLY A O 1
ATOM 2241 N N . ASP A 1 313 ? 23.429 46.228 29.640 1.00 31.62 313 ASP A N 1
ATOM 2242 C CA . ASP A 1 313 ? 22.467 45.142 29.798 1.00 32.44 313 ASP A CA 1
ATOM 2243 C C . ASP A 1 313 ? 21.663 45.236 31.090 1.00 31.97 313 ASP A C 1
ATOM 2244 O O . ASP A 1 313 ? 20.455 45.001 31.093 1.00 31.06 313 ASP A O 1
ATOM 2249 N N . ARG A 1 314 ? 22.333 45.579 32.185 1.00 31.25 314 ARG A N 1
ATOM 2250 C CA . ARG A 1 314 ? 21.668 45.686 33.479 1.00 30.88 314 ARG A CA 1
ATOM 2251 C C . ARG A 1 314 ? 20.537 46.710 33.449 1.00 29.17 314 ARG A C 1
ATOM 2252 O O . ARG A 1 314 ? 19.442 46.455 33.949 1.00 28.11 314 ARG A O 1
ATOM 2260 N N . ARG A 1 315 ? 20.799 47.870 32.857 1.00 26.09 315 ARG A N 1
ATOM 2261 C CA . ARG A 1 315 ? 19.788 48.913 32.779 1.00 24.38 315 ARG A CA 1
ATOM 2262 C C . ARG A 1 315 ? 18.620 48.567 31.862 1.00 22.45 315 ARG A C 1
ATOM 2263 O O . ARG A 1 315 ? 17.477 48.896 32.172 1.00 22.24 315 ARG A O 1
ATOM 2271 N N . TYR A 1 316 ? 18.895 47.900 30.743 1.00 21.85 316 TYR A N 1
ATOM 2272 C CA . TYR A 1 316 ? 17.826 47.552 29.812 1.00 22.01 316 TYR A CA 1
ATOM 2273 C C . TYR A 1 316 ? 16.848 46.557 30.419 1.00 22.98 316 TYR A C 1
ATOM 2274 O O . TYR A 1 316 ? 15.649 46.610 30.148 1.00 23.41 316 TYR A O 1
ATOM 2283 N N . LEU A 1 317 ? 17.362 45.652 31.243 1.00 23.72 317 LEU A N 1
ATOM 2284 C CA . LEU A 1 317 ? 16.516 44.662 31.893 1.00 25.82 317 LEU A CA 1
ATOM 2285 C C . LEU A 1 317 ? 15.620 45.357 32.911 1.00 25.86 317 LEU A C 1
ATOM 2286 O O . LEU A 1 317 ? 14.430 45.056 33.013 1.00 24.66 317 LEU A O 1
ATOM 2291 N N . GLU A 1 318 ? 16.190 46.301 33.654 1.00 25.60 318 GLU A N 1
ATOM 2292 C CA . GLU A 1 318 ? 15.426 47.035 34.656 1.00 24.88 318 GLU A CA 1
ATOM 2293 C C . GLU A 1 318 ? 14.401 47.922 33.958 1.00 23.22 318 GLU A C 1
ATOM 2294 O O . GLU A 1 318 ? 13.271 48.072 34.425 1.00 23.40 318 GLU A O 1
ATOM 2300 N N . ARG A 1 319 ? 14.806 48.507 32.834 1.00 21.09 319 ARG A N 1
ATOM 2301 C CA . ARG A 1 319 ? 13.931 49.375 32.056 1.00 20.93 319 ARG A CA 1
ATOM 2302 C C . ARG A 1 319 ? 12.689 48.601 31.624 1.00 21.30 319 ARG A C 1
ATOM 2303 O O . ARG A 1 319 ? 11.566 49.094 31.734 1.00 20.73 319 ARG A O 1
ATOM 2311 N N . ALA A 1 320 ? 12.901 47.386 31.129 1.00 22.37 320 ALA A N 1
ATOM 2312 C CA . ALA A 1 320 ? 11.796 46.543 30.687 1.00 22.97 320 ALA A CA 1
ATOM 2313 C C . ALA A 1 320 ? 10.838 46.287 31.847 1.00 24.09 320 ALA A C 1
ATOM 2314 O O . ALA A 1 320 ? 9.617 46.340 31.680 1.00 23.71 320 ALA A O 1
ATOM 2316 N N . ARG A 1 321 ? 11.397 46.013 33.023 1.00 24.10 321 ARG A N 1
ATOM 2317 C CA . ARG A 1 321 ? 10.583 45.753 34.205 1.00 26.31 321 ARG A CA 1
ATOM 2318 C C . ARG A 1 321 ? 9.744 46.974 34.564 1.00 26.21 321 ARG A C 1
ATOM 2319 O O . ARG A 1 321 ? 8.557 46.856 34.864 1.00 25.83 321 ARG A O 1
ATOM 2327 N N . SER A 1 322 ? 10.364 48.150 34.535 1.00 24.85 322 SER A N 1
ATOM 2328 C CA . SER A 1 322 ? 9.670 49.386 34.870 1.00 25.55 322 SER A CA 1
ATOM 2329 C C . SER A 1 322 ? 8.508 49.695 33.938 1.00 26.36 322 SER A C 1
ATOM 2330 O O . SER A 1 322 ? 7.471 50.188 34.376 1.00 26.93 322 SER A O 1
ATOM 2333 N N . MET A 1 323 ? 8.682 49.413 32.653 1.00 27.29 323 MET A N 1
ATOM 2334 C CA . MET A 1 323 ? 7.631 49.683 31.682 1.00 28.77 323 MET A CA 1
ATOM 2335 C C . MET A 1 323 ? 6.516 48.646 31.754 1.00 29.91 323 MET A C 1
ATOM 2336 O O . MET A 1 323 ? 5.382 48.917 31.361 1.00 30.49 323 MET A O 1
ATOM 2341 N N . ALA A 1 324 ? 6.839 47.466 32.273 1.00 30.02 324 ALA A N 1
ATOM 2342 C CA . ALA A 1 324 ? 5.863 46.386 32.374 1.00 31.35 324 ALA A CA 1
ATOM 2343 C C . ALA A 1 324 ? 5.104 46.356 33.697 1.00 32.38 324 ALA A C 1
ATOM 2344 O O . ALA A 1 324 ? 3.902 46.083 33.721 1.00 32.66 324 ALA A O 1
ATOM 2346 N N . HIS A 1 325 ? 5.800 46.640 34.792 1.00 32.65 325 HIS A N 1
ATOM 2347 C CA . HIS A 1 325 ? 5.181 46.607 36.112 1.00 33.46 325 HIS A CA 1
ATOM 2348 C C . HIS A 1 325 ? 5.179 47.958 36.816 1.00 33.54 325 HIS A C 1
ATOM 2349 O O . HIS A 1 325 ? 4.651 48.088 37.921 1.00 33.26 325 HIS A O 1
ATOM 2356 N N . GLY A 1 326 ? 5.768 48.959 36.173 1.00 32.95 326 GLY A N 1
ATOM 2357 C CA . GLY A 1 326 ? 5.826 50.280 36.767 1.00 32.33 326 GLY A CA 1
ATOM 2358 C C . GLY A 1 326 ? 7.081 50.444 37.599 1.00 32.24 326 GLY A C 1
ATOM 2359 O O . GLY A 1 326 ? 7.809 49.479 37.838 1.00 30.92 326 GLY A O 1
ATOM 2360 N N . ILE A 1 327 ? 7.336 51.670 38.041 1.00 32.86 327 ILE A N 1
ATOM 2361 C CA . ILE A 1 327 ? 8.509 51.962 38.851 1.00 33.90 327 ILE A CA 1
ATOM 2362 C C . ILE A 1 327 ? 8.148 51.873 40.329 1.00 35.75 327 ILE A C 1
ATOM 2363 O O . ILE A 1 327 ? 7.294 52.617 40.814 1.00 36.34 327 ILE A O 1
ATOM 2368 N N . VAL A 1 328 ? 8.797 50.956 41.040 1.00 37.59 328 VAL A N 1
ATOM 2369 C CA . VAL A 1 328 ? 8.535 50.768 42.460 1.00 40.22 328 VAL A CA 1
ATOM 2370 C C . VAL A 1 328 ? 9.296 51.781 43.308 1.00 40.82 328 VAL A C 1
ATOM 2371 O O . VAL A 1 328 ? 10.517 51.902 43.211 1.00 41.29 328 VAL A O 1
ATOM 2375 N N . ILE A 1 329 ? 8.561 52.513 44.136 1.00 41.89 329 ILE A N 1
ATOM 2376 C CA . ILE A 1 329 ? 9.161 53.516 45.004 1.00 42.87 329 ILE A CA 1
ATOM 2377 C C . ILE A 1 329 ? 8.559 53.429 46.402 1.00 43.32 329 ILE A C 1
ATOM 2378 O O . ILE A 1 329 ? 7.365 53.162 46.560 1.00 43.36 329 ILE A O 1
ATOM 2383 N N . ALA A 1 330 ? 9.391 53.648 47.415 1.00 43.71 330 ALA A N 1
ATOM 2384 C CA . ALA A 1 330 ? 8.930 53.607 48.795 1.00 43.71 330 ALA A CA 1
ATOM 2385 C C . ALA A 1 330 ? 7.846 54.663 48.961 1.00 44.01 330 ALA A C 1
ATOM 2386 O O . ALA A 1 330 ? 8.029 55.812 48.560 1.00 43.45 330 ALA A O 1
ATOM 2388 N N . GLN A 1 331 ? 6.716 54.272 49.542 1.00 43.65 331 GLN A N 1
ATOM 2389 C CA . GLN A 1 331 ? 5.613 55.203 49.747 1.00 44.04 331 GLN A CA 1
ATOM 2390 C C . GLN A 1 331 ? 6.110 56.481 50.411 1.00 43.15 331 GLN A C 1
ATOM 2391 O O . GLN A 1 331 ? 5.604 57.570 50.142 1.00 43.18 331 GLN A O 1
ATOM 2397 N N . ALA A 1 332 ? 7.106 56.339 51.278 1.00 42.80 332 ALA A N 1
ATOM 2398 C CA . ALA A 1 332 ? 7.676 57.479 51.984 1.00 42.45 332 ALA A CA 1
ATOM 2399 C C . ALA A 1 332 ? 8.229 58.501 50.996 1.00 41.71 332 ALA A C 1
ATOM 2400 O O . ALA A 1 332 ? 7.973 59.699 51.120 1.00 41.55 332 ALA A O 1
ATOM 2402 N N . ASP A 1 333 ? 8.984 58.022 50.013 1.00 40.89 333 ASP A N 1
ATOM 2403 C CA . ASP A 1 333 ? 9.572 58.900 49.010 1.00 39.44 333 ASP A CA 1
ATOM 2404 C C . ASP A 1 333 ? 8.516 59.497 48.091 1.00 38.81 333 ASP A C 1
ATOM 2405 O O . ASP A 1 333 ? 8.611 60.659 47.696 1.00 37.54 333 ASP A O 1
ATOM 2410 N N . LEU A 1 334 ? 7.508 58.702 47.750 1.00 38.27 334 LEU A N 1
ATOM 2411 C CA . LEU A 1 334 ? 6.446 59.174 46.873 1.00 38.20 334 LEU A CA 1
ATOM 2412 C C . LEU A 1 334 ? 5.680 60.321 47.520 1.00 37.87 334 LEU A C 1
ATOM 2413 O O . LEU A 1 334 ? 5.411 61.339 46.882 1.00 37.71 334 LEU A O 1
ATOM 2418 N N . GLU A 1 335 ? 5.338 60.155 48.794 1.00 38.28 335 GLU A N 1
ATOM 2419 C CA . GLU A 1 335 ? 4.597 61.176 49.523 1.00 38.07 335 GLU A CA 1
ATOM 2420 C C . GLU A 1 335 ? 5.365 62.491 49.607 1.00 36.66 335 GLU A C 1
ATOM 2421 O O . GLU A 1 335 ? 4.796 63.560 49.389 1.00 36.07 335 GLU A O 1
ATOM 2427 N N . ARG A 1 336 ? 6.655 62.416 49.918 1.00 36.36 336 ARG A N 1
ATOM 2428 C CA . ARG A 1 336 ? 7.471 63.622 50.017 1.00 35.53 336 ARG A CA 1
ATOM 2429 C C . ARG A 1 336 ? 7.625 64.285 48.651 1.00 33.72 336 ARG A C 1
ATOM 2430 O O . ARG A 1 336 ? 7.654 65.512 48.552 1.00 32.23 336 ARG A O 1
ATOM 2438 N N . LEU A 1 337 ? 7.724 63.478 47.597 1.00 32.82 337 LEU A N 1
ATOM 2439 C CA . LEU A 1 337 ? 7.833 64.026 46.250 1.00 31.90 337 LEU A CA 1
ATOM 2440 C C . LEU A 1 337 ? 6.528 64.756 45.960 1.00 31.76 337 LEU A C 1
ATOM 2441 O O . LEU A 1 337 ? 6.515 65.812 45.328 1.00 30.92 337 LEU A O 1
ATOM 2446 N N . GLN A 1 338 ? 5.426 64.183 46.435 1.00 32.78 338 GLN A N 1
ATOM 2447 C CA . GLN A 1 338 ? 4.117 64.784 46.237 1.00 33.32 338 GLN A CA 1
ATOM 2448 C C . GLN A 1 338 ? 4.017 66.084 47.025 1.00 32.45 338 GLN A C 1
ATOM 2449 O O . GLN A 1 338 ? 3.398 67.046 46.571 1.00 31.68 338 GLN A O 1
ATOM 2455 N N . GLU A 1 339 ? 4.635 66.115 48.202 1.00 33.33 339 GLU A N 1
ATOM 2456 C CA . GLU A 1 339 ? 4.618 67.318 49.027 1.00 33.97 339 GLU A CA 1
ATOM 2457 C C . GLU A 1 339 ? 5.482 68.396 48.383 1.00 32.25 339 GLU A C 1
ATOM 2458 O O . GLU A 1 339 ? 5.140 69.576 48.414 1.00 31.93 339 GLU A O 1
ATOM 2464 N N . LEU A 1 340 ? 6.604 67.985 47.797 1.00 31.20 340 LEU A N 1
ATOM 2465 C CA . LEU A 1 340 ? 7.495 68.925 47.127 1.00 30.60 340 LEU A CA 1
ATOM 2466 C C . LEU A 1 340 ? 6.790 69.480 45.895 1.00 30.79 340 LEU A C 1
ATOM 2467 O O . LEU A 1 340 ? 7.063 70.596 45.457 1.00 30.39 340 LEU A O 1
ATOM 2472 N N . ALA A 1 341 ? 5.877 68.685 45.346 1.00 31.39 341 ALA A N 1
ATOM 2473 C CA . ALA A 1 341 ? 5.107 69.072 44.170 1.00 33.15 341 ALA A CA 1
ATOM 2474 C C . ALA A 1 341 ? 3.932 69.957 44.579 1.00 33.99 341 ALA A C 1
ATOM 2475 O O . ALA A 1 341 ? 3.539 70.830 43.778 1.00 34.54 341 ALA A O 1
ATOM 2477 N N . ASP B 1 7 ? 77.882 40.244 30.924 1.00 45.21 7 ASP B N 1
ATOM 2478 C CA . ASP B 1 7 ? 77.016 41.375 30.481 1.00 45.20 7 ASP B CA 1
ATOM 2479 C C . ASP B 1 7 ? 77.355 41.818 29.063 1.00 44.97 7 ASP B C 1
ATOM 2480 O O . ASP B 1 7 ? 78.506 41.741 28.633 1.00 44.71 7 ASP B O 1
ATOM 2485 N N . GLN B 1 8 ? 76.340 42.285 28.344 1.00 44.95 8 GLN B N 1
ATOM 2486 C CA . GLN B 1 8 ? 76.501 42.737 26.967 1.00 44.66 8 GLN B CA 1
ATOM 2487 C C . GLN B 1 8 ? 77.069 44.150 26.872 1.00 43.42 8 GLN B C 1
ATOM 2488 O O . GLN B 1 8 ? 76.481 45.102 27.388 1.00 43.80 8 GLN B O 1
ATOM 2494 N N . PRO B 1 9 ? 78.228 44.304 26.214 1.00 42.02 9 PRO B N 1
ATOM 2495 C CA . PRO B 1 9 ? 78.834 45.631 26.071 1.00 40.91 9 PRO B CA 1
ATOM 2496 C C . PRO B 1 9 ? 77.939 46.484 25.176 1.00 39.58 9 PRO B C 1
ATOM 2497 O O . PRO B 1 9 ? 77.364 45.982 24.211 1.00 38.59 9 PRO B O 1
ATOM 2501 N N . THR B 1 10 ? 77.816 47.768 25.493 1.00 38.62 10 THR B N 1
ATOM 2502 C CA . THR B 1 10 ? 76.961 48.650 24.710 1.00 37.76 10 THR B CA 1
ATOM 2503 C C . THR B 1 10 ? 77.722 49.673 23.883 1.00 37.79 10 THR B C 1
ATOM 2504 O O . THR B 1 10 ? 78.918 49.890 24.073 1.00 38.48 10 THR B O 1
ATOM 2508 N N . GLN B 1 11 ? 77.001 50.295 22.957 1.00 37.59 11 GLN B N 1
ATOM 2509 C CA . GLN B 1 11 ? 77.553 51.324 22.090 1.00 37.85 11 GLN B CA 1
ATOM 2510 C C . GLN B 1 11 ? 76.480 52.394 21.947 1.00 36.61 11 GLN B C 1
ATOM 2511 O O . GLN B 1 11 ? 75.355 52.217 22.416 1.00 36.73 11 GLN B O 1
ATOM 2517 N N . THR B 1 12 ? 76.824 53.505 21.310 1.00 35.37 12 THR B N 1
ATOM 2518 C CA . THR B 1 12 ? 75.857 54.573 21.119 1.00 34.37 12 THR B CA 1
ATOM 2519 C C . THR B 1 12 ? 75.768 54.981 19.659 1.00 33.24 12 THR B C 1
ATOM 2520 O O . THR B 1 12 ? 76.778 55.089 18.966 1.00 33.28 12 THR B O 1
ATOM 2524 N N . VAL B 1 13 ? 74.543 55.192 19.196 1.00 30.54 13 VAL B N 1
ATOM 2525 C CA . VAL B 1 13 ? 74.305 55.610 17.826 1.00 29.38 13 VAL B CA 1
ATOM 2526 C C . VAL B 1 13 ? 73.474 56.880 17.900 1.00 28.48 13 VAL B C 1
ATOM 2527 O O . VAL B 1 13 ? 72.573 56.982 18.728 1.00 28.40 13 VAL B O 1
ATOM 2531 N N . SER B 1 14 ? 73.785 57.859 17.060 1.00 27.21 14 SER B N 1
ATOM 2532 C CA . SER B 1 14 ? 73.027 59.100 17.072 1.00 26.54 14 SER B CA 1
ATOM 2533 C C . SER B 1 14 ? 71.644 58.819 16.503 1.00 26.39 14 SER B C 1
ATOM 2534 O O . SER B 1 14 ? 71.441 57.820 15.811 1.00 25.51 14 SER B O 1
ATOM 2537 N N . TYR B 1 15 ? 70.695 59.700 16.799 1.00 26.20 15 TYR B N 1
ATOM 2538 C CA . TYR B 1 15 ? 69.334 59.540 16.305 1.00 25.89 15 TYR B CA 1
ATOM 2539 C C . TYR B 1 15 ? 69.327 59.484 14.773 1.00 26.90 15 TYR B C 1
ATOM 2540 O O . TYR B 1 15 ? 68.743 58.576 14.183 1.00 26.56 15 TYR B O 1
ATOM 2549 N N . PRO B 1 16 ? 69.984 60.449 14.106 1.00 27.40 16 PRO B N 1
ATOM 2550 C CA . PRO B 1 16 ? 70.000 60.423 12.639 1.00 27.12 16 PRO B CA 1
ATOM 2551 C C . PRO B 1 16 ? 70.673 59.176 12.053 1.00 25.94 16 PRO B C 1
ATOM 2552 O O . PRO B 1 16 ? 70.248 58.669 11.013 1.00 25.25 16 PRO B O 1
ATOM 2556 N N . GLN B 1 17 ? 71.715 58.682 12.718 1.00 24.58 17 GLN B N 1
ATOM 2557 C CA . GLN B 1 17 ? 72.414 57.485 12.251 1.00 23.98 17 GLN B CA 1
ATOM 2558 C C . GLN B 1 17 ? 71.488 56.277 12.325 1.00 21.82 17 GLN B C 1
ATOM 2559 O O . GLN B 1 17 ? 71.477 55.437 11.428 1.00 22.28 17 GLN B O 1
ATOM 2565 N N . LEU B 1 18 ? 70.717 56.186 13.405 1.00 20.28 18 LEU B N 1
ATOM 2566 C CA . LEU B 1 18 ? 69.800 55.065 13.573 1.00 19.63 18 LEU B CA 1
ATOM 2567 C C . LEU B 1 18 ? 68.707 55.108 12.511 1.00 19.12 18 LEU B C 1
ATOM 2568 O O . LEU B 1 18 ? 68.289 54.069 11.995 1.00 19.70 18 LEU B O 1
ATOM 2573 N N . ILE B 1 19 ? 68.240 56.308 12.190 1.00 19.87 19 ILE B N 1
ATOM 2574 C CA . ILE B 1 19 ? 67.210 56.459 11.173 1.00 20.43 19 ILE B CA 1
ATOM 2575 C C . ILE B 1 19 ? 67.749 55.954 9.834 1.00 20.82 19 ILE B C 1
ATOM 2576 O O . ILE B 1 19 ? 67.085 55.182 9.141 1.00 20.26 19 ILE B O 1
ATOM 2581 N N . ASP B 1 20 ? 68.961 56.378 9.482 1.00 22.44 20 ASP B N 1
ATOM 2582 C CA . ASP B 1 20 ? 69.574 55.966 8.223 1.00 23.72 20 ASP B CA 1
ATOM 2583 C C . ASP B 1 20 ? 69.738 54.455 8.166 1.00 21.70 20 ASP B C 1
ATOM 2584 O O . ASP B 1 20 ? 69.464 53.826 7.142 1.00 21.23 20 ASP B O 1
ATOM 2589 N N . LEU B 1 21 ? 70.193 53.877 9.271 1.00 19.73 21 LEU B N 1
ATOM 2590 C CA . LEU B 1 21 ? 70.397 52.441 9.350 1.00 18.96 21 LEU B CA 1
ATOM 2591 C C . LEU B 1 21 ? 69.093 51.673 9.128 1.00 18.49 21 LEU B C 1
ATOM 2592 O O . LEU B 1 21 ? 69.034 50.749 8.311 1.00 18.04 21 LEU B O 1
ATOM 2597 N N . LEU B 1 22 ? 68.044 52.052 9.850 1.00 17.33 22 LEU B N 1
ATOM 2598 C CA . LEU B 1 22 ? 66.771 51.361 9.707 1.00 17.24 22 LEU B CA 1
ATOM 2599 C C . LEU B 1 22 ? 66.157 51.580 8.326 1.00 16.81 22 LEU B C 1
ATOM 2600 O O . LEU B 1 22 ? 65.501 50.684 7.788 1.00 16.86 22 LEU B O 1
ATOM 2605 N N . ARG B 1 23 ? 66.368 52.759 7.746 1.00 17.03 23 ARG B N 1
ATOM 2606 C CA . ARG B 1 23 ? 65.825 53.034 6.420 1.00 17.42 23 ARG B CA 1
ATOM 2607 C C . ARG B 1 23 ? 66.428 52.054 5.424 1.00 17.14 23 ARG B C 1
ATOM 2608 O O . ARG B 1 23 ? 65.724 51.497 4.585 1.00 17.91 23 ARG B O 1
ATOM 2616 N N . ARG B 1 24 ? 67.739 51.849 5.523 1.00 17.15 24 ARG B N 1
ATOM 2617 C CA . ARG B 1 24 ? 68.426 50.919 4.634 1.00 16.41 24 ARG B CA 1
ATOM 2618 C C . ARG B 1 24 ? 67.870 49.509 4.822 1.00 16.22 24 ARG B C 1
ATOM 2619 O O . ARG B 1 24 ? 67.632 48.793 3.851 1.00 15.71 24 ARG B O 1
ATOM 2627 N N . ILE B 1 25 ? 67.661 49.111 6.074 1.00 15.04 25 ILE B N 1
ATOM 2628 C CA . ILE B 1 25 ? 67.133 47.784 6.360 1.00 15.24 25 ILE B CA 1
ATOM 2629 C C . ILE B 1 25 ? 65.780 47.564 5.682 1.00 15.20 25 ILE B C 1
ATOM 2630 O O . ILE B 1 25 ? 65.558 46.540 5.032 1.00 15.15 25 ILE B O 1
ATOM 2635 N N . PHE B 1 26 ? 64.875 48.524 5.828 1.00 15.53 26 PHE B N 1
ATOM 2636 C CA . PHE B 1 26 ? 63.559 48.388 5.221 1.00 15.51 26 PHE B CA 1
ATOM 2637 C C . PHE B 1 26 ? 63.628 48.326 3.698 1.00 14.84 26 PHE B C 1
ATOM 2638 O O . PHE B 1 26 ? 62.956 47.503 3.079 1.00 15.41 26 PHE B O 1
ATOM 2646 N N . VAL B 1 27 ? 64.448 49.183 3.097 1.00 15.68 27 VAL B N 1
ATOM 2647 C CA . VAL B 1 27 ? 64.587 49.195 1.646 1.00 15.18 27 VAL B CA 1
ATOM 2648 C C . VAL B 1 27 ? 65.165 47.869 1.151 1.00 15.20 27 VAL B C 1
ATOM 2649 O O . VAL B 1 27 ? 64.663 47.268 0.200 1.00 14.94 27 VAL B O 1
ATOM 2653 N N . VAL B 1 28 ? 66.225 47.411 1.801 1.00 15.83 28 VAL B N 1
ATOM 2654 C CA . VAL B 1 28 ? 66.850 46.155 1.409 1.00 16.65 28 VAL B CA 1
ATOM 2655 C C . VAL B 1 28 ? 65.870 44.991 1.524 1.00 17.15 28 VAL B C 1
ATOM 2656 O O . VAL B 1 28 ? 65.930 44.037 0.741 1.00 17.35 28 VAL B O 1
ATOM 2660 N N . HIS B 1 29 ? 64.950 45.077 2.481 1.00 16.43 29 HIS B N 1
ATOM 2661 C CA . HIS B 1 29 ? 63.990 44.001 2.679 1.00 17.27 29 HIS B CA 1
ATOM 2662 C C . HIS B 1 29 ? 62.636 44.140 1.992 1.00 17.81 29 HIS B C 1
ATOM 2663 O O . HIS B 1 29 ? 61.663 43.498 2.383 1.00 19.46 29 HIS B O 1
ATOM 2670 N N . GLY B 1 30 ? 62.570 44.989 0.974 1.00 17.98 30 GLY B N 1
ATOM 2671 C CA . GLY B 1 30 ? 61.340 45.092 0.212 1.00 18.47 30 GLY B CA 1
ATOM 2672 C C . GLY B 1 30 ? 60.314 46.186 0.406 1.00 19.90 30 GLY B C 1
ATOM 2673 O O . GLY B 1 30 ? 59.224 46.071 -0.150 1.00 22.36 30 GLY B O 1
ATOM 2674 N N . THR B 1 31 ? 60.607 47.227 1.175 1.00 17.04 31 THR B N 1
ATOM 2675 C CA . THR B 1 31 ? 59.610 48.283 1.314 1.00 17.65 31 THR B CA 1
ATOM 2676 C C . THR B 1 31 ? 59.908 49.372 0.298 1.00 18.32 31 THR B C 1
ATOM 2677 O O . THR B 1 31 ? 61.020 49.463 -0.228 1.00 18.68 31 THR B O 1
ATOM 2681 N N . SER B 1 32 ? 58.900 50.183 0.009 1.00 17.34 32 SER B N 1
ATOM 2682 C CA . SER B 1 32 ? 59.072 51.299 -0.907 1.00 17.03 32 SER B CA 1
ATOM 2683 C C . SER B 1 32 ? 59.899 52.324 -0.131 1.00 18.05 32 SER B C 1
ATOM 2684 O O . SER B 1 32 ? 60.017 52.231 1.093 1.00 17.33 32 SER B O 1
ATOM 2687 N N . PRO B 1 33 ? 60.498 53.303 -0.823 1.00 17.57 33 PRO B N 1
ATOM 2688 C CA . PRO B 1 33 ? 61.288 54.291 -0.081 1.00 17.74 33 PRO B CA 1
ATOM 2689 C C . PRO B 1 33 ? 60.420 55.121 0.867 1.00 17.31 33 PRO B C 1
ATOM 2690 O O . PRO B 1 33 ? 60.869 55.516 1.942 1.00 18.76 33 PRO B O 1
ATOM 2694 N N . GLU B 1 34 ? 59.172 55.363 0.471 1.00 17.40 34 GLU B N 1
ATOM 2695 C CA . GLU B 1 34 ? 58.243 56.131 1.299 1.00 18.18 34 GLU B CA 1
ATOM 2696 C C . GLU B 1 34 ? 57.977 55.395 2.606 1.00 16.85 34 GLU B C 1
ATOM 2697 O O . GLU B 1 34 ? 58.009 55.990 3.688 1.00 17.48 34 GLU B O 1
ATOM 2703 N N . VAL B 1 35 ? 57.697 54.100 2.503 1.00 16.19 35 VAL B N 1
ATOM 2704 C CA . VAL B 1 35 ? 57.430 53.288 3.681 1.00 15.12 35 VAL B CA 1
ATOM 2705 C C . VAL B 1 35 ? 58.679 53.192 4.561 1.00 15.41 35 VAL B C 1
ATOM 2706 O O . VAL B 1 35 ? 58.593 53.277 5.785 1.00 16.13 35 VAL B O 1
ATOM 2710 N N . ALA B 1 36 ? 59.842 53.028 3.939 1.00 15.33 36 ALA B N 1
ATOM 2711 C CA . ALA B 1 36 ? 61.083 52.934 4.695 1.00 14.87 36 ALA B CA 1
ATOM 2712 C C . ALA B 1 36 ? 61.346 54.223 5.477 1.00 15.60 36 ALA B C 1
ATOM 2713 O O . ALA B 1 36 ? 61.760 54.176 6.636 1.00 16.92 36 ALA B O 1
ATOM 2715 N N . ASP B 1 37 ? 61.106 55.370 4.846 1.00 16.26 37 ASP B N 1
ATOM 2716 C CA . ASP B 1 37 ? 61.324 56.652 5.513 1.00 16.89 37 ASP B CA 1
ATOM 2717 C C . ASP B 1 37 ? 60.432 56.783 6.742 1.00 16.57 37 ASP B C 1
ATOM 2718 O O . ASP B 1 37 ? 60.887 57.175 7.817 1.00 17.35 37 ASP B O 1
ATOM 2723 N N . VAL B 1 38 ? 59.157 56.451 6.569 1.00 15.94 38 VAL B N 1
ATOM 2724 C CA . VAL B 1 38 ? 58.187 56.553 7.652 1.00 16.41 38 VAL B CA 1
ATOM 2725 C C . VAL B 1 38 ? 58.474 55.601 8.807 1.00 14.86 38 VAL B C 1
ATOM 2726 O O . VAL B 1 38 ? 58.487 56.015 9.970 1.00 15.75 38 VAL B O 1
ATOM 2730 N N . LEU B 1 39 ? 58.714 54.330 8.497 1.00 14.47 39 LEU B N 1
ATOM 2731 C CA . LEU B 1 39 ? 58.978 53.344 9.538 1.00 13.91 39 LEU B CA 1
ATOM 2732 C C . LEU B 1 39 ? 60.328 53.536 10.225 1.00 14.65 39 LEU B C 1
ATOM 2733 O O . LEU B 1 39 ? 60.450 53.323 11.431 1.00 15.60 39 LEU B O 1
ATOM 2738 N N . ALA B 1 40 ? 61.344 53.931 9.465 1.00 15.30 40 ALA B N 1
ATOM 2739 C CA . ALA B 1 40 ? 62.661 54.143 10.055 1.00 15.79 40 ALA B CA 1
ATOM 2740 C C . ALA B 1 40 ? 62.592 55.251 11.100 1.00 16.39 40 ALA B C 1
ATOM 2741 O O . ALA B 1 40 ? 63.119 55.108 12.205 1.00 16.87 40 ALA B O 1
ATOM 2743 N N . GLU B 1 41 ? 61.948 56.359 10.748 1.00 15.66 41 GLU B N 1
ATOM 2744 C CA . GLU B 1 41 ? 61.820 57.475 11.679 1.00 17.10 41 GLU B CA 1
ATOM 2745 C C . GLU B 1 41 ? 60.974 57.076 12.883 1.00 17.55 41 GLU B C 1
ATOM 2746 O O . GLU B 1 41 ? 61.283 57.432 14.019 1.00 18.44 41 GLU B O 1
ATOM 2752 N N . ASN B 1 42 ? 59.908 56.328 12.632 1.00 16.25 42 ASN B N 1
ATOM 2753 C CA . ASN B 1 42 ? 59.025 55.904 13.709 1.00 15.25 42 ASN B CA 1
ATOM 2754 C C . ASN B 1 42 ? 59.736 55.004 14.712 1.00 16.70 42 ASN B C 1
ATOM 2755 O O . ASN B 1 42 ? 59.722 55.260 15.921 1.00 16.93 42 ASN B O 1
ATOM 2760 N N . CYS B 1 43 ? 60.370 53.955 14.202 1.00 14.94 43 CYS B N 1
ATOM 2761 C CA . CYS B 1 43 ? 61.077 53.000 15.040 1.00 14.85 43 CYS B CA 1
ATOM 2762 C C . CYS B 1 43 ? 62.234 53.657 15.793 1.00 15.87 43 CYS B C 1
ATOM 2763 O O . CYS B 1 43 ? 62.426 53.413 16.989 1.00 16.53 43 CYS B O 1
ATOM 2766 N N . ALA B 1 44 ? 62.996 54.493 15.095 1.00 16.77 44 ALA B N 1
ATOM 2767 C CA . ALA B 1 44 ? 64.124 55.184 15.716 1.00 17.37 44 ALA B CA 1
ATOM 2768 C C . ALA B 1 44 ? 63.637 56.142 16.803 1.00 18.25 44 ALA B C 1
ATOM 2769 O O . ALA B 1 44 ? 64.282 56.288 17.843 1.00 18.67 44 ALA B O 1
ATOM 2771 N N . SER B 1 45 ? 62.498 56.788 16.564 1.00 17.45 45 SER B N 1
ATOM 2772 C CA . SER B 1 45 ? 61.941 57.728 17.533 1.00 18.06 45 SER B CA 1
ATOM 2773 C C . SER B 1 45 ? 61.531 57.005 18.807 1.00 18.06 45 SER B C 1
ATOM 2774 O O . SER B 1 45 ? 61.695 57.530 19.912 1.00 17.93 45 SER B O 1
ATOM 2777 N N . ALA B 1 46 ? 60.991 55.803 18.655 1.00 16.11 46 ALA B N 1
ATOM 2778 C CA . ALA B 1 46 ? 60.582 55.018 19.810 1.00 16.69 46 ALA B CA 1
ATOM 2779 C C . ALA B 1 46 ? 61.821 54.673 20.624 1.00 16.81 46 ALA B C 1
ATOM 2780 O O . ALA B 1 46 ? 61.819 54.774 21.847 1.00 17.91 46 ALA B O 1
ATOM 2782 N N . GLN B 1 47 ? 62.888 54.273 19.938 1.00 17.06 47 GLN B N 1
ATOM 2783 C CA . GLN B 1 47 ? 64.123 53.909 20.622 1.00 17.56 47 GLN B CA 1
ATOM 2784 C C . GLN B 1 47 ? 64.711 55.122 21.334 1.00 17.87 47 GLN B C 1
ATOM 2785 O O . GLN B 1 47 ? 65.159 55.026 22.476 1.00 19.68 47 GLN B O 1
ATOM 2791 N N . ARG B 1 48 ? 64.701 56.261 20.648 1.00 17.18 48 ARG B N 1
ATOM 2792 C CA . ARG B 1 48 ? 65.215 57.517 21.187 1.00 18.03 48 ARG B CA 1
ATOM 2793 C C . ARG B 1 48 ? 64.490 57.921 22.475 1.00 18.93 48 ARG B C 1
ATOM 2794 O O . ARG B 1 48 ? 65.101 58.464 23.399 1.00 18.99 48 ARG B O 1
ATOM 2802 N N . ASP B 1 49 ? 63.187 57.651 22.525 1.00 17.62 49 ASP B N 1
ATOM 2803 C CA . ASP B 1 49 ? 62.349 57.988 23.678 1.00 18.51 49 ASP B CA 1
ATOM 2804 C C . ASP B 1 49 ? 62.289 56.922 24.769 1.00 18.34 49 ASP B C 1
ATOM 2805 O O . ASP B 1 49 ? 61.635 57.118 25.795 1.00 19.13 49 ASP B O 1
ATOM 2810 N N . GLY B 1 50 ? 62.949 55.791 24.555 1.00 17.91 50 GLY B N 1
ATOM 2811 C CA . GLY B 1 50 ? 62.924 54.744 25.558 1.00 19.22 50 GLY B CA 1
ATOM 2812 C C . GLY B 1 50 ? 61.708 53.832 25.506 1.00 20.20 50 GLY B C 1
ATOM 2813 O O . GLY B 1 50 ? 61.423 53.120 26.471 1.00 20.19 50 GLY B O 1
ATOM 2814 N N . SER B 1 51 ? 60.973 53.861 24.396 1.00 21.15 51 SER B N 1
ATOM 2815 C CA . SER B 1 51 ? 59.806 52.993 24.236 1.00 21.54 51 SER B CA 1
ATOM 2816 C C . SER B 1 51 ? 60.354 51.681 23.688 1.00 22.90 51 SER B C 1
ATOM 2817 O O . SER B 1 51 ? 60.091 51.304 22.544 1.00 22.70 51 SER B O 1
ATOM 2820 N N . HIS B 1 52 ? 61.125 50.995 24.524 1.00 21.61 52 HIS B N 1
ATOM 2821 C CA . HIS B 1 52 ? 61.778 49.746 24.154 1.00 23.19 52 HIS B CA 1
ATOM 2822 C C . HIS B 1 52 ? 60.930 48.677 23.483 1.00 22.36 52 HIS B C 1
ATOM 2823 O O . HIS B 1 52 ? 61.388 48.027 22.545 1.00 23.54 52 HIS B O 1
ATOM 2830 N N . SER B 1 53 ? 59.698 48.488 23.938 1.00 20.45 53 SER B N 1
ATOM 2831 C CA . SER B 1 53 ? 58.853 47.466 23.331 1.00 21.08 53 SER B CA 1
ATOM 2832 C C . SER B 1 53 ? 58.593 47.731 21.851 1.00 19.80 53 SER B C 1
ATOM 2833 O O . SER B 1 53 ? 58.368 46.798 21.080 1.00 22.34 53 SER B O 1
ATOM 2836 N N . HIS B 1 54 ? 58.637 48.995 21.447 1.00 18.53 54 HIS B N 1
ATOM 2837 C CA . HIS B 1 54 ? 58.366 49.334 20.055 1.00 18.67 54 HIS B CA 1
ATOM 2838 C C . HIS B 1 54 ? 59.506 49.999 19.301 1.00 18.47 54 HIS B C 1
ATOM 2839 O O . HIS B 1 54 ? 59.291 50.657 18.278 1.00 17.66 54 HIS B O 1
ATOM 2846 N N . GLY B 1 55 ? 60.721 49.810 19.810 1.00 18.12 55 GLY B N 1
ATOM 2847 C CA . GLY B 1 55 ? 61.899 50.358 19.164 1.00 18.42 55 GLY B CA 1
ATOM 2848 C C . GLY B 1 55 ? 62.527 49.298 18.274 1.00 18.14 55 GLY B C 1
ATOM 2849 O O . GLY B 1 55 ? 61.813 48.537 17.622 1.00 17.67 55 GLY B O 1
ATOM 2850 N N . ILE B 1 56 ? 63.856 49.219 18.257 1.00 17.37 56 ILE B N 1
ATOM 2851 C CA . ILE B 1 56 ? 64.522 48.238 17.407 1.00 17.59 56 ILE B CA 1
ATOM 2852 C C . ILE B 1 56 ? 64.127 46.796 17.706 1.00 17.18 56 ILE B C 1
ATOM 2853 O O . ILE B 1 56 ? 64.368 45.902 16.896 1.00 16.39 56 ILE B O 1
ATOM 2858 N N . PHE B 1 57 ? 63.520 46.570 18.867 1.00 16.90 57 PHE B N 1
ATOM 2859 C CA . PHE B 1 57 ? 63.067 45.237 19.250 1.00 17.40 57 PHE B CA 1
ATOM 2860 C C . PHE B 1 57 ? 62.113 44.681 18.185 1.00 16.93 57 PHE B C 1
ATOM 2861 O O . PHE B 1 57 ? 62.010 43.469 17.997 1.00 18.34 57 PHE B O 1
ATOM 2869 N N . ARG B 1 58 ? 61.437 45.583 17.482 1.00 16.39 58 ARG B N 1
ATOM 2870 C CA . ARG B 1 58 ? 60.468 45.205 16.458 1.00 17.60 58 ARG B CA 1
ATOM 2871 C C . ARG B 1 58 ? 61.036 44.888 15.075 1.00 17.41 58 ARG B C 1
ATOM 2872 O O . ARG B 1 58 ? 60.321 44.368 14.225 1.00 16.48 58 ARG B O 1
ATOM 2880 N N . ILE B 1 59 ? 62.309 45.188 14.840 1.00 16.64 59 ILE B N 1
ATOM 2881 C CA . ILE B 1 59 ? 62.874 44.937 13.516 1.00 16.65 59 ILE B CA 1
ATOM 2882 C C . ILE B 1 59 ? 62.720 43.494 13.028 1.00 16.93 59 ILE B C 1
ATOM 2883 O O . ILE B 1 59 ? 62.238 43.267 11.919 1.00 16.74 59 ILE B O 1
ATOM 2888 N N . PRO B 1 60 ? 63.112 42.499 13.841 1.00 17.49 60 PRO B N 1
ATOM 2889 C CA . PRO B 1 60 ? 62.963 41.111 13.385 1.00 17.93 60 PRO B CA 1
ATOM 2890 C C . PRO B 1 60 ? 61.528 40.772 12.969 1.00 17.61 60 PRO B C 1
ATOM 2891 O O . PRO B 1 60 ? 61.306 40.124 11.946 1.00 18.11 60 PRO B O 1
ATOM 2895 N N . GLY B 1 61 ? 60.562 41.219 13.771 1.00 17.06 61 GLY B N 1
ATOM 2896 C CA . GLY B 1 61 ? 59.160 40.963 13.474 1.00 16.49 61 GLY B CA 1
ATOM 2897 C C . GLY B 1 61 ? 58.688 41.680 12.223 1.00 16.37 61 GLY B C 1
ATOM 2898 O O . GLY B 1 61 ? 57.853 41.166 11.479 1.00 16.71 61 GLY B O 1
ATOM 2899 N N . TYR B 1 62 ? 59.203 42.883 12.000 1.00 15.58 62 TYR B N 1
ATOM 2900 C CA . TYR B 1 62 ? 58.846 43.642 10.806 1.00 15.62 62 TYR B CA 1
ATOM 2901 C C . TYR B 1 62 ? 59.330 42.847 9.599 1.00 15.86 62 TYR B C 1
ATOM 2902 O O . TYR B 1 62 ? 58.594 42.629 8.635 1.00 15.82 62 TYR B O 1
ATOM 2911 N N . LEU B 1 63 ? 60.581 42.402 9.672 1.00 16.06 63 LEU B N 1
ATOM 2912 C CA . LEU B 1 63 ? 61.184 41.668 8.572 1.00 16.33 63 LEU B CA 1
ATOM 2913 C C . LEU B 1 63 ? 60.573 40.304 8.275 1.00 16.39 63 LEU B C 1
ATOM 2914 O O . LEU B 1 63 ? 60.389 39.956 7.109 1.00 17.12 63 LEU B O 1
ATOM 2919 N N . SER B 1 64 ? 60.252 39.527 9.305 1.00 16.27 64 SER B N 1
ATOM 2920 C CA . SER B 1 64 ? 59.661 38.219 9.055 1.00 16.61 64 SER B CA 1
ATOM 2921 C C . SER B 1 64 ? 58.242 38.377 8.520 1.00 17.08 64 SER B C 1
ATOM 2922 O O . SER B 1 64 ? 57.769 37.545 7.749 1.00 18.26 64 SER B O 1
ATOM 2925 N N . SER B 1 65 ? 57.568 39.457 8.906 1.00 16.66 65 SER B N 1
ATOM 2926 C CA . SER B 1 65 ? 56.215 39.699 8.416 1.00 16.77 65 SER B CA 1
ATOM 2927 C C . SER B 1 65 ? 56.288 40.066 6.932 1.00 16.83 65 SER B C 1
ATOM 2928 O O . SER B 1 65 ? 55.461 39.629 6.131 1.00 17.79 65 SER B O 1
ATOM 2931 N N . LEU B 1 66 ? 57.286 40.866 6.571 1.00 17.28 66 LEU B N 1
ATOM 2932 C CA . LEU B 1 66 ? 57.476 41.274 5.184 1.00 17.10 66 LEU B CA 1
ATOM 2933 C C . LEU B 1 66 ? 57.879 40.085 4.317 1.00 18.00 66 LEU B C 1
ATOM 2934 O O . LEU B 1 66 ? 57.339 39.887 3.229 1.00 19.40 66 LEU B O 1
ATOM 2939 N N . ALA B 1 67 ? 58.823 39.293 4.810 1.00 19.40 67 ALA B N 1
ATOM 2940 C CA . ALA B 1 67 ? 59.316 38.135 4.070 1.00 19.72 67 ALA B CA 1
ATOM 2941 C C . ALA B 1 67 ? 58.235 37.097 3.787 1.00 20.78 67 ALA B C 1
ATOM 2942 O O . ALA B 1 67 ? 58.269 36.422 2.754 1.00 21.78 67 ALA B O 1
ATOM 2944 N N . SER B 1 68 ? 57.275 36.975 4.698 1.00 20.46 68 SER B N 1
ATOM 2945 C CA . SER B 1 68 ? 56.198 36.000 4.549 1.00 21.43 68 SER B CA 1
ATOM 2946 C C . SER B 1 68 ? 55.109 36.444 3.577 1.00 21.82 68 SER B C 1
ATOM 2947 O O . SER B 1 68 ? 54.246 35.649 3.203 1.00 23.41 68 SER B O 1
ATOM 2950 N N . GLY B 1 69 ? 55.151 37.711 3.174 1.00 20.65 69 GLY B N 1
ATOM 2951 C CA . GLY B 1 69 ? 54.153 38.239 2.261 1.00 20.11 69 GLY B CA 1
ATOM 2952 C C . GLY B 1 69 ? 52.889 38.655 2.997 1.00 19.39 69 GLY B C 1
ATOM 2953 O O . GLY B 1 69 ? 51.913 39.086 2.380 1.00 20.59 69 GLY B O 1
ATOM 2954 N N . TRP B 1 70 ? 52.912 38.530 4.320 1.00 18.84 70 TRP B N 1
ATOM 2955 C CA . T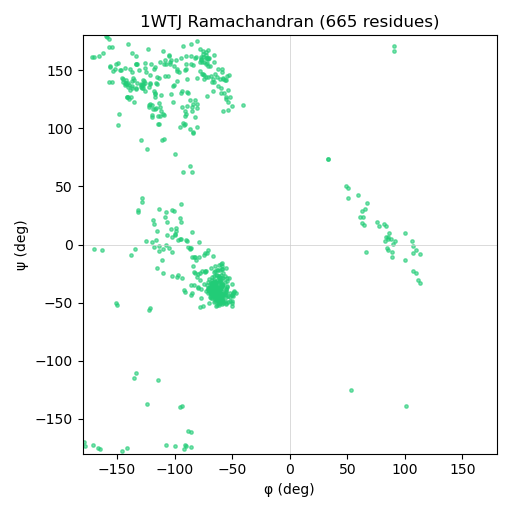RP B 1 70 ? 51.770 38.881 5.162 1.00 18.00 70 TRP B CA 1
ATOM 2956 C C . TRP B 1 70 ? 51.399 40.360 5.060 1.00 17.13 70 TRP B C 1
ATOM 2957 O O . TRP B 1 70 ? 50.216 40.709 5.011 1.00 16.87 70 TRP B O 1
ATOM 2968 N N . VAL B 1 71 ? 52.409 41.223 5.037 1.00 17.33 71 VAL B N 1
ATOM 2969 C CA . VAL B 1 71 ? 52.193 42.663 4.927 1.00 17.01 71 VAL B CA 1
ATOM 2970 C C . VAL B 1 71 ? 52.912 43.187 3.681 1.00 17.01 71 VAL B C 1
ATOM 2971 O O . VAL B 1 71 ? 54.029 42.762 3.371 1.00 17.46 71 VAL B O 1
ATOM 2975 N N . ASP B 1 72 ? 52.256 44.092 2.959 1.00 16.69 72 ASP B N 1
ATOM 2976 C CA . ASP B 1 72 ? 52.811 44.663 1.735 1.00 16.00 72 ASP B CA 1
ATOM 2977 C C . ASP B 1 72 ? 53.604 45.935 2.014 1.00 16.40 72 ASP B C 1
ATOM 2978 O O . ASP B 1 72 ? 53.028 47.001 2.233 1.00 16.68 72 ASP B O 1
ATOM 2983 N N . GLY B 1 73 ? 54.929 45.810 1.986 1.00 16.00 73 GLY B N 1
ATOM 2984 C CA . GLY B 1 73 ? 55.797 46.943 2.242 1.00 16.87 73 GLY B CA 1
ATOM 2985 C C . GLY B 1 73 ? 55.829 47.985 1.139 1.00 15.00 73 GLY B C 1
ATOM 2986 O O . GLY B 1 73 ? 56.427 49.041 1.306 1.00 15.50 73 GLY B O 1
ATOM 2987 N N . LYS B 1 74 ? 55.193 47.702 0.007 1.00 16.04 74 LYS B N 1
ATOM 2988 C CA . LYS B 1 74 ? 55.176 48.669 -1.083 1.00 16.80 74 LYS B CA 1
ATOM 2989 C C . LYS B 1 74 ? 53.760 49.125 -1.405 1.00 17.46 74 LYS B C 1
ATOM 2990 O O . LYS B 1 74 ? 53.501 49.702 -2.460 1.00 17.67 74 LYS B O 1
ATOM 2996 N N . ALA B 1 75 ? 52.846 48.884 -0.471 1.00 16.96 75 ALA B N 1
ATOM 2997 C CA . ALA B 1 75 ? 51.460 49.281 -0.659 1.00 16.69 75 ALA B CA 1
ATOM 2998 C C . ALA B 1 75 ? 51.348 50.796 -0.772 1.00 15.86 75 ALA B C 1
ATOM 2999 O O . ALA B 1 75 ? 52.082 51.535 -0.111 1.00 15.97 75 ALA B O 1
ATOM 3001 N N . VAL B 1 76 ? 50.432 51.250 -1.622 1.00 15.77 76 VAL B N 1
ATOM 3002 C CA . VAL B 1 76 ? 50.194 52.673 -1.807 1.00 16.46 76 VAL B CA 1
ATOM 3003 C C . VAL B 1 76 ? 48.823 52.970 -1.207 1.00 16.78 76 VAL B C 1
ATOM 3004 O O . VAL B 1 76 ? 47.801 52.511 -1.715 1.00 17.56 76 VAL B O 1
ATOM 3008 N N . PRO B 1 77 ? 48.789 53.728 -0.102 1.00 16.61 77 PRO B N 1
ATOM 3009 C CA . PRO B 1 77 ? 47.520 54.066 0.550 1.00 16.72 77 PRO B CA 1
ATOM 3010 C C . PRO B 1 77 ? 46.561 54.792 -0.384 1.00 17.27 77 PRO B C 1
ATOM 3011 O O . PRO B 1 77 ? 46.979 55.602 -1.211 1.00 17.29 77 PRO B O 1
ATOM 3015 N N . VAL B 1 78 ? 45.273 54.494 -0.252 1.00 15.69 78 VAL B N 1
ATOM 3016 C CA . VAL B 1 78 ? 44.255 55.156 -1.057 1.00 16.21 78 VAL B CA 1
ATOM 3017 C C . VAL B 1 78 ? 43.504 56.071 -0.095 1.00 15.30 78 VAL B C 1
ATOM 3018 O O . VAL B 1 78 ? 42.801 55.603 0.802 1.00 14.57 78 VAL B O 1
ATOM 3022 N N . VAL B 1 79 ? 43.678 57.376 -0.276 1.00 15.11 79 VAL B N 1
ATOM 3023 C CA . VAL B 1 79 ? 43.038 58.371 0.574 1.00 15.56 79 VAL B CA 1
ATOM 3024 C C . VAL B 1 79 ? 41.654 58.691 0.024 1.00 15.74 79 VAL B C 1
ATOM 3025 O O . VAL B 1 79 ? 41.508 59.082 -1.135 1.00 18.23 79 VAL B O 1
ATOM 3029 N N . GLU B 1 80 ? 40.642 58.526 0.869 1.00 14.60 80 GLU B N 1
ATOM 3030 C CA . GLU B 1 80 ? 39.259 58.755 0.475 1.00 14.88 80 GLU B CA 1
ATOM 3031 C C . GLU B 1 80 ? 38.635 59.934 1.222 1.00 15.99 80 GLU B C 1
ATOM 3032 O O . GLU B 1 80 ? 38.408 59.872 2.434 1.00 15.96 80 GLU B O 1
ATOM 3038 N N . ASP B 1 81 ? 38.375 61.013 0.486 1.00 15.65 81 ASP B N 1
ATOM 3039 C CA . ASP B 1 81 ? 37.763 62.220 1.043 1.00 16.32 81 ASP B CA 1
ATOM 3040 C C . ASP B 1 81 ? 36.260 61.956 1.019 1.00 17.34 81 ASP B C 1
ATOM 3041 O O . ASP B 1 81 ? 35.607 62.160 -0.007 1.00 18.36 81 ASP B O 1
ATOM 3046 N N . VAL B 1 82 ? 35.710 61.518 2.147 1.00 15.34 82 VAL B N 1
ATOM 3047 C CA . VAL B 1 82 ? 34.295 61.159 2.204 1.00 15.23 82 VAL B CA 1
ATOM 3048 C C . VAL B 1 82 ? 33.341 62.126 2.898 1.00 15.26 82 VAL B C 1
ATOM 3049 O O . VAL B 1 82 ? 32.132 61.901 2.915 1.00 16.11 82 VAL B O 1
ATOM 3053 N N . GLY B 1 83 ? 33.877 63.198 3.464 1.00 15.16 83 GLY B N 1
ATOM 3054 C CA . GLY B 1 83 ? 33.025 64.168 4.131 1.00 15.99 83 GLY B CA 1
ATOM 3055 C C . GLY B 1 83 ? 33.808 65.409 4.493 1.00 16.03 83 GLY B C 1
ATOM 3056 O O . GLY B 1 83 ? 35.034 65.370 4.553 1.00 16.54 83 GLY B O 1
ATOM 3057 N N . ALA B 1 84 ? 33.108 66.512 4.745 1.00 15.98 84 ALA B N 1
ATOM 3058 C CA . ALA B 1 84 ? 33.781 67.757 5.100 1.00 16.94 84 ALA B CA 1
ATOM 3059 C C . ALA B 1 84 ? 34.742 67.564 6.272 1.00 17.11 84 ALA B C 1
ATOM 3060 O O . ALA B 1 84 ? 35.749 68.263 6.379 1.00 17.41 84 ALA B O 1
ATOM 3062 N N . ALA B 1 85 ? 34.437 66.610 7.147 1.00 16.20 85 ALA B N 1
ATOM 3063 C CA . ALA B 1 85 ? 35.290 66.356 8.306 1.00 15.85 85 ALA B CA 1
ATOM 3064 C C . ALA B 1 85 ? 35.593 64.874 8.469 1.00 14.71 85 ALA B C 1
ATOM 3065 O O . ALA B 1 85 ? 35.828 64.408 9.583 1.00 14.53 85 ALA B O 1
ATOM 3067 N N . PHE B 1 86 ? 35.622 64.139 7.362 1.00 14.32 86 PHE B N 1
ATOM 3068 C CA . PHE B 1 86 ? 35.854 62.700 7.441 1.00 14.33 86 PHE B CA 1
ATOM 3069 C C . PHE B 1 86 ? 36.740 62.182 6.307 1.00 14.78 86 PHE B C 1
ATOM 3070 O O . PHE B 1 86 ? 36.464 62.422 5.134 1.00 14.68 86 PHE B O 1
ATOM 3078 N N . VAL B 1 87 ? 37.804 61.473 6.672 1.00 13.85 87 VAL B N 1
ATOM 3079 C CA . VAL B 1 87 ? 38.726 60.891 5.701 1.00 13.65 87 VAL B CA 1
ATOM 3080 C C . VAL B 1 87 ? 38.909 59.412 6.019 1.00 13.67 87 VAL B C 1
ATOM 3081 O O . VAL B 1 87 ? 39.069 59.040 7.179 1.00 14.37 87 VAL B O 1
ATOM 3085 N N . ARG B 1 88 ? 38.856 58.566 4.996 1.00 12.81 88 ARG B N 1
ATOM 3086 C CA . ARG B 1 88 ? 39.108 57.146 5.190 1.00 12.04 88 ARG B CA 1
ATOM 3087 C C . ARG B 1 88 ? 40.350 56.856 4.374 1.00 13.74 88 ARG B C 1
ATOM 3088 O O . ARG B 1 88 ? 40.635 57.558 3.408 1.00 14.67 88 ARG B O 1
ATOM 3096 N N . VAL B 1 89 ? 41.115 55.852 4.780 1.00 13.76 89 VAL B N 1
ATOM 3097 C CA . VAL B 1 89 ? 42.286 55.472 4.007 1.00 14.17 89 VAL B CA 1
ATOM 3098 C C . VAL B 1 89 ? 42.353 53.961 3.948 1.00 15.17 89 VAL B C 1
ATOM 3099 O O . VAL B 1 89 ? 42.269 53.285 4.974 1.00 14.82 89 VAL B O 1
ATOM 3103 N N . ASP B 1 90 ? 42.459 53.431 2.735 1.00 14.76 90 ASP B N 1
ATOM 3104 C CA . ASP B 1 90 ? 42.592 51.998 2.560 1.00 15.64 90 ASP B CA 1
ATOM 3105 C C . ASP B 1 90 ? 44.101 51.802 2.572 1.00 15.11 90 ASP B C 1
ATOM 3106 O O . ASP B 1 90 ? 44.799 52.246 1.658 1.00 14.90 90 ASP B O 1
ATOM 3111 N N . ALA B 1 91 ? 44.606 51.169 3.625 1.00 14.72 91 ALA B N 1
ATOM 3112 C CA . ALA B 1 91 ? 46.040 50.939 3.752 1.00 14.64 91 ALA B CA 1
ATOM 3113 C C . ALA B 1 91 ? 46.521 49.845 2.801 1.00 14.66 91 ALA B C 1
ATOM 3114 O O . ALA B 1 91 ? 47.723 49.607 2.681 1.00 14.93 91 ALA B O 1
ATOM 3116 N N . CYS B 1 92 ? 45.575 49.184 2.138 1.00 16.21 92 CYS B N 1
ATOM 3117 C CA . CYS B 1 92 ? 45.881 48.132 1.168 1.00 16.40 92 CYS B CA 1
ATOM 3118 C C . CYS B 1 92 ? 46.866 47.075 1.672 1.00 15.98 92 CYS B C 1
ATOM 3119 O O . CYS B 1 92 ? 47.848 46.754 1.001 1.00 17.44 92 CYS B O 1
ATOM 3122 N N . ASN B 1 93 ? 46.580 46.532 2.849 1.00 15.87 93 ASN B N 1
ATOM 3123 C CA . ASN B 1 93 ? 47.402 45.504 3.482 1.00 15.20 93 ASN B CA 1
ATOM 3124 C C . ASN B 1 93 ? 48.825 45.963 3.772 1.00 15.43 93 ASN B C 1
ATOM 3125 O O . ASN B 1 93 ? 49.736 45.146 3.902 1.00 15.34 93 ASN B O 1
ATOM 3130 N N . GLY B 1 94 ? 49.000 47.277 3.882 1.00 14.38 94 GLY B N 1
ATOM 3131 C CA . GLY B 1 94 ? 50.303 47.842 4.185 1.00 14.92 94 GLY B CA 1
ATOM 3132 C C . GLY B 1 94 ? 50.311 48.367 5.611 1.00 13.99 94 GLY B C 1
ATOM 3133 O O . GLY B 1 94 ? 49.352 48.167 6.355 1.00 13.73 94 GLY B O 1
ATOM 3134 N N . PHE B 1 95 ? 51.385 49.046 5.993 1.00 13.66 95 PHE B N 1
ATOM 3135 C CA . PHE B 1 95 ? 51.493 49.581 7.343 1.00 14.11 95 PHE B CA 1
ATOM 3136 C C . PHE B 1 95 ? 50.593 50.787 7.575 1.00 14.19 95 PHE B C 1
ATOM 3137 O O . PHE B 1 95 ? 50.226 51.504 6.644 1.00 14.55 95 PHE B O 1
ATOM 3145 N N . ALA B 1 96 ? 50.247 51.004 8.837 1.00 13.22 96 ALA B N 1
ATOM 3146 C CA . ALA B 1 96 ? 49.375 52.103 9.212 1.00 13.92 96 ALA B CA 1
ATOM 3147 C C . ALA B 1 96 ? 50.019 53.479 9.095 1.00 13.31 96 ALA B C 1
ATOM 3148 O O . ALA B 1 96 ? 49.390 54.422 8.621 1.00 13.13 96 ALA B O 1
ATOM 3150 N N . GLN B 1 97 ? 51.276 53.591 9.513 1.00 12.51 97 GLN B N 1
ATOM 3151 C CA . GLN B 1 97 ? 51.946 54.887 9.495 1.00 13.26 97 GLN B CA 1
ATOM 3152 C C . GLN B 1 97 ? 52.016 55.543 8.116 1.00 13.30 97 GLN B C 1
ATOM 3153 O O . GLN B 1 97 ? 51.799 56.747 7.988 1.00 13.77 97 GLN B O 1
ATOM 3159 N N . PRO B 1 98 ? 52.334 54.771 7.064 1.00 13.64 98 PRO B N 1
ATOM 3160 C CA . PRO B 1 98 ? 52.390 55.403 5.741 1.00 14.52 98 PRO B CA 1
ATOM 3161 C C . PRO B 1 98 ? 51.001 55.882 5.309 1.00 13.85 98 PRO B C 1
ATOM 3162 O O . PRO B 1 98 ? 50.872 56.868 4.579 1.00 15.79 98 PRO B O 1
ATOM 3166 N N . ALA B 1 99 ? 49.966 55.178 5.765 1.00 14.03 99 ALA B N 1
ATOM 3167 C CA . ALA B 1 99 ? 48.589 55.536 5.434 1.00 15.26 99 ALA B CA 1
ATOM 3168 C C . ALA B 1 99 ? 48.245 56.851 6.127 1.00 14.21 99 ALA B C 1
ATOM 3169 O O . ALA B 1 99 ? 47.644 57.749 5.531 1.00 16.50 99 ALA B O 1
ATOM 3171 N N . LEU B 1 100 ? 48.629 56.956 7.395 1.00 14.00 100 LEU B N 1
ATOM 3172 C CA . LEU B 1 100 ? 48.398 58.173 8.158 1.00 15.44 100 LEU B CA 1
ATOM 3173 C C . LEU B 1 100 ? 49.137 59.334 7.493 1.00 15.34 100 LEU B C 1
ATOM 3174 O O . LEU B 1 100 ? 48.583 60.420 7.326 1.00 16.18 100 LEU B O 1
ATOM 3179 N N . ALA B 1 101 ? 50.384 59.100 7.100 1.00 15.33 101 ALA B N 1
ATOM 3180 C CA . ALA B 1 101 ? 51.184 60.145 6.462 1.00 15.65 101 ALA B CA 1
ATOM 3181 C C . ALA B 1 101 ? 50.563 60.640 5.156 1.00 15.07 101 ALA B C 1
ATOM 3182 O O . ALA B 1 101 ? 50.611 61.832 4.851 1.00 16.47 101 ALA B O 1
ATOM 3184 N N . ALA B 1 102 ? 49.973 59.726 4.391 1.00 16.07 102 ALA B N 1
ATOM 3185 C CA . ALA B 1 102 ? 49.351 60.082 3.119 1.00 15.98 102 ALA B CA 1
ATOM 3186 C C . ALA B 1 102 ? 48.115 60.964 3.279 1.00 16.32 102 ALA B C 1
ATOM 3187 O O . ALA B 1 102 ? 47.808 61.786 2.412 1.00 17.56 102 ALA B O 1
ATOM 3189 N N . ALA B 1 103 ? 47.410 60.800 4.393 1.00 16.02 103 ALA B N 1
ATOM 3190 C CA . ALA B 1 103 ? 46.192 61.562 4.644 1.00 16.87 103 ALA B CA 1
ATOM 3191 C C . ALA B 1 103 ? 46.358 62.730 5.610 1.00 17.07 103 ALA B C 1
ATOM 3192 O O . ALA B 1 103 ? 45.433 63.519 5.795 1.00 18.15 103 ALA B O 1
ATOM 3194 N N . ARG B 1 104 ? 47.535 62.849 6.213 1.00 18.14 104 ARG B N 1
ATOM 3195 C CA . ARG B 1 104 ? 47.793 63.897 7.199 1.00 18.51 104 ARG B CA 1
ATOM 3196 C C . ARG B 1 104 ? 47.420 65.323 6.803 1.00 18.49 104 ARG B C 1
ATOM 3197 O O . ARG B 1 104 ? 46.701 66.004 7.540 1.00 18.24 104 ARG B O 1
ATOM 3205 N N . SER B 1 105 ? 47.908 65.786 5.656 1.00 18.60 105 SER B N 1
ATOM 3206 C CA . SER B 1 105 ? 47.617 67.151 5.231 1.00 19.77 105 SER B CA 1
ATOM 3207 C C . SER B 1 105 ? 46.122 67.402 5.073 1.00 19.12 105 SER B C 1
ATOM 3208 O O . SER B 1 105 ? 45.609 68.422 5.533 1.00 19.74 105 SER B O 1
ATOM 3211 N N . LEU B 1 106 ? 45.422 66.471 4.434 1.00 17.99 106 LEU B N 1
ATOM 3212 C CA . LEU B 1 106 ? 43.983 66.619 4.240 1.00 17.65 106 LEU B CA 1
ATOM 3213 C C . LEU B 1 106 ? 43.255 66.616 5.582 1.00 17.96 106 LEU B C 1
ATOM 3214 O O . LEU B 1 106 ? 42.322 67.393 5.795 1.00 17.04 106 LEU B O 1
ATOM 3219 N N . LEU B 1 107 ? 43.682 65.737 6.486 1.00 16.88 107 LEU B N 1
ATOM 3220 C CA . LEU B 1 107 ? 43.060 65.638 7.802 1.00 17.15 107 LEU B CA 1
ATOM 3221 C C . LEU B 1 107 ? 43.198 66.945 8.575 1.00 16.87 107 LEU B C 1
ATOM 3222 O O . LEU B 1 107 ? 42.243 67.412 9.193 1.00 17.39 107 LEU B O 1
ATOM 3227 N N . ILE B 1 108 ? 44.390 67.533 8.545 1.00 16.88 108 ILE B N 1
ATOM 3228 C CA . ILE B 1 108 ? 44.624 68.788 9.250 1.00 17.09 108 ILE B CA 1
ATOM 3229 C C . ILE B 1 108 ? 43.806 69.915 8.622 1.00 17.96 108 ILE B C 1
ATOM 3230 O O . ILE B 1 108 ? 43.240 70.745 9.334 1.00 17.29 108 ILE B O 1
ATOM 3235 N N . ASP B 1 109 ? 43.732 69.941 7.295 1.00 18.45 109 ASP B N 1
ATOM 3236 C CA . ASP B 1 109 ? 42.954 70.976 6.625 1.00 19.58 109 ASP B CA 1
ATOM 3237 C C . ASP B 1 109 ? 41.497 70.897 7.068 1.00 18.48 109 ASP B C 1
ATOM 3238 O O . ASP B 1 109 ? 40.882 71.913 7.387 1.00 18.07 109 ASP B O 1
ATOM 3243 N N . LYS B 1 110 ? 40.949 69.684 7.097 1.00 17.83 110 LYS B N 1
ATOM 3244 C CA . LYS B 1 110 ? 39.564 69.503 7.509 1.00 16.11 110 LYS B CA 1
ATOM 3245 C C . LYS B 1 110 ? 39.369 69.867 8.980 1.00 16.54 110 LYS B C 1
ATOM 3246 O O . LYS B 1 110 ? 38.387 70.516 9.335 1.00 16.03 110 LYS B O 1
ATOM 3252 N N . ALA B 1 111 ? 40.304 69.460 9.834 1.00 16.88 111 ALA B N 1
ATOM 3253 C CA . ALA B 1 111 ? 40.195 69.763 11.260 1.00 16.25 111 ALA B CA 1
ATOM 3254 C C . ALA B 1 111 ? 40.169 71.270 11.505 1.00 17.22 111 ALA B C 1
ATOM 3255 O O . ALA B 1 111 ? 39.366 71.765 12.295 1.00 16.68 111 ALA B O 1
ATOM 3257 N N . ARG B 1 112 ? 41.046 72.000 10.827 1.00 17.34 112 ARG B N 1
ATOM 3258 C CA . ARG B 1 112 ? 41.092 73.446 11.000 1.00 17.82 112 ARG B CA 1
ATOM 3259 C C . ARG B 1 112 ? 39.880 74.139 10.392 1.00 18.13 112 ARG B C 1
ATOM 3260 O O . ARG B 1 112 ? 39.370 75.109 10.948 1.00 18.59 112 ARG B O 1
ATOM 3268 N N . SER B 1 113 ? 39.416 73.639 9.253 1.00 17.47 113 SER B N 1
ATOM 3269 C CA . SER B 1 113 ? 38.267 74.236 8.582 1.00 18.02 113 SER B CA 1
ATOM 3270 C C . SER B 1 113 ? 36.929 73.926 9.252 1.00 17.87 113 SER B C 1
ATOM 3271 O O . SER B 1 113 ? 36.156 74.832 9.572 1.00 18.64 113 SER B O 1
ATOM 3274 N N . ALA B 1 114 ? 36.660 72.642 9.470 1.00 16.58 114 ALA B N 1
ATOM 3275 C CA . ALA B 1 114 ? 35.406 72.215 10.081 1.00 16.49 114 ALA B CA 1
ATOM 3276 C C . ALA B 1 114 ? 35.400 72.274 11.607 1.00 15.80 114 ALA B C 1
ATOM 3277 O O . ALA B 1 114 ? 34.335 72.362 12.218 1.00 16.84 114 ALA B O 1
ATOM 3279 N N . GLY B 1 115 ? 36.584 72.219 12.213 1.00 15.51 115 GLY B N 1
ATOM 3280 C CA . GLY B 1 115 ? 36.681 72.263 13.665 1.00 16.16 115 GLY B CA 1
ATOM 3281 C C . GLY B 1 115 ? 37.185 70.952 14.241 1.00 15.93 115 GLY B C 1
ATOM 3282 O O . GLY B 1 115 ? 37.877 70.921 15.260 1.00 16.36 115 GLY B O 1
ATOM 3283 N N . VAL B 1 116 ? 36.826 69.862 13.577 1.00 15.87 116 VAL B N 1
ATOM 3284 C CA . VAL B 1 116 ? 37.239 68.529 13.988 1.00 15.92 116 VAL B CA 1
ATOM 3285 C C . VAL B 1 116 ? 37.168 67.652 12.748 1.00 15.34 116 VAL B C 1
ATOM 3286 O O . VAL B 1 116 ? 36.412 67.942 11.820 1.00 15.22 116 VAL B O 1
ATOM 3290 N N . ALA B 1 117 ? 37.978 66.601 12.717 1.00 15.45 117 ALA B N 1
ATOM 3291 C CA . ALA B 1 117 ? 37.985 65.688 11.585 1.00 15.42 117 ALA B CA 1
ATOM 3292 C C . ALA B 1 117 ? 38.415 64.308 12.041 1.00 15.55 117 ALA B C 1
ATOM 3293 O O . ALA B 1 117 ? 39.166 64.162 13.005 1.00 15.61 117 ALA B O 1
ATOM 3295 N N . ILE B 1 118 ? 37.920 63.296 11.343 1.00 14.18 118 ILE B N 1
ATOM 3296 C CA . ILE B 1 118 ? 38.250 61.919 11.660 1.00 15.90 118 ILE B CA 1
ATOM 3297 C C . ILE B 1 118 ? 39.016 61.270 10.525 1.00 14.75 118 ILE B C 1
ATOM 3298 O O . ILE B 1 118 ? 38.785 61.571 9.354 1.00 15.31 118 ILE B O 1
ATOM 3303 N N . LEU B 1 119 ? 39.956 60.406 10.889 1.00 13.76 119 LEU B N 1
ATOM 3304 C CA . LEU B 1 119 ? 40.719 59.637 9.918 1.00 13.07 119 LEU B CA 1
ATOM 3305 C C . LEU B 1 119 ? 40.468 58.185 10.297 1.00 12.28 119 LEU B C 1
ATOM 3306 O O . LEU B 1 119 ? 40.782 57.769 11.414 1.00 13.81 119 LEU B O 1
ATOM 3311 N N . ALA B 1 120 ? 39.876 57.430 9.378 1.00 12.17 120 ALA B N 1
ATOM 3312 C CA . ALA B 1 120 ? 39.575 56.023 9.611 1.00 12.28 120 ALA B CA 1
ATOM 3313 C C . ALA B 1 120 ? 40.417 55.161 8.679 1.00 12.57 120 ALA B C 1
ATOM 3314 O O . ALA B 1 120 ? 40.137 55.062 7.486 1.00 13.32 120 ALA B O 1
ATOM 3316 N N . ILE B 1 121 ? 41.462 54.550 9.229 1.00 12.09 121 ILE B N 1
ATOM 3317 C CA . ILE B 1 121 ? 42.355 53.699 8.446 1.00 13.31 121 ILE B CA 1
ATOM 3318 C C . ILE B 1 121 ? 41.919 52.245 8.543 1.00 13.22 121 ILE B C 1
ATOM 3319 O O . ILE B 1 121 ? 41.682 51.738 9.641 1.00 14.16 121 ILE B O 1
ATOM 3324 N N . ARG B 1 122 ? 41.807 51.577 7.397 1.00 12.67 122 ARG B N 1
ATOM 3325 C CA . ARG B 1 122 ? 41.419 50.171 7.377 1.00 13.08 122 ARG B CA 1
ATOM 3326 C C . ARG B 1 122 ? 42.444 49.344 6.601 1.00 13.32 122 ARG B C 1
ATOM 3327 O O . ARG B 1 122 ? 43.173 49.879 5.760 1.00 13.79 122 ARG B O 1
ATOM 3335 N N . GLY B 1 123 ? 42.497 48.046 6.903 1.00 14.69 123 GLY B N 1
ATOM 3336 C CA . GLY B 1 123 ? 43.414 47.138 6.227 1.00 14.44 123 GLY B CA 1
ATOM 3337 C C . GLY B 1 123 ? 44.872 47.437 6.497 1.00 14.89 123 GLY B C 1
ATOM 3338 O O . GLY B 1 123 ? 45.737 47.158 5.665 1.00 16.09 123 GLY B O 1
ATOM 3339 N N . SER B 1 124 ? 45.144 47.961 7.686 1.00 13.81 124 SER B N 1
ATOM 3340 C CA . SER B 1 124 ? 46.488 48.363 8.075 1.00 13.80 124 SER B CA 1
ATOM 3341 C C . SER B 1 124 ? 47.188 47.505 9.122 1.00 13.80 124 SER B C 1
ATOM 3342 O O . SER B 1 124 ? 46.552 46.837 9.932 1.00 14.53 124 SER B O 1
ATOM 3345 N N . HIS B 1 125 ? 48.516 47.551 9.093 1.00 13.21 125 HIS B N 1
ATOM 3346 C CA . HIS B 1 125 ? 49.354 46.822 10.041 1.00 13.23 125 HIS B CA 1
ATOM 3347 C C . HIS B 1 125 ? 50.068 47.858 10.913 1.00 12.48 125 HIS B C 1
ATOM 3348 O O . HIS B 1 125 ? 50.820 48.685 10.401 1.00 13.24 125 HIS B O 1
ATOM 3355 N N . HIS B 1 126 ? 49.816 47.815 12.220 1.00 13.40 126 HIS B N 1
ATOM 3356 C CA . HIS B 1 126 ? 50.429 48.751 13.169 1.00 13.58 126 HIS B CA 1
ATOM 3357 C C . HIS B 1 126 ? 51.293 47.918 14.116 1.00 13.54 126 HIS B C 1
ATOM 3358 O O . HIS B 1 126 ? 50.786 47.084 14.860 1.00 15.11 126 HIS B O 1
ATOM 3365 N N . PHE B 1 127 ? 52.601 48.158 14.081 1.00 13.95 127 PHE B N 1
ATOM 3366 C CA . PHE B 1 127 ? 53.562 47.395 14.877 1.00 14.86 127 PHE B CA 1
ATOM 3367 C C . PHE B 1 127 ? 54.451 48.362 15.652 1.00 15.75 127 PHE B C 1
ATOM 3368 O O . PHE B 1 127 ? 55.654 48.135 15.801 1.00 16.45 127 PHE B O 1
ATOM 3376 N N . ALA B 1 128 ? 53.849 49.430 16.165 1.00 14.83 128 ALA B N 1
ATOM 3377 C CA . ALA B 1 128 ? 54.611 50.456 16.862 1.00 14.74 128 ALA B CA 1
ATOM 3378 C C . ALA B 1 128 ? 53.872 51.095 18.026 1.00 14.64 128 ALA B C 1
ATOM 3379 O O . ALA B 1 128 ? 52.754 50.706 18.365 1.00 14.96 128 ALA B O 1
ATOM 3381 N N . ALA B 1 129 ? 54.524 52.074 18.645 1.00 15.07 129 ALA B N 1
ATOM 3382 C CA . ALA B 1 129 ? 53.927 52.813 19.749 1.00 13.68 129 ALA B CA 1
ATOM 3383 C C . ALA B 1 129 ? 52.851 53.680 19.117 1.00 14.55 129 ALA B C 1
ATOM 3384 O O . ALA B 1 129 ? 52.885 53.937 17.913 1.00 14.31 129 ALA B O 1
ATOM 3386 N N . LEU B 1 130 ? 51.900 54.142 19.922 1.00 14.54 130 LEU B N 1
ATOM 3387 C CA . LEU B 1 130 ? 50.826 54.965 19.390 1.00 14.71 130 LEU B CA 1
ATOM 3388 C C . LEU B 1 130 ? 51.067 56.466 19.557 1.00 14.59 130 LEU B C 1
ATOM 3389 O O . LEU B 1 130 ? 50.567 57.264 18.764 1.00 15.26 130 LEU B O 1
ATOM 3394 N N . TRP B 1 131 ? 51.848 56.860 20.562 1.00 14.48 131 TRP B N 1
ATOM 3395 C CA . TRP B 1 131 ? 52.108 58.285 20.766 1.00 14.98 131 TRP B CA 1
ATOM 3396 C C . TRP B 1 131 ? 52.707 59.016 19.555 1.00 15.13 131 TRP B C 1
ATOM 3397 O O . TRP B 1 131 ? 52.427 60.197 19.353 1.00 14.77 131 TRP B O 1
ATOM 3408 N N . PRO B 1 132 ? 53.531 58.335 18.733 1.00 14.21 132 PRO B N 1
ATOM 3409 C CA . PRO B 1 132 ? 54.094 59.048 17.580 1.00 14.78 132 PRO B CA 1
ATOM 3410 C C . PRO B 1 132 ? 53.014 59.512 16.612 1.00 14.76 132 PRO B C 1
ATOM 3411 O O . PRO B 1 132 ? 53.223 60.434 15.819 1.00 14.91 132 PRO B O 1
ATOM 3415 N N . ASP B 1 133 ? 51.852 58.869 16.675 1.00 13.81 133 ASP B N 1
ATOM 3416 C CA . ASP B 1 133 ? 50.769 59.220 15.769 1.00 14.86 133 ASP B CA 1
ATOM 3417 C C . ASP B 1 133 ? 49.993 60.469 16.176 1.00 15.50 133 ASP B C 1
ATOM 3418 O O . ASP B 1 133 ? 49.412 61.136 15.320 1.00 17.17 133 ASP B O 1
ATOM 3423 N N . VAL B 1 134 ? 49.982 60.795 17.469 1.00 13.85 134 VAL B N 1
ATOM 3424 C CA . VAL B 1 134 ? 49.257 61.978 17.927 1.00 14.75 134 VAL B CA 1
ATOM 3425 C C . VAL B 1 134 ? 50.153 63.183 18.218 1.00 13.88 134 VAL B C 1
ATOM 3426 O O . VAL B 1 134 ? 49.717 64.327 18.106 1.00 14.74 134 VAL B O 1
ATOM 3430 N N . GLU B 1 135 ? 51.409 62.930 18.571 1.00 16.84 135 GLU B N 1
ATOM 3431 C CA . GLU B 1 135 ? 52.339 64.012 18.892 1.00 17.23 135 GLU B CA 1
ATOM 3432 C C . GLU B 1 135 ? 52.425 65.151 17.864 1.00 17.58 135 GLU B C 1
ATOM 3433 O O . GLU B 1 135 ? 52.326 66.322 18.228 1.00 16.23 135 GLU B O 1
ATOM 3439 N N . PRO B 1 136 ? 52.605 64.828 16.571 1.00 17.34 136 PRO B N 1
ATOM 3440 C CA . PRO B 1 136 ? 52.700 65.878 15.548 1.00 18.27 136 PRO B CA 1
ATOM 3441 C C . PRO B 1 136 ? 51.530 66.857 15.514 1.00 17.49 136 PRO B C 1
ATOM 3442 O O . PRO B 1 136 ? 51.715 68.047 15.265 1.00 18.53 136 PRO B O 1
ATOM 3446 N N . PHE B 1 137 ? 50.324 66.358 15.760 1.00 15.82 137 PHE B N 1
ATOM 3447 C CA . PHE B 1 137 ? 49.151 67.219 15.742 1.00 16.10 137 PHE B CA 1
ATOM 3448 C C . PHE B 1 137 ? 49.217 68.210 16.896 1.00 15.39 137 PHE B C 1
ATOM 3449 O O . PHE B 1 137 ? 48.916 69.395 16.729 1.00 15.84 137 PHE B O 1
ATOM 3457 N N . ALA B 1 138 ? 49.627 67.725 18.062 1.00 14.76 138 ALA B N 1
ATOM 3458 C CA . ALA B 1 138 ? 49.731 68.574 19.243 1.00 15.95 138 ALA B CA 1
ATOM 3459 C C . ALA B 1 138 ? 50.837 69.611 19.068 1.00 17.89 138 ALA B C 1
ATOM 3460 O O . ALA B 1 138 ? 50.724 70.739 19.552 1.00 17.80 138 ALA B O 1
ATOM 3462 N N . GLU B 1 139 ? 51.906 69.231 18.378 1.00 18.53 139 GLU B N 1
ATOM 3463 C CA . GLU B 1 139 ? 53.006 70.160 18.142 1.00 20.68 139 GLU B CA 1
ATOM 3464 C C . GLU B 1 139 ? 52.529 71.314 17.269 1.00 21.21 139 GLU B C 1
ATOM 3465 O O . GLU B 1 139 ? 53.119 72.396 17.279 1.00 23.15 139 GLU B O 1
ATOM 3471 N N . GLN B 1 140 ? 51.455 71.074 16.521 1.00 21.10 140 GLN B N 1
ATOM 3472 C CA . GLN B 1 140 ? 50.882 72.073 15.628 1.00 22.08 140 GLN B CA 1
ATOM 3473 C C . GLN B 1 140 ? 49.675 72.791 16.232 1.00 21.23 140 GLN B C 1
ATOM 3474 O O . GLN B 1 140 ? 48.947 73.486 15.527 1.00 22.93 140 GLN B O 1
ATOM 3480 N N . GLY B 1 141 ? 49.462 72.607 17.533 1.00 19.37 141 GLY B N 1
ATOM 3481 C CA . GLY B 1 141 ? 48.365 73.275 18.217 1.00 18.20 141 GLY B CA 1
ATOM 3482 C C . GLY B 1 141 ? 47.005 72.606 18.185 1.00 17.96 141 GLY B C 1
ATOM 3483 O O . GLY B 1 141 ? 46.005 73.204 18.587 1.00 19.18 141 GLY B O 1
ATOM 3484 N N . LEU B 1 142 ? 46.958 71.365 17.720 1.00 16.41 142 LEU B N 1
ATOM 3485 C CA . LEU B 1 142 ? 45.700 70.633 17.639 1.00 15.03 142 LEU B CA 1
ATOM 3486 C C . LEU B 1 142 ? 45.652 69.540 18.700 1.00 14.42 142 LEU B C 1
ATOM 3487 O O . LEU B 1 142 ? 46.684 69.118 19.225 1.00 16.59 142 LEU B O 1
ATOM 3492 N N . VAL B 1 143 ? 44.442 69.103 19.027 1.00 13.14 143 VAL B N 1
ATOM 3493 C CA . VAL B 1 143 ? 44.261 68.035 20.002 1.00 14.12 143 VAL B CA 1
ATOM 3494 C C . VAL B 1 143 ? 43.998 66.773 19.191 1.00 14.68 143 VAL B C 1
ATOM 3495 O O . VAL B 1 143 ? 43.248 66.804 18.219 1.00 15.81 143 VAL B O 1
ATOM 3499 N N . ALA B 1 144 ? 44.622 65.665 19.574 1.00 13.74 144 ALA B N 1
ATOM 3500 C CA . ALA B 1 144 ? 44.425 64.423 18.835 1.00 13.89 144 ALA B CA 1
ATOM 3501 C C . ALA B 1 144 ? 44.201 63.230 19.749 1.00 13.34 144 ALA B C 1
ATOM 3502 O O . ALA B 1 144 ? 44.819 63.111 20.806 1.00 14.09 144 ALA B O 1
ATOM 3504 N N . LEU B 1 145 ? 43.302 62.351 19.325 1.00 13.60 145 LEU B N 1
ATOM 3505 C CA . LEU B 1 145 ? 42.982 61.142 20.071 1.00 12.93 145 LEU B CA 1
ATOM 3506 C C . LEU B 1 145 ? 43.089 60.004 19.067 1.00 13.29 145 LEU B C 1
ATOM 3507 O O . LEU B 1 145 ? 42.661 60.149 17.925 1.00 14.85 145 LEU B O 1
ATOM 3512 N N . SER B 1 146 ? 43.679 58.886 19.469 1.00 11.76 146 SER B N 1
ATOM 3513 C CA . SER B 1 146 ? 43.786 57.759 18.551 1.00 12.00 146 SER B CA 1
ATOM 3514 C C . SER B 1 146 ? 43.617 56.434 19.274 1.00 12.27 146 SER B C 1
ATOM 3515 O O . SER B 1 146 ? 43.898 56.323 20.469 1.00 12.73 146 SER B O 1
ATOM 3518 N N . MET B 1 147 ? 43.133 55.438 18.536 1.00 12.25 147 MET B N 1
ATOM 3519 C CA . MET B 1 147 ? 42.929 54.097 19.071 1.00 12.37 147 MET B CA 1
ATOM 3520 C C . MET B 1 147 ? 43.294 53.089 17.994 1.00 11.73 147 MET B C 1
ATOM 3521 O O . MET B 1 147 ? 43.015 53.309 16.817 1.00 11.71 147 MET B O 1
ATOM 3526 N N . VAL B 1 148 ? 43.920 51.992 18.410 1.00 12.04 148 VAL B N 1
ATOM 3527 C CA . VAL B 1 148 ? 44.303 50.918 17.502 1.00 12.34 148 VAL B CA 1
ATOM 3528 C C . VAL B 1 148 ? 44.158 49.596 18.249 1.00 11.89 148 VAL B C 1
ATOM 3529 O O . VAL B 1 148 ? 44.472 49.515 19.439 1.00 13.99 148 VAL B O 1
ATOM 3533 N N . ASN B 1 149 ? 43.649 48.577 17.559 1.00 13.64 149 ASN B N 1
ATOM 3534 C CA . ASN B 1 149 ? 43.488 47.256 18.158 1.00 16.02 149 ASN B CA 1
ATOM 3535 C C . ASN B 1 149 ? 44.595 46.380 17.575 1.00 19.02 149 ASN B C 1
ATOM 3536 O O . ASN B 1 149 ? 45.173 46.721 16.541 1.00 24.15 149 ASN B O 1
ATOM 3541 N N . SER B 1 150 ? 44.882 45.255 18.222 1.00 17.60 150 SER B N 1
ATOM 3542 C CA . SER B 1 150 ? 45.964 44.371 17.787 1.00 16.90 150 SER B CA 1
ATOM 3543 C C . SER B 1 150 ? 45.458 42.959 17.537 1.00 17.31 150 SER B C 1
ATOM 3544 O O . SER B 1 150 ? 44.414 42.765 16.919 1.00 18.11 150 SER B O 1
ATOM 3547 N N . MET B 1 151 ? 46.225 41.968 17.985 1.00 19.72 151 MET B N 1
ATOM 3548 C CA . MET B 1 151 ? 45.782 40.592 17.850 1.00 18.01 151 MET B CA 1
ATOM 3549 C C . MET B 1 151 ? 45.211 40.246 19.218 1.00 16.58 151 MET B C 1
ATOM 3550 O O . MET B 1 151 ? 45.530 40.897 20.216 1.00 16.55 151 MET B O 1
ATOM 3555 N N . THR B 1 152 ? 44.358 39.236 19.259 1.00 15.58 152 THR B N 1
ATOM 3556 C CA . THR B 1 152 ? 43.713 38.814 20.494 1.00 16.30 152 THR B CA 1
ATOM 3557 C C . THR B 1 152 ? 44.684 38.432 21.607 1.00 16.69 152 THR B C 1
ATOM 3558 O O . THR B 1 152 ? 45.613 37.649 21.398 1.00 18.08 152 THR B O 1
ATOM 3562 N N . CYS B 1 153 ? 44.464 38.992 22.793 1.00 15.32 153 CYS B N 1
ATOM 3563 C CA . CYS B 1 153 ? 45.306 38.679 23.941 1.00 15.10 153 CYS B CA 1
ATOM 3564 C C . CYS B 1 153 ? 44.695 39.078 25.280 1.00 14.89 153 CYS B C 1
ATOM 3565 O O . CYS B 1 153 ? 45.259 38.763 26.322 1.00 16.54 153 CYS B O 1
ATOM 3568 N N . VAL B 1 154 ? 43.542 39.742 25.261 1.00 14.57 154 VAL B N 1
ATOM 3569 C CA . VAL B 1 154 ? 42.911 40.193 26.503 1.00 14.96 154 VAL B CA 1
ATOM 3570 C C . VAL B 1 154 ? 41.540 39.582 26.764 1.00 14.87 154 VAL B C 1
ATOM 3571 O O . VAL B 1 154 ? 40.681 39.560 25.884 1.00 15.73 154 VAL B O 1
ATOM 3575 N N . VAL B 1 155 ? 41.344 39.085 27.983 1.00 16.01 155 VAL B N 1
ATOM 3576 C CA . VAL B 1 155 ? 40.075 38.486 28.375 1.00 15.71 155 VAL B CA 1
ATOM 3577 C C . VAL B 1 155 ? 39.110 39.567 28.850 1.00 15.93 155 VAL B C 1
ATOM 3578 O O . VAL B 1 155 ? 39.381 40.258 29.831 1.00 15.88 155 VAL B O 1
ATOM 3582 N N . PRO B 1 156 ? 37.971 39.731 28.158 1.00 14.51 156 PRO B N 1
ATOM 3583 C CA . PRO B 1 156 ? 37.000 40.751 28.566 1.00 15.11 156 PRO B CA 1
ATOM 3584 C C . PRO B 1 156 ? 36.526 40.505 29.996 1.00 16.45 156 PRO B C 1
ATOM 3585 O O . PRO B 1 156 ? 36.498 39.365 30.461 1.00 17.44 156 PRO B O 1
ATOM 3589 N N . HIS B 1 157 ? 36.162 41.570 30.696 1.00 17.29 157 HIS B N 1
ATOM 3590 C CA . HIS B 1 157 ? 35.701 41.431 32.068 1.00 19.65 157 HIS B CA 1
ATOM 3591 C C . HIS B 1 157 ? 34.538 40.448 32.155 1.00 18.93 157 HIS B C 1
ATOM 3592 O O . HIS B 1 157 ? 33.544 40.583 31.442 1.00 20.14 157 HIS B O 1
ATOM 3599 N N . GLY B 1 158 ? 34.674 39.453 33.027 1.00 19.34 158 GLY B N 1
ATOM 3600 C CA . GLY B 1 158 ? 33.624 38.465 33.191 1.00 20.13 158 GLY B CA 1
ATOM 3601 C C . GLY B 1 158 ? 33.687 37.313 32.205 1.00 21.39 158 GLY B C 1
ATOM 3602 O O . GLY B 1 158 ? 32.899 36.371 32.304 1.00 22.14 158 GLY B O 1
ATOM 3603 N N . ALA B 1 159 ? 34.613 37.377 31.253 1.00 20.16 159 ALA B N 1
ATOM 3604 C CA . ALA B 1 159 ? 34.750 36.315 30.257 1.00 20.41 159 ALA B CA 1
ATOM 3605 C C . ALA B 1 159 ? 35.777 35.271 30.691 1.00 20.48 159 ALA B C 1
ATOM 3606 O O . ALA B 1 159 ? 36.488 35.460 31.676 1.00 21.34 159 ALA B O 1
ATOM 3608 N N . ARG B 1 160 ? 35.850 34.169 29.949 1.00 22.53 160 ARG B N 1
ATOM 3609 C CA . ARG B 1 160 ? 36.788 33.098 30.269 1.00 24.23 160 ARG B CA 1
ATOM 3610 C C . ARG B 1 160 ? 37.935 32.984 29.265 1.00 24.59 160 ARG B C 1
ATOM 3611 O O . ARG B 1 160 ? 39.011 32.488 29.601 1.00 26.59 160 ARG B O 1
ATOM 3619 N N . GLN B 1 161 ? 37.708 33.447 28.040 1.00 22.04 161 GLN B N 1
ATOM 3620 C CA . GLN B 1 161 ? 38.727 33.375 26.997 1.00 21.41 161 GLN B CA 1
ATOM 3621 C C . GLN B 1 161 ? 39.089 34.753 26.458 1.00 19.89 161 GLN B C 1
ATOM 3622 O O . GLN B 1 161 ? 38.296 35.689 26.547 1.00 19.17 161 GLN B O 1
ATOM 3628 N N . PRO B 1 162 ? 40.302 34.894 25.897 1.00 19.09 162 PRO B N 1
ATOM 3629 C CA . PRO B 1 162 ? 40.716 36.193 25.353 1.00 17.97 162 PRO B CA 1
ATOM 3630 C C . PRO B 1 162 ? 39.962 36.541 24.070 1.00 18.05 162 PRO B C 1
ATOM 3631 O O . PRO B 1 162 ? 39.507 35.655 23.343 1.00 17.09 162 PRO B O 1
ATOM 3635 N N . LEU B 1 163 ? 39.831 37.836 23.801 1.00 15.72 163 LEU B N 1
ATOM 3636 C CA . LEU B 1 163 ? 39.131 38.298 22.610 1.00 15.54 163 LEU B CA 1
ATOM 3637 C C . LEU B 1 163 ? 39.669 39.645 22.129 1.00 14.53 163 LEU B C 1
ATOM 3638 O O . LEU B 1 163 ? 39.993 39.806 20.955 1.00 15.46 163 LEU B O 1
ATOM 3643 N N . PHE B 1 164 ? 39.767 40.609 23.039 1.00 14.70 164 PHE B N 1
ATOM 3644 C CA . PHE B 1 164 ? 40.260 41.938 22.684 1.00 13.89 164 PHE B CA 1
ATOM 3645 C C . PHE B 1 164 ? 41.775 41.930 22.500 1.00 14.45 164 PHE B C 1
ATOM 3646 O O . PHE B 1 164 ? 42.462 41.028 22.981 1.00 15.26 164 PHE B O 1
ATOM 3654 N N . GLY B 1 165 ? 42.284 42.950 21.812 1.00 12.84 165 GLY B N 1
ATOM 3655 C CA . GLY B 1 165 ? 43.719 43.091 21.630 1.00 13.81 165 GLY B CA 1
ATOM 3656 C C . GLY B 1 165 ? 44.252 43.925 22.789 1.00 14.15 165 GLY B C 1
ATOM 3657 O O . GLY B 1 165 ? 43.502 44.237 23.717 1.00 14.01 165 GLY B O 1
ATOM 3658 N N . THR B 1 166 ? 45.532 44.293 22.749 1.00 13.16 166 THR B N 1
ATOM 3659 C CA . THR B 1 166 ? 46.122 45.087 23.823 1.00 13.38 166 THR B CA 1
ATOM 3660 C C . THR B 1 166 ? 45.497 46.490 23.794 1.00 13.90 166 THR B C 1
ATOM 3661 O O . THR B 1 166 ? 45.529 47.233 24.777 1.00 13.52 166 THR B O 1
ATOM 3665 N N . ASN B 1 167 ? 44.933 46.822 22.636 1.00 13.78 167 ASN B N 1
ATOM 3666 C CA . ASN B 1 167 ? 44.171 48.049 22.393 1.00 13.19 167 ASN B CA 1
ATOM 3667 C C . ASN B 1 167 ? 44.517 49.365 23.087 1.00 12.85 167 ASN B C 1
ATOM 3668 O O . ASN B 1 167 ? 43.786 49.833 23.965 1.00 13.65 167 ASN B O 1
ATOM 3673 N N . PRO B 1 168 ? 45.607 50.010 22.664 1.00 13.14 168 PRO B N 1
ATOM 3674 C CA . PRO B 1 168 ? 45.996 51.280 23.282 1.00 12.55 168 PRO B CA 1
ATOM 3675 C C . PRO B 1 168 ? 45.164 52.491 22.845 1.00 12.33 168 PRO B C 1
ATOM 3676 O O . PRO B 1 168 ? 44.546 52.501 21.775 1.00 12.52 168 PRO B O 1
ATOM 3680 N N . ILE B 1 169 ? 45.159 53.505 23.704 1.00 11.63 169 ILE B N 1
ATOM 3681 C CA . ILE B 1 169 ? 44.476 54.766 23.453 1.00 12.45 169 ILE B CA 1
ATOM 3682 C C . ILE B 1 169 ? 45.557 55.821 23.653 1.00 12.75 169 ILE B C 1
ATOM 3683 O O . ILE B 1 169 ? 46.292 55.770 24.643 1.00 14.33 169 ILE B O 1
ATOM 3688 N N . ALA B 1 170 ? 45.674 56.756 22.715 1.00 13.04 170 ALA B N 1
ATOM 3689 C CA . ALA B 1 170 ? 46.674 57.813 22.825 1.00 13.68 170 ALA B CA 1
ATOM 3690 C C . ALA B 1 170 ? 46.003 59.171 22.718 1.00 12.45 170 ALA B C 1
ATOM 3691 O O . ALA B 1 170 ? 44.998 59.327 22.023 1.00 13.13 170 ALA B O 1
ATOM 3693 N N . PHE B 1 171 ? 46.579 60.154 23.402 1.00 12.25 171 PHE B N 1
ATOM 3694 C CA . PHE B 1 171 ? 46.036 61.503 23.424 1.00 13.42 171 PHE B CA 1
ATOM 3695 C C . PHE B 1 171 ? 47.163 62.522 23.400 1.00 13.63 171 PHE B C 1
ATOM 3696 O O . PHE B 1 171 ? 48.174 62.346 24.080 1.00 13.52 171 PHE B O 1
ATOM 3704 N N . GLY B 1 172 ? 46.986 63.583 22.617 1.00 12.34 172 GLY B N 1
ATOM 3705 C CA . GLY B 1 172 ? 47.993 64.625 22.545 1.00 14.24 172 GLY B CA 1
ATOM 3706 C C . GLY B 1 172 ? 47.335 65.994 22.569 1.00 13.18 172 GLY B C 1
ATOM 3707 O O . GLY B 1 172 ? 46.338 66.218 21.882 1.00 13.45 172 GLY B O 1
ATOM 3708 N N . ALA B 1 173 ? 47.875 66.911 23.368 1.00 13.31 173 ALA B N 1
ATOM 3709 C CA . ALA B 1 173 ? 47.321 68.261 23.461 1.00 14.68 173 ALA B CA 1
ATOM 3710 C C . ALA B 1 173 ? 48.433 69.276 23.658 1.00 14.64 173 ALA B C 1
ATOM 3711 O O . ALA B 1 173 ? 49.405 69.009 24.358 1.00 15.78 173 ALA B O 1
ATOM 3713 N N . PRO B 1 174 ? 48.300 70.458 23.039 1.00 14.97 174 PRO B N 1
ATOM 3714 C CA . PRO B 1 174 ? 49.317 71.505 23.166 1.00 15.68 174 PRO B CA 1
ATOM 3715 C C . PRO B 1 174 ? 49.231 72.245 24.495 1.00 17.11 174 PRO B C 1
ATOM 3716 O O . PRO B 1 174 ? 48.185 72.252 25.145 1.00 16.52 174 PRO B O 1
ATOM 3720 N N . ARG B 1 175 ? 50.351 72.841 24.896 1.00 17.24 175 ARG B N 1
ATOM 3721 C CA . ARG B 1 175 ? 50.435 73.635 26.117 1.00 19.67 175 ARG B CA 1
ATOM 3722 C C . ARG B 1 175 ? 51.300 74.838 25.761 1.00 20.90 175 ARG B C 1
ATOM 3723 O O . ARG B 1 175 ? 52.314 74.702 25.073 1.00 21.06 175 ARG B O 1
ATOM 3731 N N . ALA B 1 176 ? 50.884 76.012 26.221 1.00 21.80 176 ALA B N 1
ATOM 3732 C CA . ALA B 1 176 ? 51.583 77.258 25.924 1.00 23.48 176 ALA B CA 1
ATOM 3733 C C . ALA B 1 176 ? 53.050 77.334 26.334 1.00 25.51 176 ALA B C 1
ATOM 3734 O O . ALA B 1 176 ? 53.852 77.958 25.637 1.00 27.09 176 ALA B O 1
ATOM 3736 N N . GLY B 1 177 ? 53.411 76.706 27.449 1.00 25.87 177 GLY B N 1
ATOM 3737 C CA . GLY B 1 177 ? 54.791 76.788 27.900 1.00 26.94 177 GLY B CA 1
ATOM 3738 C C . GLY B 1 177 ? 55.647 75.535 27.895 1.00 26.27 177 GLY B C 1
ATOM 3739 O O . GLY B 1 177 ? 56.546 75.403 28.726 1.00 28.45 177 GLY B O 1
ATOM 3740 N N . GLY B 1 178 ? 55.394 74.618 26.968 1.00 25.94 178 GLY B N 1
ATOM 3741 C CA . GLY B 1 178 ? 56.191 73.407 26.918 1.00 26.27 178 GLY B CA 1
ATOM 3742 C C . GLY B 1 178 ? 55.825 72.487 25.772 1.00 24.97 178 GLY B C 1
ATOM 3743 O O . GLY B 1 178 ? 55.018 72.846 24.914 1.00 24.82 178 GLY B O 1
ATOM 3744 N N . GLU B 1 179 ? 56.434 71.305 25.757 1.00 25.49 179 GLU B N 1
ATOM 3745 C CA . GLU B 1 179 ? 56.168 70.309 24.727 1.00 26.18 179 GLU B CA 1
ATOM 3746 C C . GLU B 1 179 ? 54.762 69.762 24.944 1.00 24.19 179 GLU B C 1
ATOM 3747 O O . GLU B 1 179 ? 54.206 69.875 26.035 1.00 23.38 179 GLU B O 1
ATOM 3753 N N . PRO B 1 180 ? 54.172 69.153 23.907 1.00 22.06 180 PRO B N 1
ATOM 3754 C CA . PRO B 1 180 ? 52.820 68.601 24.021 1.00 20.83 180 PRO B CA 1
ATOM 3755 C C . PRO B 1 180 ? 52.610 67.621 25.168 1.00 18.48 180 PRO B C 1
ATOM 3756 O O . PRO B 1 180 ? 53.505 66.852 25.528 1.00 18.43 180 PRO B O 1
ATOM 3760 N N . ILE B 1 181 ? 51.415 67.667 25.746 1.00 16.33 181 ILE B N 1
ATOM 3761 C CA . ILE B 1 181 ? 51.040 66.747 26.807 1.00 15.97 181 ILE B CA 1
ATOM 3762 C C . ILE B 1 181 ? 50.580 65.528 26.026 1.00 16.42 181 ILE B C 1
ATOM 3763 O O . ILE B 1 181 ? 49.647 65.619 25.226 1.00 16.23 181 ILE B O 1
ATOM 3768 N N . VAL B 1 182 ? 51.231 64.394 26.251 1.00 17.27 182 VAL B N 1
ATOM 3769 C CA . VAL B 1 182 ? 50.880 63.188 25.518 1.00 18.15 182 VAL B CA 1
ATOM 3770 C C . VAL B 1 182 ? 50.914 61.922 26.357 1.00 18.98 182 VAL B C 1
ATOM 3771 O O . VAL B 1 182 ? 51.829 61.710 27.153 1.00 20.20 182 VAL B O 1
ATOM 3775 N N . PHE B 1 183 ? 49.896 61.088 26.196 1.00 18.10 183 PHE B N 1
ATOM 3776 C CA . PHE B 1 183 ? 49.899 59.806 26.873 1.00 16.92 183 PHE B CA 1
ATOM 3777 C C . PHE B 1 183 ? 49.508 58.749 25.850 1.00 16.39 183 PHE B C 1
ATOM 3778 O O . PHE B 1 183 ? 48.881 59.049 24.829 1.00 14.09 183 PHE B O 1
ATOM 3786 N N . ASP B 1 184 ? 49.937 57.523 26.118 1.00 15.31 184 ASP B N 1
ATOM 3787 C CA . ASP B 1 184 ? 49.707 56.380 25.249 1.00 15.43 184 ASP B CA 1
ATOM 3788 C C . ASP B 1 184 ? 49.619 55.186 26.195 1.00 16.84 184 ASP B C 1
ATOM 3789 O O . ASP B 1 184 ? 50.635 54.702 26.700 1.00 18.92 184 ASP B O 1
ATOM 3794 N N . LEU B 1 185 ? 48.400 54.724 26.450 1.00 14.07 185 LEU B N 1
ATOM 3795 C CA . LEU B 1 185 ? 48.203 53.621 27.377 1.00 15.17 185 LEU B CA 1
ATOM 3796 C C . LEU B 1 185 ? 47.486 52.424 26.784 1.00 14.90 185 LEU B C 1
ATOM 3797 O O . LEU B 1 185 ? 46.490 52.564 26.075 1.00 13.94 185 LEU B O 1
ATOM 3802 N N . ALA B 1 186 ? 48.008 51.238 27.069 1.00 15.16 186 ALA B N 1
ATOM 3803 C CA . ALA B 1 186 ? 47.372 50.018 26.599 1.00 13.13 186 ALA B CA 1
ATOM 3804 C C . ALA B 1 186 ? 46.179 49.835 27.524 1.00 13.50 186 ALA B C 1
ATOM 3805 O O . ALA B 1 186 ? 46.243 50.205 28.699 1.00 13.10 186 ALA B O 1
ATOM 3807 N N . THR B 1 187 ? 45.084 49.288 27.010 1.00 13.75 187 THR B N 1
ATOM 3808 C CA . THR B 1 187 ? 43.942 49.069 27.877 1.00 12.93 187 THR B CA 1
ATOM 3809 C C . THR B 1 187 ? 44.099 47.731 28.591 1.00 13.85 187 THR B C 1
ATOM 3810 O O . THR B 1 187 ? 43.277 47.369 29.427 1.00 14.75 187 THR B O 1
ATOM 3814 N N . SER B 1 188 ? 45.167 47.006 28.261 1.00 13.90 188 SER B N 1
ATOM 3815 C CA . SER B 1 188 ? 45.465 45.757 28.953 1.00 15.47 188 SER B CA 1
ATOM 3816 C C . SER B 1 188 ? 46.277 46.180 30.188 1.00 16.18 188 SER B C 1
ATOM 3817 O O . SER B 1 188 ? 46.896 47.252 30.194 1.00 15.57 188 SER B O 1
ATOM 3820 N N . ALA B 1 189 ? 46.257 45.358 31.236 1.00 16.86 189 ALA B N 1
ATOM 3821 C CA . ALA B 1 189 ? 46.971 45.659 32.482 1.00 19.01 189 ALA B CA 1
ATOM 3822 C C . ALA B 1 189 ? 48.414 46.083 32.224 1.00 19.62 189 ALA B C 1
ATOM 3823 O O . ALA B 1 189 ? 48.939 46.992 32.869 1.00 21.04 189 ALA B O 1
ATOM 3825 N N . ILE B 1 190 ? 49.051 45.391 31.290 1.00 18.97 190 ILE B N 1
ATOM 3826 C CA . ILE B 1 190 ? 50.411 45.690 30.875 1.00 19.23 190 ILE B CA 1
ATOM 3827 C C . ILE B 1 190 ? 50.348 45.569 29.357 1.00 17.83 190 ILE B C 1
ATOM 3828 O O . ILE B 1 190 ? 49.557 44.785 28.833 1.00 17.68 190 ILE B O 1
ATOM 3833 N N . ALA B 1 191 ? 51.149 46.355 28.646 1.00 17.69 191 ALA B N 1
ATOM 3834 C CA . ALA B 1 191 ? 51.147 46.288 27.188 1.00 18.93 191 ALA B CA 1
ATOM 3835 C C . ALA B 1 191 ? 51.672 44.924 26.747 1.00 18.77 191 ALA B C 1
ATOM 3836 O O . ALA B 1 191 ? 52.621 44.397 27.333 1.00 19.83 191 ALA B O 1
ATOM 3838 N N . HIS B 1 192 ? 51.045 44.349 25.723 1.00 18.46 192 HIS B N 1
ATOM 3839 C CA . HIS B 1 192 ? 51.461 43.046 25.216 1.00 19.00 192 HIS B CA 1
ATOM 3840 C C . HIS B 1 192 ? 52.943 43.081 24.843 1.00 19.06 192 HIS B C 1
ATOM 3841 O O . HIS B 1 192 ? 53.681 42.131 25.100 1.00 19.15 192 HIS B O 1
ATOM 3848 N N . GLY B 1 193 ? 53.367 44.186 24.239 1.00 19.09 193 GLY B N 1
ATOM 3849 C CA . GLY B 1 193 ? 54.754 44.325 23.833 1.00 20.02 193 GLY B CA 1
ATOM 3850 C C . GLY B 1 193 ? 55.740 44.197 24.976 1.00 21.33 193 GLY B C 1
ATOM 3851 O O . GLY B 1 193 ? 56.841 43.672 24.799 1.00 21.85 193 GLY B O 1
ATOM 3852 N N . ASP B 1 194 ? 55.357 44.678 26.153 1.00 21.04 194 ASP B N 1
ATOM 3853 C CA . ASP B 1 194 ? 56.244 44.588 27.303 1.00 21.42 194 ASP B CA 1
ATOM 3854 C C . ASP B 1 194 ? 56.307 43.159 27.827 1.00 21.43 194 ASP B C 1
ATOM 3855 O O . ASP B 1 194 ? 57.272 42.775 28.487 1.00 21.99 194 ASP B O 1
ATOM 3860 N N . VAL B 1 195 ? 55.280 42.367 27.531 1.00 20.68 195 VAL B N 1
ATOM 3861 C CA . VAL B 1 195 ? 55.282 40.971 27.950 1.00 20.95 195 VAL B CA 1
ATOM 3862 C C . VAL B 1 195 ? 56.348 40.256 27.118 1.00 22.97 195 VAL B C 1
ATOM 3863 O O . VAL B 1 195 ? 57.078 39.400 27.624 1.00 23.06 195 VAL B O 1
ATOM 3867 N N . GLN B 1 196 ? 56.444 40.624 25.842 1.00 21.58 196 GLN B N 1
ATOM 3868 C CA . GLN B 1 196 ? 57.437 40.022 24.955 1.00 23.10 196 GLN B CA 1
ATOM 3869 C C . GLN B 1 196 ? 58.847 40.403 25.392 1.00 23.49 196 GLN B C 1
ATOM 3870 O O . GLN B 1 196 ? 59.756 39.572 25.371 1.00 25.35 196 GLN B O 1
ATOM 3876 N N . ILE B 1 197 ? 59.027 41.662 25.781 1.00 24.71 197 ILE B N 1
ATOM 3877 C CA . ILE B 1 197 ? 60.329 42.138 26.241 1.00 26.88 197 ILE B CA 1
ATOM 3878 C C . ILE B 1 197 ? 60.762 41.307 27.447 1.00 28.61 197 ILE B C 1
ATOM 3879 O O . ILE B 1 197 ? 61.896 40.832 27.514 1.00 28.53 197 ILE B O 1
ATOM 3884 N N . ALA B 1 198 ? 59.847 41.128 28.395 1.00 28.73 198 ALA B N 1
ATOM 3885 C CA . ALA B 1 198 ? 60.136 40.355 29.597 1.00 29.15 198 ALA B CA 1
ATOM 3886 C C . ALA B 1 198 ? 60.526 38.919 29.256 1.00 29.96 198 ALA B C 1
ATOM 3887 O O . ALA B 1 198 ? 61.464 38.369 29.834 1.00 30.43 198 ALA B O 1
ATOM 3889 N N . ALA B 1 199 ? 59.805 38.316 28.318 1.00 30.21 199 ALA B N 1
ATOM 3890 C CA . ALA B 1 199 ? 60.083 36.944 27.910 1.00 31.27 199 ALA B CA 1
ATOM 3891 C C . ALA B 1 199 ? 61.460 36.852 27.256 1.00 32.76 199 ALA B C 1
ATOM 3892 O O . ALA B 1 199 ? 62.186 35.877 27.449 1.00 31.95 199 ALA B O 1
ATOM 3894 N N . ARG B 1 200 ? 61.813 37.875 26.486 1.00 33.53 200 ARG B N 1
ATOM 3895 C CA . ARG B 1 200 ? 63.101 37.909 25.806 1.00 34.89 200 ARG B CA 1
ATOM 3896 C C . ARG B 1 200 ? 64.238 38.061 26.811 1.00 35.98 200 ARG B C 1
ATOM 3897 O O . ARG B 1 200 ? 65.284 37.424 26.676 1.00 36.12 200 ARG B O 1
ATOM 3905 N N . GLU B 1 201 ? 64.029 38.903 27.819 1.00 35.90 201 GLU B N 1
ATOM 3906 C CA . GLU B 1 201 ? 65.044 39.138 28.840 1.00 37.03 201 GLU B CA 1
ATOM 3907 C C . GLU B 1 201 ? 64.976 38.078 29.938 1.00 36.98 201 GLU B C 1
ATOM 3908 O O . GLU B 1 201 ? 65.615 38.206 30.982 1.00 37.68 201 GLU B O 1
ATOM 3914 N N . GLY B 1 202 ? 64.191 37.035 29.686 1.00 36.81 202 GLY B N 1
ATOM 3915 C CA . GLY B 1 202 ? 64.046 35.943 30.632 1.00 36.67 202 GLY B CA 1
ATOM 3916 C C . GLY B 1 202 ? 63.717 36.308 32.068 1.00 36.64 202 GLY B C 1
ATOM 3917 O O . GLY B 1 202 ? 64.247 35.698 32.997 1.00 37.55 202 GLY B O 1
ATOM 3918 N N . ARG B 1 203 ? 62.846 37.291 32.269 1.00 35.99 203 ARG B N 1
ATOM 3919 C CA . ARG B 1 203 ? 62.478 37.680 33.625 1.00 35.14 203 ARG B CA 1
ATOM 3920 C C . ARG B 1 203 ? 60.974 37.597 33.849 1.00 33.36 203 ARG B C 1
ATOM 3921 O O . ARG B 1 203 ? 60.204 37.434 32.904 1.00 31.83 203 ARG B O 1
ATOM 3929 N N . LEU B 1 204 ? 60.565 37.697 35.110 1.00 31.22 204 LEU B N 1
ATOM 3930 C CA . LEU B 1 204 ? 59.155 37.622 35.458 1.00 29.44 204 LEU B CA 1
ATOM 3931 C C . LEU B 1 204 ? 58.489 38.991 35.454 1.00 27.89 204 LEU B C 1
ATOM 3932 O O . LEU B 1 204 ? 59.154 40.025 35.500 1.00 28.04 204 LEU B O 1
ATOM 3937 N N . LEU B 1 205 ? 57.163 38.982 35.398 1.00 25.59 205 LEU B N 1
ATOM 3938 C CA . LEU B 1 205 ? 56.382 40.209 35.389 1.00 24.81 205 LEU B CA 1
ATOM 3939 C C . LEU B 1 205 ? 55.735 40.411 36.745 1.00 23.88 205 LEU B C 1
ATOM 3940 O O . LEU B 1 205 ? 55.665 39.482 37.551 1.00 23.56 205 LEU B O 1
ATOM 3945 N N . PRO B 1 206 ? 55.279 41.640 37.031 1.00 23.36 206 PRO B N 1
ATOM 3946 C CA . PRO B 1 206 ? 54.631 41.838 38.326 1.00 21.99 206 PRO B CA 1
ATOM 3947 C C . PRO B 1 206 ? 53.357 41.002 38.252 1.00 20.69 206 PRO B C 1
ATOM 3948 O O . PRO B 1 206 ? 52.880 40.692 37.157 1.00 19.62 206 PRO B O 1
ATOM 3952 N N . ALA B 1 207 ? 52.818 40.616 39.399 1.00 18.75 207 ALA B N 1
ATOM 3953 C CA . ALA B 1 207 ? 51.612 39.800 39.418 1.00 18.30 207 ALA B CA 1
ATOM 3954 C C . ALA B 1 207 ? 50.352 40.617 39.153 1.00 17.62 207 ALA B C 1
ATOM 3955 O O . ALA B 1 207 ? 50.382 41.850 39.155 1.00 17.32 207 ALA B O 1
ATOM 3957 N N . GLY B 1 208 ? 49.254 39.908 38.907 1.00 17.27 208 GLY B N 1
ATOM 3958 C CA . GLY B 1 208 ? 47.970 40.543 38.668 1.00 17.96 208 GLY B CA 1
ATOM 3959 C C . GLY B 1 208 ? 47.761 41.176 37.306 1.00 18.32 208 GLY B C 1
ATOM 3960 O O . GLY B 1 208 ? 46.875 42.015 37.150 1.00 19.49 208 GLY B O 1
ATOM 3961 N N . MET B 1 209 ? 48.559 40.782 36.318 1.00 17.40 209 MET B N 1
ATOM 3962 C CA . MET B 1 209 ? 48.427 41.355 34.984 1.00 18.22 209 MET B CA 1
ATOM 3963 C C . MET B 1 209 ? 47.985 40.350 33.930 1.00 17.57 209 MET B C 1
ATOM 3964 O O . MET B 1 209 ? 47.473 40.734 32.878 1.00 16.57 209 MET B O 1
ATOM 3969 N N . GLY B 1 210 ? 48.171 39.065 34.213 1.00 15.44 210 GLY B N 1
ATOM 3970 C CA . GLY B 1 210 ? 47.785 38.052 33.251 1.00 17.58 210 GLY B CA 1
ATOM 3971 C C . GLY B 1 210 ? 47.531 36.687 33.854 1.00 18.48 210 GLY B C 1
ATOM 3972 O O . GLY B 1 210 ? 47.714 36.479 35.054 1.00 18.18 210 GLY B O 1
ATOM 3973 N N . VAL B 1 211 ? 47.104 35.756 33.006 1.00 18.32 211 VAL B N 1
ATOM 3974 C CA . VAL B 1 211 ? 46.806 34.392 33.428 1.00 19.88 211 VAL B CA 1
ATOM 3975 C C . VAL B 1 211 ? 47.356 33.395 32.415 1.00 22.10 211 VAL B C 1
ATOM 3976 O O . VAL B 1 211 ? 47.714 33.769 31.297 1.00 21.17 211 VAL B O 1
ATOM 3980 N N . ASP B 1 212 ? 47.435 32.127 32.810 1.00 23.10 212 ASP B N 1
ATOM 3981 C CA . ASP B 1 212 ? 47.936 31.098 31.907 1.00 24.76 212 ASP B CA 1
ATOM 3982 C C . ASP B 1 212 ? 46.796 30.470 31.113 1.00 25.91 212 ASP B C 1
ATOM 3983 O O . ASP B 1 212 ? 45.653 30.928 31.179 1.00 24.52 212 ASP B O 1
ATOM 3988 N N . ARG B 1 213 ? 47.113 29.418 30.364 1.00 27.58 213 ARG B N 1
ATOM 3989 C CA . ARG B 1 213 ? 46.122 28.735 29.542 1.00 28.58 213 ARG B CA 1
ATOM 3990 C C . ARG B 1 213 ? 44.948 28.182 30.344 1.00 28.53 213 ARG B C 1
ATOM 3991 O O . ARG B 1 213 ? 43.875 27.944 29.792 1.00 29.15 213 ARG B O 1
ATOM 3999 N N . ASP B 1 214 ? 45.145 27.980 31.643 1.00 28.09 214 ASP B N 1
ATOM 4000 C CA . ASP B 1 214 ? 44.079 27.456 32.490 1.00 28.20 214 ASP B CA 1
ATOM 4001 C C . ASP B 1 214 ? 43.302 28.562 33.199 1.00 28.29 214 ASP B C 1
ATOM 4002 O O . ASP B 1 214 ? 42.419 28.290 34.012 1.00 27.98 214 ASP B O 1
ATOM 4007 N N . GLY B 1 215 ? 43.631 29.812 32.881 1.00 26.30 215 GLY B N 1
ATOM 4008 C CA . GLY B 1 215 ? 42.947 30.936 33.493 1.00 25.50 215 GLY B CA 1
ATOM 4009 C C . GLY B 1 215 ? 43.415 31.234 34.905 1.00 24.95 215 GLY B C 1
ATOM 4010 O O . GLY B 1 215 ? 42.749 31.957 35.646 1.00 25.30 215 GLY B O 1
ATOM 4011 N N . LEU B 1 216 ? 44.564 30.678 35.279 1.00 23.79 216 LEU B N 1
ATOM 4012 C CA . LEU B 1 216 ? 45.119 30.885 36.612 1.00 23.10 216 LEU B CA 1
ATOM 4013 C C . LEU B 1 216 ? 46.150 32.010 36.599 1.00 21.77 216 LEU B C 1
ATOM 4014 O O . LEU B 1 216 ? 46.840 32.219 35.603 1.00 20.85 216 LEU B O 1
ATOM 4019 N N . PRO B 1 217 ? 46.273 32.746 37.714 1.00 21.17 217 PRO B N 1
ATOM 4020 C CA . PRO B 1 217 ? 47.237 33.849 37.792 1.00 20.24 217 PRO B CA 1
ATOM 4021 C C . PRO B 1 217 ? 48.663 33.401 37.485 1.00 19.97 217 PRO B C 1
ATOM 4022 O O . PRO B 1 217 ? 49.081 32.310 37.884 1.00 20.19 217 PRO B O 1
AT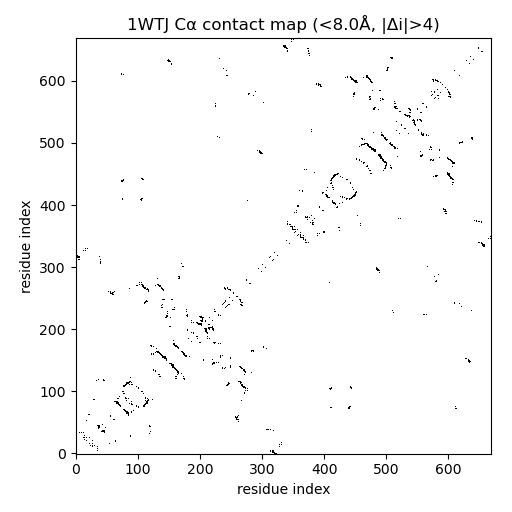OM 4026 N N . THR B 1 218 ? 49.411 34.242 36.779 1.00 19.51 218 THR B N 1
ATOM 4027 C CA . THR B 1 218 ? 50.793 33.916 36.455 1.00 20.15 218 THR B CA 1
ATOM 4028 C C . THR B 1 218 ? 51.647 35.166 36.316 1.00 20.35 218 THR B C 1
ATOM 4029 O O . THR B 1 218 ? 51.138 36.254 36.035 1.00 19.70 218 THR B O 1
ATOM 4033 N N . GLN B 1 219 ? 52.949 35.002 36.528 1.00 20.13 219 GLN B N 1
ATOM 4034 C CA . GLN B 1 219 ? 53.904 36.093 36.395 1.00 20.19 219 GLN B CA 1
ATOM 4035 C C . GLN B 1 219 ? 54.917 35.735 35.320 1.00 20.87 219 GLN B C 1
ATOM 4036 O O . GLN B 1 219 ? 55.847 36.496 35.061 1.00 22.09 219 GLN B O 1
ATOM 4042 N N . GLU B 1 220 ? 54.729 34.573 34.701 1.00 21.59 220 GLU B N 1
ATOM 4043 C CA . GLU B 1 220 ? 55.628 34.115 33.646 1.00 23.97 220 GLU B CA 1
ATOM 4044 C C . GLU B 1 220 ? 55.136 34.611 32.294 1.00 23.52 220 GLU B C 1
ATOM 4045 O O . GLU B 1 220 ? 54.085 34.185 31.813 1.00 24.43 220 GLU B O 1
ATOM 4051 N N . PRO B 1 221 ? 55.894 35.516 31.659 1.00 25.18 221 PRO B N 1
ATOM 4052 C CA . PRO B 1 221 ? 55.484 36.039 30.355 1.00 25.63 221 PRO B CA 1
ATOM 4053 C C . PRO B 1 221 ? 55.229 34.944 29.327 1.00 26.50 221 PRO B C 1
ATOM 4054 O O . PRO B 1 221 ? 54.322 35.059 28.505 1.00 25.94 221 PRO B O 1
ATOM 4058 N N . ARG B 1 222 ? 56.016 33.874 29.377 1.00 27.88 222 ARG B N 1
ATOM 4059 C CA . ARG B 1 222 ? 55.830 32.787 28.427 1.00 28.81 222 ARG B CA 1
ATOM 4060 C C . ARG B 1 222 ? 54.489 32.087 28.618 1.00 27.67 222 ARG B C 1
ATOM 4061 O O . ARG B 1 222 ? 53.886 31.619 27.656 1.00 27.93 222 ARG B O 1
ATOM 4069 N N . ALA B 1 223 ? 54.016 32.029 29.861 1.00 26.34 223 ALA B N 1
ATOM 4070 C CA . ALA B 1 223 ? 52.738 31.393 30.165 1.00 24.69 223 ALA B CA 1
ATOM 4071 C C . ALA B 1 223 ? 51.584 32.206 29.584 1.00 23.79 223 ALA B C 1
ATOM 4072 O O . ALA B 1 223 ? 50.555 31.658 29.194 1.00 24.23 223 ALA B O 1
ATOM 4074 N N . ILE B 1 224 ? 51.758 33.522 29.543 1.00 23.75 224 ILE B N 1
ATOM 4075 C CA . ILE B 1 224 ? 50.735 34.402 28.998 1.00 23.27 224 ILE B CA 1
ATOM 4076 C C . ILE B 1 224 ? 50.762 34.333 27.476 1.00 24.03 224 ILE B C 1
ATOM 4077 O O . ILE B 1 224 ? 49.723 34.212 26.831 1.00 24.26 224 ILE B O 1
ATOM 4082 N N . LEU B 1 225 ? 51.962 34.399 26.912 1.00 24.80 225 LEU B N 1
ATOM 4083 C CA . LEU B 1 225 ? 52.136 34.361 25.467 1.00 26.97 225 LEU B CA 1
ATOM 4084 C C . LEU B 1 225 ? 51.745 33.024 24.843 1.00 28.70 225 LEU B C 1
ATOM 4085 O O . LEU B 1 225 ? 51.256 32.986 23.715 1.00 30.91 225 LEU B O 1
ATOM 4090 N N . ASP B 1 226 ? 51.948 31.931 25.574 1.00 29.97 226 ASP B N 1
ATOM 4091 C CA . ASP B 1 226 ? 51.618 30.610 25.050 1.00 30.65 226 ASP B CA 1
ATOM 4092 C C . ASP B 1 226 ? 50.287 30.052 25.544 1.00 29.49 226 ASP B C 1
ATOM 4093 O O . ASP B 1 226 ? 50.255 29.190 26.423 1.00 30.99 226 ASP B O 1
ATOM 4098 N N . GLY B 1 227 ? 49.190 30.538 24.970 1.00 26.71 227 GLY B N 1
ATOM 4099 C CA . GLY B 1 227 ? 47.876 30.058 25.359 1.00 24.85 227 GLY B CA 1
ATOM 4100 C C . GLY B 1 227 ? 47.241 30.808 26.515 1.00 22.57 227 GLY B C 1
ATOM 4101 O O . GLY B 1 227 ? 46.080 30.565 26.850 1.00 23.44 227 GLY B O 1
ATOM 4102 N N . GLY B 1 228 ? 48.001 31.713 27.125 1.00 23.21 228 GLY B N 1
ATOM 4103 C CA . GLY B 1 228 ? 47.486 32.490 28.239 1.00 22.11 228 GLY B CA 1
ATOM 4104 C C . GLY B 1 228 ? 46.800 33.760 27.772 1.00 21.95 228 GLY B C 1
ATOM 4105 O O . GLY B 1 228 ? 46.410 33.870 26.610 1.00 23.24 228 GLY B O 1
ATOM 4106 N N . ALA B 1 229 ? 46.651 34.727 28.672 1.00 20.71 229 ALA B N 1
ATOM 4107 C CA . ALA B 1 229 ? 45.992 35.976 28.314 1.00 18.87 229 ALA B CA 1
ATOM 4108 C C . ALA B 1 229 ? 46.298 37.096 29.298 1.00 17.85 229 ALA B C 1
ATOM 4109 O O . ALA B 1 229 ? 46.789 36.861 30.397 1.00 18.76 229 ALA B O 1
ATOM 4111 N N . LEU B 1 230 ? 46.003 38.322 28.882 1.00 16.31 230 LEU B N 1
ATOM 4112 C CA . LEU B 1 230 ? 46.217 39.495 29.718 1.00 15.42 230 LEU B CA 1
ATOM 4113 C C . LEU B 1 230 ? 44.881 39.970 30.273 1.00 15.39 230 LEU B C 1
ATOM 4114 O O . LEU B 1 230 ? 43.828 39.709 29.693 1.00 15.53 230 LEU B O 1
ATOM 4119 N N . LEU B 1 231 ? 44.931 40.672 31.399 1.00 14.24 231 LEU B N 1
ATOM 4120 C CA . LEU B 1 231 ? 43.721 41.194 32.022 1.00 14.41 231 LEU B CA 1
ATOM 4121 C C . LEU B 1 231 ? 43.535 42.653 31.633 1.00 15.12 231 LEU B C 1
ATOM 4122 O O . LEU B 1 231 ? 44.506 43.353 31.360 1.00 16.74 231 LEU B O 1
ATOM 4127 N N . PRO B 1 232 ? 42.281 43.123 31.579 1.00 15.31 232 PRO B N 1
ATOM 4128 C CA . PRO B 1 232 ? 4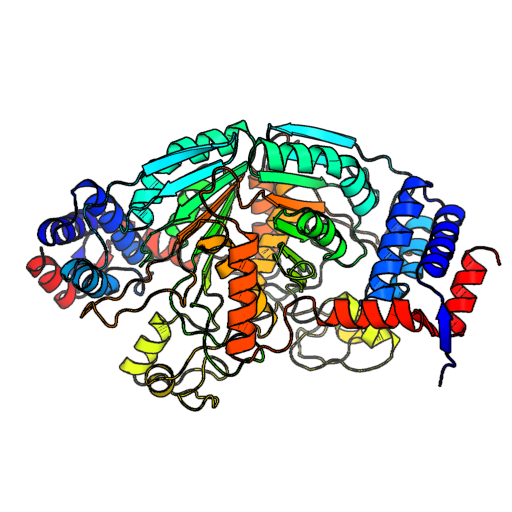2.059 44.530 31.227 1.00 15.89 232 PRO B CA 1
ATOM 4129 C C . PRO B 1 232 ? 42.444 45.387 32.435 1.00 17.05 232 PRO B C 1
ATOM 4130 O O . PRO B 1 232 ? 42.200 45.002 33.581 1.00 16.93 232 PRO B O 1
ATOM 4134 N N . PHE B 1 233 ? 43.051 46.540 32.183 1.00 15.87 233 PHE B N 1
ATOM 4135 C CA . PHE B 1 233 ? 43.485 47.412 33.268 1.00 16.19 233 PHE B CA 1
ATOM 4136 C C . PHE B 1 233 ? 42.319 47.962 34.076 1.00 17.22 233 PHE B C 1
ATOM 4137 O O . PHE B 1 233 ? 41.232 48.183 33.547 1.00 17.26 233 PHE B O 1
ATOM 4145 N N . GLY B 1 234 ? 42.554 48.142 35.372 1.00 17.36 234 GLY B N 1
ATOM 4146 C CA . GLY B 1 234 ? 41.543 48.698 36.255 1.00 19.93 234 GLY B CA 1
ATOM 4147 C C . GLY B 1 234 ? 40.298 47.877 36.507 1.00 20.76 234 GLY B C 1
ATOM 4148 O O . GLY B 1 234 ? 39.470 48.252 37.342 1.00 24.43 234 GLY B O 1
ATOM 4149 N N . GLY B 1 235 ? 40.153 46.759 35.805 1.00 19.42 235 GLY B N 1
ATOM 4150 C CA . GLY B 1 235 ? 38.977 45.933 35.997 1.00 18.83 235 GLY B CA 1
ATOM 4151 C C . GLY B 1 235 ? 37.939 46.131 34.910 1.00 17.08 235 GLY B C 1
ATOM 4152 O O . GLY B 1 235 ? 38.278 46.258 33.731 1.00 19.08 235 GLY B O 1
ATOM 4153 N N . HIS B 1 236 ? 36.668 46.173 35.302 1.00 16.68 236 HIS B N 1
ATOM 4154 C CA . HIS B 1 236 ? 35.587 46.327 34.340 1.00 15.39 236 HIS B CA 1
ATOM 4155 C C . HIS B 1 236 ? 35.663 47.593 33.490 1.00 15.30 236 HIS B C 1
ATOM 4156 O O . HIS B 1 236 ? 35.281 47.579 32.323 1.00 15.36 236 HIS B O 1
ATOM 4163 N N . LYS B 1 237 ? 36.154 48.687 34.058 1.00 15.89 237 LYS B N 1
ATOM 4164 C CA . LYS B 1 237 ? 36.238 49.925 33.292 1.00 13.18 237 LYS B CA 1
ATOM 4165 C C . LYS B 1 237 ? 37.237 49.833 32.143 1.00 14.31 237 LYS B C 1
ATOM 4166 O O . LYS B 1 237 ? 36.978 50.338 31.051 1.00 14.35 237 LYS B O 1
ATOM 4172 N N . GLY B 1 238 ? 38.376 49.192 32.388 1.00 14.09 238 GLY B N 1
ATOM 4173 C CA . GLY B 1 238 ? 39.373 49.045 31.340 1.00 13.93 238 GLY B CA 1
ATOM 4174 C C . GLY B 1 238 ? 38.855 48.141 30.235 1.00 14.43 238 GLY B C 1
ATOM 4175 O O . GLY B 1 238 ? 39.174 48.320 29.058 1.00 13.94 238 GLY B O 1
ATOM 4176 N N . SER B 1 239 ? 38.045 47.158 30.616 1.00 13.58 239 SER B N 1
ATOM 4177 C CA . SER B 1 239 ? 37.474 46.237 29.644 1.00 13.72 239 SER B CA 1
ATOM 4178 C C . SER B 1 239 ? 36.498 46.986 28.736 1.00 12.95 239 SER B C 1
ATOM 4179 O O . SER B 1 239 ? 36.463 46.760 27.528 1.00 12.92 239 SER B O 1
ATOM 4182 N N . ALA B 1 240 ? 35.710 47.886 29.322 1.00 13.47 240 ALA B N 1
ATOM 4183 C CA . ALA B 1 240 ? 34.753 48.665 28.542 1.00 11.86 240 ALA B CA 1
ATOM 4184 C C . ALA B 1 240 ? 35.499 49.544 27.539 1.00 11.96 240 ALA B C 1
ATOM 4185 O O . ALA B 1 240 ? 35.081 49.687 26.386 1.00 12.91 240 ALA B O 1
ATOM 4187 N N . LEU B 1 241 ? 36.607 50.133 27.981 1.00 12.83 241 LEU B N 1
ATOM 4188 C CA . LEU B 1 241 ? 37.405 50.977 27.100 1.00 12.13 241 LEU B CA 1
ATOM 4189 C C . LEU B 1 241 ? 38.038 50.135 25.990 1.00 10.96 241 LEU B C 1
ATOM 4190 O O . LEU B 1 241 ? 38.144 50.588 24.850 1.00 12.79 241 LEU B O 1
ATOM 4195 N N . SER B 1 242 ? 38.442 48.906 26.316 1.00 12.39 242 SER B N 1
ATOM 4196 C CA . SER B 1 242 ? 39.035 48.020 25.312 1.00 13.12 242 SER B CA 1
ATOM 4197 C C . SER B 1 242 ? 37.997 47.669 24.246 1.00 12.93 242 SER B C 1
ATOM 4198 O O . SER B 1 242 ? 38.312 47.592 23.054 1.00 13.53 242 SER B O 1
ATOM 4201 N N . MET B 1 243 ? 36.759 47.445 24.680 1.00 12.40 243 MET B N 1
ATOM 4202 C CA . MET B 1 243 ? 35.681 47.140 23.751 1.00 12.45 243 MET B CA 1
ATOM 4203 C C . MET B 1 243 ? 35.499 48.348 22.832 1.00 12.21 243 MET B C 1
ATOM 4204 O O . MET B 1 243 ? 35.297 48.205 21.625 1.00 12.46 243 MET B O 1
ATOM 4209 N N . MET B 1 244 ? 35.566 49.542 23.415 1.00 11.96 244 MET B N 1
ATOM 4210 C CA . MET B 1 244 ? 35.426 50.772 22.640 1.00 11.95 244 MET B CA 1
ATOM 4211 C C . MET B 1 244 ? 36.521 50.837 21.577 1.00 11.09 244 MET B C 1
ATOM 4212 O O . MET B 1 244 ? 36.272 51.247 20.447 1.00 11.96 244 MET B O 1
ATOM 4217 N N . VAL B 1 245 ? 37.737 50.432 21.935 1.00 12.25 245 VAL B N 1
ATOM 4218 C CA . VAL B 1 245 ? 38.824 50.461 20.962 1.00 11.66 245 VAL B CA 1
ATOM 4219 C C . VAL B 1 245 ? 38.525 49.522 19.792 1.00 11.27 245 VAL B C 1
ATOM 4220 O O . VAL B 1 245 ? 38.759 49.876 18.639 1.00 11.67 245 VAL B O 1
ATOM 4224 N N . GLU B 1 246 ? 38.001 48.330 20.071 1.00 12.05 246 GLU B N 1
ATOM 4225 C CA . GLU B 1 246 ? 37.663 47.416 18.982 1.00 12.60 246 GLU B CA 1
ATOM 4226 C C . GLU B 1 246 ? 36.635 48.088 18.065 1.00 12.06 246 GLU B C 1
ATOM 4227 O O . GLU B 1 246 ? 36.765 48.076 16.845 1.00 12.66 246 GLU B O 1
ATOM 4233 N N . LEU B 1 247 ? 35.608 48.676 18.671 1.00 12.51 247 LEU B N 1
ATOM 4234 C CA . LEU B 1 247 ? 34.549 49.319 17.905 1.00 12.04 247 LEU B CA 1
ATOM 4235 C C . LEU B 1 247 ? 35.004 50.513 17.080 1.00 12.00 247 LEU B C 1
ATOM 4236 O O . LEU B 1 247 ? 34.518 50.720 15.967 1.00 14.02 247 LEU B O 1
ATOM 4241 N N . LEU B 1 248 ? 35.936 51.291 17.619 1.00 12.15 248 LEU B N 1
ATOM 4242 C CA . LEU B 1 248 ? 36.420 52.479 16.918 1.00 12.05 248 LEU B CA 1
ATOM 4243 C C . LEU B 1 248 ? 37.545 52.227 15.924 1.00 13.32 248 LEU B C 1
ATOM 4244 O O . LEU B 1 248 ? 37.524 52.763 14.820 1.00 13.54 248 LEU B O 1
ATOM 4249 N N . ALA B 1 249 ? 38.525 51.413 16.302 1.00 11.87 249 ALA B N 1
ATOM 4250 C CA . ALA B 1 249 ? 39.645 51.149 15.405 1.00 12.86 249 ALA B CA 1
ATOM 4251 C C . ALA B 1 249 ? 39.330 50.149 14.299 1.00 12.62 249 ALA B C 1
ATOM 4252 O O . ALA B 1 249 ? 39.971 50.168 13.249 1.00 12.73 249 ALA B O 1
ATOM 4254 N N . ALA B 1 250 ? 38.348 49.283 14.535 1.00 12.03 250 ALA B N 1
ATOM 4255 C CA . ALA B 1 250 ? 37.983 48.261 13.555 1.00 12.12 250 ALA B CA 1
ATOM 4256 C C . ALA B 1 250 ? 36.529 48.353 13.117 1.00 12.74 250 ALA B C 1
ATOM 4257 O O . ALA B 1 250 ? 36.234 48.437 11.926 1.00 13.78 250 ALA B O 1
ATOM 4259 N N . GLY B 1 251 ? 35.621 48.338 14.083 1.00 12.61 251 GLY B N 1
ATOM 4260 C CA . GLY B 1 251 ? 34.209 48.399 13.745 1.00 13.03 251 GLY B CA 1
ATOM 4261 C C . GLY B 1 251 ? 33.829 49.572 12.861 1.00 13.82 251 GLY B C 1
ATOM 4262 O O . GLY B 1 251 ? 33.092 49.421 11.885 1.00 14.60 251 GLY B O 1
ATOM 4263 N N . LEU B 1 252 ? 34.349 50.746 13.189 1.00 13.39 252 LEU B N 1
ATOM 4264 C CA . LEU B 1 252 ? 34.030 51.948 12.438 1.00 13.25 252 LEU B CA 1
ATOM 4265 C C . LEU B 1 252 ? 34.868 52.135 11.172 1.00 13.32 252 LEU B C 1
ATOM 4266 O O . LEU B 1 252 ? 34.378 52.645 10.166 1.00 14.77 252 LEU B O 1
ATOM 4271 N N . THR B 1 253 ? 36.127 51.717 11.220 1.00 13.34 253 THR B N 1
ATOM 4272 C CA . THR B 1 253 ? 37.032 51.890 10.086 1.00 12.87 253 THR B CA 1
ATOM 4273 C C . THR B 1 253 ? 36.846 50.896 8.949 1.00 13.16 253 THR B C 1
ATOM 4274 O O . THR B 1 253 ? 37.109 51.215 7.791 1.00 13.94 253 THR B O 1
ATOM 4278 N N . GLY B 1 254 ? 36.404 49.692 9.289 1.00 13.32 254 GLY B N 1
ATOM 4279 C CA . GLY B 1 254 ? 36.239 48.650 8.290 1.00 14.18 254 GLY B CA 1
ATOM 4280 C C . GLY B 1 254 ? 37.336 47.612 8.452 1.00 15.53 254 GLY B C 1
ATOM 4281 O O . GLY B 1 254 ? 37.326 46.572 7.794 1.00 16.20 254 GLY B O 1
ATOM 4282 N N . GLY B 1 255 ? 38.295 47.894 9.331 1.00 15.10 255 GLY B N 1
ATOM 4283 C CA . GLY B 1 255 ? 39.378 46.952 9.564 1.00 14.17 255 GLY B CA 1
ATOM 4284 C C . GLY B 1 255 ? 38.922 45.775 10.411 1.00 14.51 255 GLY B C 1
ATOM 4285 O O . GLY B 1 255 ? 37.850 45.812 11.013 1.00 14.85 255 GLY B O 1
ATOM 4286 N N . ASN B 1 256 ? 39.736 44.726 10.456 1.00 13.38 256 ASN B N 1
ATOM 4287 C CA . ASN B 1 256 ? 39.417 43.535 11.241 1.00 14.07 256 ASN B CA 1
ATOM 4288 C C . ASN B 1 256 ? 39.442 43.781 12.744 1.00 13.64 256 ASN B C 1
ATOM 4289 O O . ASN B 1 256 ? 40.254 44.564 13.241 1.00 13.23 256 ASN B O 1
ATOM 4294 N N . PHE B 1 257 ? 38.551 43.109 13.466 1.00 13.74 257 PHE B N 1
ATOM 4295 C CA . PHE B 1 257 ? 38.579 43.176 14.922 1.00 13.50 257 PHE B CA 1
ATOM 4296 C C . PHE B 1 257 ? 39.845 42.370 15.249 1.00 13.21 257 PHE B C 1
ATOM 4297 O O . PHE B 1 257 ? 40.377 41.675 14.377 1.00 13.80 257 PHE B O 1
ATOM 4305 N N . SER B 1 258 ? 40.319 42.438 16.490 1.00 14.32 258 SER B N 1
ATOM 4306 C CA . SER B 1 258 ? 41.551 41.743 16.873 1.00 13.88 258 SER B CA 1
ATOM 4307 C C . SER B 1 258 ? 41.544 40.236 16.643 1.00 14.75 258 SER B C 1
ATOM 4308 O O . SER B 1 258 ? 42.598 39.622 16.489 1.00 15.95 258 SER B O 1
ATOM 4311 N N . PHE B 1 259 ? 40.352 39.655 16.611 1.00 14.49 259 PHE B N 1
ATOM 4312 C CA . PHE B 1 259 ? 40.190 38.215 16.431 1.00 16.11 259 PHE B CA 1
ATOM 4313 C C . PHE B 1 259 ? 39.787 37.817 15.014 1.00 17.36 259 PHE B C 1
ATOM 4314 O O . PHE B 1 259 ? 39.519 36.642 14.751 1.00 18.45 259 PHE B O 1
ATOM 4322 N N . GLU B 1 260 ? 39.762 38.781 14.098 1.00 16.31 260 GLU B N 1
ATOM 4323 C CA . GLU B 1 260 ? 39.344 38.505 12.729 1.00 16.06 260 GLU B CA 1
ATOM 4324 C C . GLU B 1 260 ? 40.415 38.361 11.657 1.00 16.69 260 GLU B C 1
ATOM 4325 O O . GLU B 1 260 ? 40.178 38.674 10.488 1.00 19.56 260 GLU B O 1
ATOM 4331 N N . PHE B 1 261 ? 41.595 37.898 12.044 1.00 17.96 261 PHE B N 1
ATOM 4332 C CA . PHE B 1 261 ? 42.645 37.655 11.065 1.00 17.84 261 PHE B CA 1
ATOM 4333 C C . PHE B 1 261 ? 43.473 36.475 11.541 1.00 19.49 261 PHE B C 1
ATOM 4334 O O . PHE B 1 261 ? 43.579 36.221 12.740 1.00 20.87 261 PHE B O 1
ATOM 4342 N N . ASP B 1 262 ? 44.027 35.736 10.589 1.00 22.48 262 ASP B N 1
ATOM 4343 C CA . ASP B 1 262 ? 44.822 34.558 10.893 1.00 24.74 262 ASP B CA 1
ATOM 4344 C C . ASP B 1 262 ? 46.089 34.547 10.058 1.00 24.99 262 ASP B C 1
ATOM 4345 O O . ASP B 1 262 ? 46.033 34.590 8.830 1.00 26.58 262 ASP B O 1
ATOM 4350 N N . TRP B 1 263 ? 47.233 34.497 10.728 1.00 26.42 263 TRP B N 1
ATOM 4351 C CA . TRP B 1 263 ? 48.503 34.478 10.025 1.00 27.34 263 TRP B CA 1
ATOM 4352 C C . TRP B 1 263 ? 49.150 33.095 10.074 1.00 28.41 263 TRP B C 1
ATOM 4353 O O . TRP B 1 263 ? 50.352 32.958 9.852 1.00 27.99 263 TRP B O 1
ATOM 4364 N N . SER B 1 264 ? 48.344 32.073 10.352 1.00 29.35 264 SER B N 1
ATOM 4365 C CA . SER B 1 264 ? 48.853 30.704 10.430 1.00 31.62 264 SER B CA 1
ATOM 4366 C C . SER B 1 264 ? 49.407 30.225 9.090 1.00 32.03 264 SER B C 1
ATOM 4367 O O . SER B 1 264 ? 50.271 29.349 9.046 1.00 33.52 264 SER B O 1
ATOM 4370 N N . LYS B 1 265 ? 48.910 30.801 8.000 1.00 31.30 265 LYS B N 1
ATOM 4371 C CA . LYS B 1 265 ? 49.364 30.430 6.663 1.00 31.47 265 LYS B CA 1
ATOM 4372 C C . LYS B 1 265 ? 50.599 31.232 6.257 1.00 30.23 265 LYS B C 1
ATOM 4373 O O . LYS B 1 265 ? 51.157 31.023 5.179 1.00 29.58 265 LYS B O 1
ATOM 4379 N N . HIS B 1 266 ? 51.019 32.152 7.120 1.00 27.34 266 HIS B N 1
ATOM 4380 C CA . HIS B 1 266 ? 52.184 32.983 6.837 1.00 25.68 266 HIS B CA 1
ATOM 4381 C C . HIS B 1 266 ? 53.239 32.876 7.932 1.00 25.82 266 HIS B C 1
ATOM 4382 O O . HIS B 1 266 ? 53.318 33.727 8.822 1.00 23.38 266 HIS B O 1
ATOM 4389 N N . PRO B 1 267 ? 54.070 31.826 7.881 1.00 24.57 267 PRO B N 1
ATOM 4390 C CA . PRO B 1 267 ? 55.115 31.643 8.890 1.00 24.57 267 PRO B CA 1
ATOM 4391 C C . PRO B 1 267 ? 55.962 32.902 9.036 1.00 23.67 267 PRO B C 1
ATOM 4392 O O . PRO B 1 267 ? 56.483 33.425 8.049 1.00 24.61 267 PRO B O 1
ATOM 4396 N N . GLY B 1 268 ? 56.086 33.386 10.268 1.00 22.66 268 GLY B N 1
ATOM 4397 C CA . GLY B 1 268 ? 56.866 34.584 10.519 1.00 22.89 268 GLY B CA 1
ATOM 4398 C C . GLY B 1 268 ? 56.028 35.840 10.677 1.00 21.70 268 GLY B C 1
ATOM 4399 O O . GLY B 1 268 ? 56.531 36.868 11.126 1.00 21.72 268 GLY B O 1
ATOM 4400 N N . ALA B 1 269 ? 54.753 35.767 10.308 1.00 20.24 269 ALA B N 1
ATOM 4401 C CA . ALA B 1 269 ? 53.865 36.924 10.419 1.00 18.92 269 ALA B CA 1
ATOM 4402 C C . ALA B 1 269 ? 53.649 37.283 11.885 1.00 17.88 269 ALA B C 1
ATOM 4403 O O . ALA B 1 269 ? 53.347 36.413 12.708 1.00 18.84 269 ALA B O 1
ATOM 4405 N N . GLN B 1 270 ? 53.794 38.568 12.201 1.00 17.05 270 GLN B N 1
ATOM 4406 C CA . GLN B 1 270 ? 53.634 39.053 13.570 1.00 17.65 270 GLN B CA 1
ATOM 4407 C C . GLN B 1 270 ? 52.857 40.358 13.668 1.00 16.17 270 GLN B C 1
ATOM 4408 O O . GLN B 1 270 ? 52.512 40.793 14.765 1.00 17.13 270 GLN B O 1
ATOM 4414 N N . THR B 1 271 ? 52.592 40.991 12.533 1.00 15.03 271 THR B N 1
ATOM 4415 C CA . THR B 1 271 ? 51.879 42.264 12.547 1.00 15.21 271 THR B CA 1
ATOM 4416 C C . THR B 1 271 ? 50.360 42.123 12.493 1.00 15.39 271 THR B C 1
ATOM 4417 O O . THR B 1 271 ? 49.823 41.391 11.663 1.00 16.66 271 THR B O 1
ATOM 4421 N N . PRO B 1 272 ? 49.643 42.805 13.402 1.00 15.20 272 PRO B N 1
ATOM 4422 C CA . PRO B 1 272 ? 48.181 42.708 13.380 1.00 14.77 272 PRO B CA 1
ATOM 4423 C C . PRO B 1 272 ? 47.651 43.377 12.115 1.00 14.61 272 PRO B C 1
ATOM 4424 O O . PRO B 1 272 ? 48.150 44.423 11.709 1.00 16.55 272 PRO B O 1
ATOM 4428 N N . TRP B 1 273 ? 46.648 42.771 11.492 1.00 14.72 273 TRP B N 1
ATOM 4429 C CA . TRP B 1 273 ? 46.053 43.330 10.281 1.00 13.84 273 TRP B CA 1
ATOM 4430 C C . TRP B 1 273 ? 44.671 43.818 10.690 1.00 14.80 273 TRP B C 1
ATOM 4431 O O . TRP B 1 273 ? 43.696 43.069 10.650 1.00 15.38 273 TRP B O 1
ATOM 4442 N N . THR B 1 274 ? 44.598 45.083 11.093 1.00 13.78 274 THR B N 1
ATOM 4443 C CA . THR B 1 274 ? 43.347 45.649 11.577 1.00 14.12 274 THR B CA 1
ATOM 4444 C C . THR B 1 274 ? 43.042 47.034 11.008 1.00 12.64 274 THR B C 1
ATOM 4445 O O . THR B 1 274 ? 42.816 47.175 9.803 1.00 13.68 274 THR B O 1
ATOM 4449 N N . GLY B 1 275 ? 43.016 48.045 11.874 1.00 12.81 275 GLY B N 1
ATOM 4450 C CA . GLY B 1 275 ? 42.731 49.402 11.442 1.00 12.39 275 GLY B CA 1
ATOM 4451 C C . GLY B 1 275 ? 43.125 50.397 12.517 1.00 11.60 275 GLY B C 1
ATOM 4452 O O . GLY B 1 275 ? 43.689 50.012 13.543 1.00 13.02 275 GLY B O 1
ATOM 4453 N N . GLN B 1 276 ? 42.839 51.673 12.286 1.00 11.20 276 GLN B N 1
ATOM 4454 C CA . GLN B 1 276 ? 43.187 52.713 13.248 1.00 11.47 276 GLN B CA 1
ATOM 4455 C C . GLN B 1 276 ? 42.276 53.923 13.118 1.00 12.47 276 GLN B C 1
ATOM 4456 O O . GLN B 1 276 ? 41.922 54.328 12.012 1.00 12.12 276 GLN B O 1
ATOM 4462 N N . LEU B 1 277 ? 41.890 54.495 14.255 1.00 12.25 277 LEU B N 1
ATOM 4463 C CA . LEU B 1 277 ? 41.058 55.686 14.237 1.00 12.81 277 LEU B CA 1
ATOM 4464 C C . LEU B 1 277 ? 41.830 56.853 14.834 1.00 12.38 277 LEU B C 1
ATOM 4465 O O . LEU B 1 277 ? 42.550 56.694 15.824 1.00 12.78 277 LEU B O 1
ATOM 4470 N N . LEU B 1 278 ? 41.695 58.015 14.205 1.00 12.90 278 LEU B N 1
ATOM 4471 C CA . LEU B 1 278 ? 42.314 59.238 14.700 1.00 14.47 278 LEU B CA 1
ATOM 4472 C C . LEU B 1 278 ? 41.270 60.342 14.662 1.00 14.70 278 LEU B C 1
ATOM 4473 O O . LEU B 1 278 ? 40.539 60.482 13.683 1.00 15.85 278 LEU B O 1
ATOM 4478 N N . ILE B 1 279 ? 41.194 61.111 15.741 1.00 12.95 279 ILE B N 1
ATOM 4479 C CA . ILE B 1 279 ? 40.272 62.237 15.825 1.00 13.99 279 ILE B CA 1
ATOM 4480 C C . ILE B 1 279 ? 41.155 63.450 16.088 1.00 13.33 279 ILE B C 1
ATOM 4481 O O . ILE B 1 279 ? 41.900 63.474 17.069 1.00 14.24 279 ILE B O 1
ATOM 4486 N N . VAL B 1 280 ? 41.095 64.440 15.200 1.00 12.59 280 VAL B N 1
ATOM 4487 C CA . VAL B 1 280 ? 41.909 65.648 15.341 1.00 13.74 280 VAL B CA 1
ATOM 4488 C C . VAL B 1 280 ? 40.976 66.838 15.511 1.00 12.91 280 VAL B C 1
ATOM 4489 O O . VAL B 1 280 ? 40.037 67.017 14.737 1.00 13.67 280 VAL B O 1
ATOM 4493 N N . ILE B 1 281 ? 41.249 67.650 16.531 1.00 13.54 281 ILE B N 1
ATOM 4494 C CA . ILE B 1 281 ? 40.397 68.782 16.875 1.00 14.25 281 ILE B CA 1
ATOM 4495 C C . ILE B 1 281 ? 41.112 70.122 16.998 1.00 13.33 281 ILE B C 1
ATOM 4496 O O . ILE B 1 281 ? 42.235 70.187 17.495 1.00 14.56 281 ILE B O 1
ATOM 4501 N N . ASP B 1 282 ? 40.464 71.187 16.528 1.00 15.60 282 ASP B N 1
ATOM 4502 C CA . ASP B 1 282 ? 41.004 72.531 16.723 1.00 15.47 282 ASP B CA 1
ATOM 4503 C C . ASP B 1 282 ? 40.251 72.948 17.986 1.00 15.72 282 ASP B C 1
ATOM 4504 O O . ASP B 1 282 ? 39.081 73.328 17.922 1.00 15.76 282 ASP B O 1
ATOM 4509 N N . PRO B 1 283 ? 40.912 72.872 19.151 1.00 15.85 283 PRO B N 1
ATOM 4510 C CA . PRO B 1 283 ? 40.275 73.231 20.420 1.00 16.64 283 PRO B CA 1
ATOM 4511 C C . PRO B 1 283 ? 39.747 74.655 20.519 1.00 17.41 283 PRO B C 1
ATOM 4512 O O . PRO B 1 283 ? 38.863 74.932 21.330 1.00 17.23 283 PRO B O 1
ATOM 4516 N N . ASP B 1 284 ? 40.270 75.546 19.683 1.00 17.31 284 ASP B N 1
ATOM 4517 C CA . ASP B 1 284 ? 39.852 76.943 19.706 1.00 18.31 284 ASP B CA 1
ATOM 4518 C C . ASP B 1 284 ? 38.842 77.346 18.634 1.00 18.22 284 ASP B C 1
ATOM 4519 O O . ASP B 1 284 ? 38.542 78.531 18.489 1.00 19.56 284 ASP B O 1
ATOM 4524 N N . LYS B 1 285 ? 38.311 76.384 17.886 1.00 17.16 285 LYS B N 1
ATOM 4525 C CA . LYS B 1 285 ? 37.344 76.712 16.838 1.00 17.39 285 LYS B CA 1
ATOM 4526 C C . LYS B 1 285 ? 36.189 77.537 17.410 1.00 19.49 285 LYS B C 1
ATOM 4527 O O . LYS B 1 285 ? 35.432 77.054 18.253 1.00 19.60 285 LYS B O 1
ATOM 4533 N N . GLY B 1 286 ? 36.072 78.782 16.950 1.00 19.90 286 GLY B N 1
ATOM 4534 C CA . GLY B 1 286 ? 35.014 79.668 17.412 1.00 22.89 286 GLY B CA 1
ATOM 4535 C C . GLY B 1 286 ? 35.060 79.992 18.896 1.00 24.51 286 GLY B C 1
ATOM 4536 O O . GLY B 1 286 ? 34.066 80.453 19.469 1.00 24.32 286 GLY B O 1
ATOM 4537 N N . ALA B 1 287 ? 36.218 79.767 19.513 1.00 25.61 287 ALA B N 1
ATOM 4538 C CA . ALA B 1 287 ? 36.403 79.994 20.948 1.00 26.88 287 ALA B CA 1
ATOM 4539 C C . ALA B 1 287 ? 36.728 81.430 21.339 1.00 29.05 287 ALA B C 1
ATOM 4540 O O . ALA B 1 287 ? 37.286 82.193 20.554 1.00 30.07 287 ALA B O 1
ATOM 4542 N N . GLY B 1 288 ? 36.380 81.776 22.577 1.00 29.86 288 GLY B N 1
ATOM 4543 C CA . GLY B 1 288 ? 36.647 83.106 23.095 1.00 29.56 288 GLY B CA 1
ATOM 4544 C C . GLY B 1 288 ? 37.767 83.034 24.115 1.00 29.80 288 GLY B C 1
ATOM 4545 O O . GLY B 1 288 ? 37.848 83.847 25.036 1.00 31.58 288 GLY B O 1
ATOM 4546 N N . GLN B 1 289 ? 38.633 82.040 23.945 1.00 28.81 289 GLN B N 1
ATOM 4547 C CA . GLN B 1 289 ? 39.769 81.819 24.833 1.00 27.34 289 GLN B CA 1
ATOM 4548 C C . GLN B 1 289 ? 40.802 80.988 24.082 1.00 26.92 289 GLN B C 1
ATOM 4549 O O . GLN B 1 289 ? 40.574 80.594 22.936 1.00 27.87 289 GLN B O 1
ATOM 4555 N N . HIS B 1 290 ? 41.931 80.716 24.729 1.00 26.12 290 HIS B N 1
ATOM 4556 C CA . HIS B 1 290 ? 42.984 79.917 24.115 1.00 23.91 290 HIS B CA 1
ATOM 4557 C C . HIS B 1 290 ? 43.245 78.640 24.902 1.00 20.46 290 HIS B C 1
ATOM 4558 O O . HIS B 1 290 ? 43.675 78.674 26.054 1.00 18.88 290 HIS B O 1
ATOM 4565 N N . PHE B 1 291 ? 42.983 77.510 24.257 1.00 18.17 291 PHE B N 1
ATOM 4566 C CA . PHE B 1 291 ? 43.176 76.210 24.875 1.00 16.46 291 PHE B CA 1
ATOM 4567 C C . PHE B 1 291 ? 44.571 76.027 25.472 1.00 15.72 291 PHE B C 1
ATOM 4568 O O . PHE B 1 291 ? 44.712 75.530 26.591 1.00 16.38 291 PHE B O 1
ATOM 4576 N N . ALA B 1 292 ? 45.598 76.415 24.722 1.00 16.74 292 ALA B N 1
ATOM 4577 C CA . ALA B 1 292 ? 46.975 76.258 25.180 1.00 16.73 292 ALA B CA 1
ATOM 4578 C C . ALA B 1 292 ? 47.255 76.966 26.499 1.00 15.86 292 ALA B C 1
ATOM 4579 O O . ALA B 1 292 ? 48.119 76.540 27.260 1.00 17.72 292 ALA B O 1
ATOM 4581 N N . GLN B 1 293 ? 46.534 78.049 26.761 1.00 18.19 293 GLN B N 1
ATOM 4582 C CA . GLN B 1 293 ? 46.710 78.777 28.011 1.00 18.47 293 GLN B CA 1
ATOM 4583 C C . GLN B 1 293 ? 46.018 78.009 29.132 1.00 17.54 293 GLN B C 1
ATOM 4584 O O . GLN B 1 293 ? 46.519 77.948 30.254 1.00 18.29 293 GLN B O 1
ATOM 4590 N N . ARG B 1 294 ? 44.865 77.422 28.820 1.00 16.55 294 ARG B N 1
ATOM 4591 C CA . ARG B 1 294 ? 44.124 76.650 29.808 1.00 16.30 294 ARG B CA 1
ATOM 4592 C C . ARG B 1 294 ? 44.922 75.408 30.195 1.00 16.12 294 ARG B C 1
ATOM 4593 O O . ARG B 1 294 ? 45.025 75.075 31.371 1.00 15.81 294 ARG B O 1
ATOM 4601 N N . SER B 1 295 ? 45.491 74.722 29.205 1.00 15.96 295 SER B N 1
ATOM 4602 C CA . SER B 1 295 ? 46.264 73.519 29.495 1.00 15.68 295 SER B CA 1
ATOM 4603 C C . SER B 1 295 ? 47.527 73.833 30.290 1.00 15.11 295 SER B C 1
ATOM 4604 O O . SER B 1 295 ? 47.936 73.048 31.141 1.00 15.74 295 SER B O 1
ATOM 4607 N N . GLU B 1 296 ? 48.142 74.983 30.023 1.00 15.65 296 GLU B N 1
ATOM 4608 C CA . GLU B 1 296 ? 49.341 75.366 30.759 1.00 17.09 296 GLU B CA 1
ATOM 4609 C C . GLU B 1 296 ? 48.973 75.619 32.224 1.00 15.37 296 GLU B C 1
ATOM 4610 O O . GLU B 1 296 ? 49.756 75.320 33.127 1.00 15.77 296 GLU B O 1
ATOM 4616 N N . GLU B 1 297 ? 47.780 76.166 32.452 1.00 15.78 297 GLU B N 1
ATOM 4617 C CA . GLU B 1 297 ? 47.301 76.421 33.810 1.00 15.40 297 GLU B CA 1
ATOM 4618 C C . GLU B 1 297 ? 47.069 75.086 34.517 1.00 15.69 297 GLU B C 1
ATOM 4619 O O . GLU B 1 297 ? 47.360 74.944 35.702 1.00 15.90 297 GLU B O 1
ATOM 4625 N N . LEU B 1 298 ? 46.555 74.100 33.784 1.00 15.50 298 LEU B N 1
ATOM 4626 C CA . LEU B 1 298 ? 46.325 72.787 34.380 1.00 15.12 298 LEU B CA 1
ATOM 4627 C C . LEU B 1 298 ? 47.670 72.187 34.774 1.00 14.48 298 LEU B C 1
ATOM 4628 O O . LEU B 1 298 ? 47.796 71.549 35.818 1.00 15.70 298 LEU B O 1
ATOM 4633 N N . VAL B 1 299 ? 48.677 72.391 33.930 1.00 15.75 299 VAL B N 1
ATOM 4634 C CA . VAL B 1 299 ? 50.014 71.885 34.215 1.00 16.30 299 VAL B CA 1
ATOM 4635 C C . VAL B 1 299 ? 50.548 72.542 35.489 1.00 15.98 299 VAL B C 1
ATOM 4636 O O . VAL B 1 299 ? 51.119 71.876 36.348 1.00 16.63 299 VAL B O 1
ATOM 4640 N N . ARG B 1 300 ? 50.353 73.851 35.605 1.00 16.78 300 ARG B N 1
ATOM 4641 C CA . ARG B 1 300 ? 50.818 74.580 36.780 1.00 18.20 300 ARG B CA 1
ATOM 4642 C C . ARG B 1 300 ? 50.148 74.037 38.039 1.00 17.56 300 ARG B C 1
ATOM 4643 O O . ARG B 1 300 ? 50.797 73.847 39.071 1.00 17.87 300 ARG B O 1
ATOM 4651 N N . GLN B 1 301 ? 48.846 73.786 37.951 1.00 16.65 301 GLN B N 1
ATOM 4652 C CA . GLN B 1 301 ? 48.097 73.267 39.088 1.00 17.69 301 GLN B CA 1
ATOM 4653 C C . GLN B 1 301 ? 48.523 71.841 39.431 1.00 16.24 301 GLN B C 1
ATOM 4654 O O . GLN B 1 301 ? 48.562 71.464 40.603 1.00 16.51 301 GLN B O 1
ATOM 4660 N N . LEU B 1 302 ? 48.838 71.044 38.413 1.00 15.84 302 LEU B N 1
ATOM 4661 C CA . LEU B 1 302 ? 49.276 69.678 38.656 1.00 15.93 302 LEU B CA 1
ATOM 4662 C C . LEU B 1 302 ? 50.590 69.692 39.428 1.00 17.00 302 LEU B C 1
ATOM 4663 O O . LEU B 1 302 ? 50.770 68.920 40.366 1.00 17.21 302 LEU B O 1
ATOM 4668 N N . HIS B 1 303 ? 51.507 70.575 39.042 1.00 19.02 303 HIS B N 1
ATOM 4669 C CA . HIS B 1 303 ? 52.775 70.663 39.755 1.00 19.88 303 HIS B CA 1
ATOM 4670 C C . HIS B 1 303 ? 52.496 71.155 41.172 1.00 19.45 303 HIS B C 1
ATOM 4671 O O . HIS B 1 303 ? 53.134 70.717 42.128 1.00 20.16 303 HIS B O 1
ATOM 4678 N N . GLY B 1 304 ? 51.522 72.052 41.295 1.00 19.77 304 GLY B N 1
ATOM 4679 C CA . GLY B 1 304 ? 51.156 72.595 42.591 1.00 19.25 304 GLY B CA 1
ATOM 4680 C C . GLY B 1 304 ? 50.676 71.558 43.595 1.00 19.66 304 GLY B C 1
ATOM 4681 O O . GLY B 1 304 ? 50.945 71.684 44.790 1.00 20.96 304 GLY B O 1
ATOM 4682 N N . VAL B 1 305 ? 49.956 70.538 43.134 1.00 17.74 305 VAL B N 1
ATOM 4683 C CA . VAL B 1 305 ? 49.479 69.506 44.052 1.00 16.71 305 VAL B CA 1
ATOM 4684 C C . VAL B 1 305 ? 50.459 68.353 44.206 1.00 16.59 305 VAL B C 1
ATOM 4685 O O . VAL B 1 305 ? 50.169 67.370 44.883 1.00 17.37 305 VAL B O 1
ATOM 4689 N N . GLY B 1 306 ? 51.622 68.464 43.572 1.00 17.58 306 GLY B N 1
ATOM 4690 C CA . GLY B 1 306 ? 52.609 67.413 43.724 1.00 18.94 306 GLY B CA 1
ATOM 4691 C C . GLY B 1 306 ? 52.879 66.445 42.591 1.00 20.22 306 GLY B C 1
ATOM 4692 O O . GLY B 1 306 ? 53.675 65.523 42.770 1.00 21.56 306 GLY B O 1
ATOM 4693 N N . GLN B 1 307 ? 52.237 66.606 41.439 1.00 19.94 307 GLN B N 1
ATOM 4694 C CA . GLN B 1 307 ? 52.535 65.681 40.355 1.00 20.89 307 GLN B CA 1
ATOM 4695 C C . GLN B 1 307 ? 53.775 66.188 39.639 1.00 22.92 307 GLN B C 1
ATOM 4696 O O . GLN B 1 307 ? 53.696 67.053 38.769 1.00 23.10 307 GLN B O 1
ATOM 4702 N N . GLU B 1 308 ? 54.923 65.645 40.026 1.00 25.55 308 GLU B N 1
ATOM 4703 C CA . GLU B 1 308 ? 56.196 66.043 39.444 1.00 28.33 308 GLU B CA 1
ATOM 4704 C C . GLU B 1 308 ? 56.271 65.727 37.957 1.00 28.38 308 GLU B C 1
ATOM 4705 O O . GLU B 1 308 ? 56.677 66.570 37.155 1.00 29.81 308 GLU B O 1
ATOM 4711 N N . ARG B 1 309 ? 55.874 64.515 37.588 1.00 27.95 309 ARG B N 1
ATOM 4712 C CA . ARG B 1 309 ? 55.918 64.105 36.192 1.00 28.49 309 ARG B CA 1
ATOM 4713 C C . ARG B 1 309 ? 54.568 64.158 35.486 1.00 26.83 309 ARG B C 1
ATOM 4714 O O . ARG B 1 309 ? 53.594 63.539 35.912 1.00 27.91 309 ARG B O 1
ATOM 4722 N N . LEU B 1 310 ? 54.534 64.918 34.400 1.00 24.86 310 LEU B N 1
ATOM 4723 C CA . LEU B 1 310 ? 53.340 65.084 33.583 1.00 25.75 310 LEU B CA 1
ATOM 4724 C C . LEU B 1 310 ? 53.387 63.986 32.525 1.00 25.87 310 LEU B C 1
ATOM 4725 O O . LEU B 1 310 ? 54.468 63.537 32.146 1.00 26.60 310 LEU B O 1
ATOM 4730 N N . PRO B 1 311 ? 52.221 63.522 32.048 1.00 24.52 311 PRO B N 1
ATOM 4731 C CA . PRO B 1 311 ? 52.238 62.471 31.025 1.00 24.79 311 PRO B CA 1
ATOM 4732 C C . PRO B 1 311 ? 53.114 62.894 29.847 1.00 24.95 311 PRO B C 1
ATOM 4733 O O . PRO B 1 311 ? 52.892 63.946 29.243 1.00 25.80 311 PRO B O 1
ATOM 4737 N N . GLY B 1 312 ? 54.122 62.079 29.544 1.00 24.72 312 GLY B N 1
ATOM 4738 C CA . GLY B 1 312 ? 55.027 62.388 28.453 1.00 23.81 312 GLY B CA 1
ATOM 4739 C C . GLY B 1 312 ? 56.417 62.784 28.922 1.00 24.38 312 GLY B C 1
ATOM 4740 O O . GLY B 1 312 ? 57.393 62.632 28.186 1.00 23.54 312 GLY B O 1
ATOM 4741 N N . ASP B 1 313 ? 56.511 63.289 30.149 1.00 23.35 313 ASP B N 1
ATOM 4742 C CA . ASP B 1 313 ? 57.789 63.718 30.713 1.00 23.92 313 ASP B CA 1
ATOM 4743 C C . ASP B 1 313 ? 58.861 62.637 30.692 1.00 24.40 313 ASP B C 1
ATOM 4744 O O . ASP B 1 313 ? 60.025 62.919 30.405 1.00 24.86 313 ASP B O 1
ATOM 4749 N N . ARG B 1 314 ? 58.474 61.406 31.005 1.00 23.60 314 ARG B N 1
ATOM 4750 C CA . ARG B 1 314 ? 59.422 60.300 31.020 1.00 24.60 314 ARG B CA 1
ATOM 4751 C C . ARG B 1 314 ? 60.100 60.182 29.660 1.00 23.86 314 ARG B C 1
ATOM 4752 O O . ARG B 1 314 ? 61.328 60.085 29.576 1.00 23.80 314 ARG B O 1
ATOM 4760 N N . ARG B 1 315 ? 59.306 60.202 28.593 1.00 22.01 315 ARG B N 1
ATOM 4761 C CA . ARG B 1 315 ? 59.867 60.097 27.252 1.00 21.63 315 ARG B CA 1
ATOM 4762 C C . ARG B 1 315 ? 60.665 61.333 26.854 1.00 21.49 315 ARG B C 1
ATOM 4763 O O . ARG B 1 315 ? 61.686 61.219 26.178 1.00 21.56 315 ARG B O 1
ATOM 4771 N N . TYR B 1 316 ? 60.213 62.516 27.261 1.00 20.55 316 TYR B N 1
ATOM 4772 C CA . TYR B 1 316 ? 60.953 63.722 26.906 1.00 20.13 316 TYR B CA 1
ATOM 4773 C C . TYR B 1 316 ? 62.322 63.729 27.577 1.00 19.75 316 TYR B C 1
ATOM 4774 O O . TYR B 1 316 ? 63.282 64.258 27.020 1.00 20.49 316 TYR B O 1
ATOM 4783 N N . LEU B 1 317 ? 62.409 63.139 28.767 1.00 20.55 317 LEU B N 1
ATOM 4784 C CA . LEU B 1 317 ? 63.679 63.074 29.491 1.00 21.80 317 LEU B CA 1
ATOM 4785 C C . LEU B 1 317 ? 64.633 62.135 28.763 1.00 22.40 317 LEU B C 1
ATOM 4786 O O . LEU B 1 317 ? 65.810 62.448 28.576 1.00 21.94 317 LEU B O 1
ATOM 4791 N N . GLU B 1 318 ? 64.125 60.976 28.360 1.00 22.65 318 GLU B N 1
ATOM 4792 C CA . GLU B 1 318 ? 64.946 60.013 27.641 1.00 24.35 318 GLU B CA 1
ATOM 4793 C C . GLU B 1 318 ? 65.348 60.583 26.290 1.00 23.32 318 GLU B C 1
ATOM 4794 O O . GLU B 1 318 ? 66.468 60.372 25.825 1.00 23.18 318 GLU B O 1
ATOM 4800 N N . ARG B 1 319 ? 64.430 61.313 25.665 1.00 21.99 319 ARG B N 1
ATOM 4801 C CA . ARG B 1 319 ? 64.695 61.924 24.370 1.00 21.40 319 ARG B CA 1
ATOM 4802 C C . ARG B 1 319 ? 65.877 62.880 24.478 1.00 22.12 319 ARG B C 1
ATOM 4803 O O . ARG B 1 319 ? 66.792 62.845 23.657 1.00 22.11 319 ARG B O 1
ATOM 4811 N N . ALA B 1 320 ? 65.852 63.729 25.501 1.00 22.07 320 ALA B N 1
ATOM 4812 C CA . ALA B 1 320 ? 66.922 64.696 25.717 1.00 22.56 320 ALA B CA 1
ATOM 4813 C C . ALA B 1 320 ? 68.249 63.982 25.957 1.00 22.12 320 ALA B C 1
ATOM 4814 O O . ALA B 1 320 ? 69.289 64.408 25.462 1.00 23.20 320 ALA B O 1
ATOM 4816 N N . ARG B 1 321 ? 68.204 62.894 26.718 1.00 22.33 321 ARG B N 1
ATOM 4817 C CA . ARG B 1 321 ? 69.403 62.119 27.015 1.00 22.72 321 ARG B CA 1
ATOM 4818 C C . ARG B 1 321 ? 69.957 61.472 25.752 1.00 24.14 321 ARG B C 1
ATOM 4819 O O . ARG B 1 321 ? 71.172 61.426 25.547 1.00 24.72 321 ARG B O 1
ATOM 4827 N N . SER B 1 322 ? 69.062 60.983 24.901 1.00 23.13 322 SER B N 1
ATOM 4828 C CA . SER B 1 322 ? 69.470 60.345 23.654 1.00 24.86 322 SER B CA 1
ATOM 4829 C C . SER B 1 322 ? 70.131 61.341 22.710 1.00 25.22 322 SER B C 1
ATOM 4830 O O . SER B 1 322 ? 71.117 61.021 22.046 1.00 26.72 322 SER B O 1
ATOM 4833 N N . MET B 1 323 ? 69.590 62.552 22.649 1.00 25.97 323 MET B N 1
ATOM 4834 C CA . MET B 1 323 ? 70.135 63.577 21.770 1.00 26.81 323 MET B CA 1
ATOM 4835 C C . MET B 1 323 ? 71.455 64.143 22.291 1.00 27.97 323 MET B C 1
ATOM 4836 O O . MET B 1 323 ? 72.269 64.652 21.519 1.00 28.24 323 MET B O 1
ATOM 4841 N N . ALA B 1 324 ? 71.670 64.042 23.598 1.00 28.08 324 ALA B N 1
ATOM 4842 C CA . ALA B 1 324 ? 72.888 64.563 24.209 1.00 29.35 324 ALA B CA 1
ATOM 4843 C C . ALA B 1 324 ? 74.022 63.545 24.297 1.00 29.77 324 ALA B C 1
ATOM 4844 O O . ALA B 1 324 ? 75.182 63.877 24.048 1.00 30.08 324 ALA B O 1
ATOM 4846 N N . HIS B 1 325 ? 73.689 62.307 24.648 1.00 29.75 325 HIS B N 1
ATOM 4847 C CA . HIS B 1 325 ? 74.701 61.268 24.796 1.00 30.50 325 HIS B CA 1
ATOM 4848 C C . HIS B 1 325 ? 74.587 60.161 23.760 1.00 29.64 325 HIS B C 1
ATOM 4849 O O . HIS B 1 325 ? 75.391 59.230 23.751 1.00 29.84 325 HIS B O 1
ATOM 4856 N N . GLY B 1 326 ? 73.587 60.264 22.891 1.00 28.79 326 GLY B N 1
ATOM 4857 C CA . GLY B 1 326 ? 73.391 59.248 21.874 1.00 27.89 326 GLY B CA 1
ATOM 4858 C C . GLY B 1 326 ? 72.468 58.155 22.375 1.00 26.61 326 GLY B C 1
ATOM 4859 O O . GLY B 1 326 ? 72.183 58.066 23.570 1.00 25.53 326 GLY B O 1
ATOM 4860 N N . ILE B 1 327 ? 71.996 57.317 21.458 1.00 25.90 327 ILE B N 1
ATOM 4861 C CA . ILE B 1 327 ? 71.099 56.227 21.812 1.00 24.81 327 ILE B CA 1
ATOM 4862 C C . ILE B 1 327 ? 71.891 54.975 22.172 1.00 25.59 327 ILE B C 1
ATOM 4863 O O . ILE B 1 327 ? 72.649 54.446 21.356 1.00 22.98 327 ILE B O 1
ATOM 4868 N N . VAL B 1 328 ? 71.716 54.510 23.403 1.00 25.91 328 VAL B N 1
ATOM 4869 C CA . VAL B 1 328 ? 72.412 53.325 23.882 1.00 27.57 328 VAL B CA 1
ATOM 4870 C C . VAL B 1 328 ? 71.848 52.069 23.239 1.00 28.08 328 VAL B C 1
ATOM 4871 O O . VAL B 1 328 ? 70.639 51.837 23.255 1.00 28.90 328 VAL B O 1
ATOM 4875 N N . ILE B 1 329 ? 72.735 51.259 22.672 1.00 27.14 329 ILE B N 1
ATOM 4876 C CA . ILE B 1 329 ? 72.330 50.029 22.013 1.00 27.79 329 ILE B CA 1
ATOM 4877 C C . ILE B 1 329 ? 73.344 48.925 22.278 1.00 27.77 329 ILE B C 1
ATOM 4878 O O . ILE B 1 329 ? 74.552 49.169 22.276 1.00 28.61 329 ILE B O 1
ATOM 4883 N N . ALA B 1 330 ? 72.851 47.715 22.522 1.00 27.75 330 ALA B N 1
ATOM 4884 C CA . ALA B 1 330 ? 73.730 46.582 22.773 1.00 28.34 330 ALA B CA 1
ATOM 4885 C C . ALA B 1 330 ? 74.615 46.394 21.546 1.00 29.48 330 ALA B C 1
ATOM 4886 O O . ALA B 1 330 ? 74.135 46.438 20.413 1.00 28.58 330 ALA B O 1
ATOM 4888 N N . GLN B 1 331 ? 75.908 46.197 21.775 1.00 29.30 331 GLN B N 1
ATOM 4889 C CA . GLN B 1 331 ? 76.852 46.013 20.682 1.00 30.99 331 GLN B CA 1
ATOM 4890 C C . GLN B 1 331 ? 76.361 44.950 19.704 1.00 30.11 331 GLN B C 1
ATOM 4891 O O . GLN B 1 331 ? 76.435 45.132 18.489 1.00 29.74 331 GLN B O 1
ATOM 4897 N N . ALA B 1 332 ? 75.853 43.844 20.241 1.00 29.77 332 ALA B N 1
ATOM 4898 C CA . ALA B 1 332 ? 75.353 42.750 19.416 1.00 29.19 332 ALA B CA 1
ATOM 4899 C C . ALA B 1 332 ? 74.167 43.179 18.559 1.00 28.98 332 ALA B C 1
ATOM 4900 O O . ALA B 1 332 ? 74.035 42.747 17.412 1.00 29.28 332 ALA B O 1
ATOM 4902 N N . ASP B 1 333 ? 73.300 44.022 19.113 1.00 27.93 333 ASP B N 1
ATOM 4903 C CA . ASP B 1 333 ? 72.137 44.487 18.367 1.00 26.84 333 ASP B CA 1
ATOM 4904 C C . ASP B 1 333 ? 72.533 45.436 17.244 1.00 25.72 333 ASP B C 1
ATOM 4905 O O . ASP B 1 333 ? 71.960 45.387 16.155 1.00 24.65 333 ASP B O 1
ATOM 4910 N N . LEU B 1 334 ? 73.507 46.301 17.507 1.00 23.93 334 LEU B N 1
ATOM 4911 C CA . LEU B 1 334 ? 73.960 47.243 16.493 1.00 25.27 334 LEU B CA 1
ATOM 4912 C C . LEU B 1 334 ? 74.608 46.494 15.336 1.00 25.49 334 LEU B C 1
ATOM 4913 O O . LEU B 1 334 ? 74.372 46.814 14.172 1.00 25.31 334 LEU B O 1
ATOM 4918 N N . GLU B 1 335 ? 75.420 45.492 15.659 1.00 25.64 335 GLU B N 1
ATOM 4919 C CA . GLU B 1 335 ? 76.092 44.706 14.632 1.00 26.93 335 GLU B CA 1
ATOM 4920 C C . GLU B 1 335 ? 75.074 43.942 13.794 1.00 26.64 335 GLU B C 1
ATOM 4921 O O . GLU B 1 335 ? 75.268 43.746 12.594 1.00 26.18 335 GLU B O 1
ATOM 4927 N N . ARG B 1 336 ? 73.984 43.518 14.424 1.00 25.91 336 ARG B N 1
ATOM 4928 C CA . ARG B 1 336 ? 72.940 42.787 13.715 1.00 26.23 336 ARG B CA 1
ATOM 4929 C C . ARG B 1 336 ? 72.216 43.715 12.744 1.00 25.09 336 ARG B C 1
ATOM 4930 O O . ARG B 1 336 ? 71.911 43.331 11.614 1.00 23.69 336 ARG B O 1
ATOM 4938 N N . LEU B 1 337 ? 71.944 44.939 13.186 1.00 23.62 337 LEU B N 1
ATOM 4939 C CA . LEU B 1 337 ? 71.268 45.914 12.339 1.00 22.43 337 LEU B CA 1
ATOM 4940 C C . LEU B 1 337 ? 72.173 46.323 11.179 1.00 23.37 337 LEU B C 1
ATOM 4941 O O . LEU B 1 337 ? 71.713 46.489 10.050 1.00 22.80 337 LEU B O 1
ATOM 4946 N N . GLN B 1 338 ? 73.463 46.483 11.456 1.00 22.63 338 GLN B N 1
ATOM 4947 C CA . GLN B 1 338 ? 74.403 46.870 10.412 1.00 23.80 338 GLN B CA 1
ATOM 4948 C C . GLN B 1 338 ? 74.480 45.778 9.352 1.00 23.57 338 GLN B C 1
ATOM 4949 O O . GLN B 1 338 ? 74.564 46.068 8.158 1.00 24.11 338 GLN B O 1
ATOM 4955 N N . GLU B 1 339 ? 74.439 44.523 9.789 1.00 23.94 339 GLU B N 1
ATOM 4956 C CA . GLU B 1 339 ? 74.486 43.396 8.863 1.00 25.16 339 GLU B CA 1
ATOM 4957 C C . GLU B 1 339 ? 73.225 43.371 8.004 1.00 24.80 339 GLU B C 1
ATOM 4958 O O . GLU B 1 339 ? 73.293 43.163 6.794 1.00 24.07 339 GLU B O 1
ATOM 4964 N N . LEU B 1 340 ? 72.072 43.578 8.635 1.00 22.31 340 LEU B N 1
ATOM 4965 C CA . LEU B 1 340 ? 70.807 43.583 7.911 1.00 21.87 340 LEU B CA 1
ATOM 4966 C C . LEU B 1 340 ? 70.774 44.694 6.866 1.00 20.86 340 LEU B C 1
ATOM 4967 O O . LEU B 1 340 ? 70.103 44.565 5.842 1.00 22.16 340 LEU B O 1
ATOM 4972 N N . ALA B 1 341 ? 71.506 45.776 7.118 1.00 22.64 341 ALA B N 1
ATOM 4973 C CA . ALA B 1 341 ? 71.553 46.902 6.186 1.00 21.94 341 ALA B CA 1
ATOM 4974 C C . ALA B 1 341 ? 72.535 46.662 5.040 1.00 23.83 341 ALA B C 1
ATOM 4975 O O . ALA B 1 341 ? 72.538 47.398 4.051 1.00 23.85 341 ALA B O 1
ATOM 4977 N N . GLY B 1 342 ? 73.376 45.642 5.182 1.00 24.31 342 GLY B N 1
ATOM 4978 C CA . GLY B 1 342 ? 74.337 45.329 4.141 1.00 26.12 342 GLY B CA 1
ATOM 4979 C C . GLY B 1 342 ? 75.785 45.555 4.533 1.00 28.52 342 GLY B C 1
ATOM 4980 O O . GLY B 1 342 ? 76.692 45.186 3.786 1.00 28.59 342 GLY B O 1
ATOM 4981 N N . HIS B 1 343 ? 76.010 46.161 5.696 1.00 29.69 343 HIS B N 1
ATOM 4982 C CA . HIS B 1 343 ? 77.369 46.429 6.163 1.00 32.91 343 HIS B CA 1
ATOM 4983 C C . HIS B 1 343 ? 78.106 45.140 6.516 1.00 33.91 343 HIS B C 1
ATOM 4984 O O . HIS B 1 343 ? 77.451 44.078 6.578 1.00 35.91 343 HIS B O 1
#

Radius of gyration: 25.15 Å; Cα contacts (8 Å, |Δi|>4): 1721; chains: 2; bounding box: 75×56×59 Å

InterPro domains:
  IPR003767 Malate/L-lactate dehydrogenase-like [PF02615] (13-337)
  IPR003767 Malate/L-lactate dehydrogenase-like [PTHR11091] (7-341)
  IPR036111 Malate/L-sulfolactate/L-lactate dehydrogenase-like superfamily [SSF89733] (12-341)
  IPR043143 Malate/L-sulfolactate/L-lactate dehydrogenase-like, NADPH binding domain [G3DSA:3.30.1370.60] (77-311)
  IPR043144 Malate/L-sulfolactate/L-lactate dehydrogenase-like, alpha-helical domain [G3DSA:1.10.1530.10] (23-341)

Secondary structure (DSSP, 8-state):
-EEE-HHHHHHHHHHHHHHTT--HHHHHHHHHHHHHHHHTT-GGGTGGGHHHHHHHHHTTSS-TT---EEEEEETTEEEEE-TTSBHHHHHHHHHHHHHHHHHHHSEEEEEEEEEE--S-SHHHHHHHHHTT-EEEEE----S-BPPTT-SS--B----EEEEEEETTEEEEEEEE-SBSS-HHHHHHHHHTT-PPPTTSEE-TTS-EE--HHHHHTT-EE-BTTTHHHHHHHHHHHIIIIITTS---TTS--STTSTT--S-EEEEEEEEE-TTTT-SS-HHHHHHHHHHHHHHTT--PPTTHHHHHHHHHHHHH-EEE-HHHHHHHHHH-/---EEEE-HHHHHHHHHHHHHHTT--HHHHHHHHHHHHHHHHTT-GGGTGGGHHHHHHHHHTTSS-TT---EEEEEETTEEEEE-TTSBHHHHHHHHHHHHHHHHHHHSEEEEEEEEEE--S-SHHHHHHHHHTT-EEEEEE--SS-BPPTT-SS--B----EEEEEEETTEEEEEEEE-SBSS-HHHHHHHHHTT----SSSEE-TTS-EE--HHHHHTT-EEPBTTTHHHHHHHHHHHIIIIITTSPPPTTS---TTSTT--S-EEEEEEEEE-TTTT-SS-HHHHHHHHHHHHHHTT--SPTTHHHHHHHHHHHHH-EEEEHHHHHHHHHHHT-

GO terms:
  GO:0050132 N-methyl-L-alanine dehydrogenase activity (F, EXP)
  GO:0070401 NADP+ binding (F, IDA)
  GO:0042802 identical protein binding (F, IDA)
  GO:0042803 protein homodimerization activity (F, IDA)
  GO:0030416 methylamine metabolic process (P, IDA)
  GO:0006560 L-proline metabolic process (P, IDA)
  GO:0047125 delta1-piperideine-2-carboxylate reductase activity (F, IDA)
  GO:0050241 pyrroline-2-carboxylate reductase activity (F, IDA)

Foldseek 3Di:
DDFAALVRQLVLQLVLLVLLQADNLLSNQLSNQQSLCLLLVVVLFHLVCVLLVSLQVVQVQAHNHFDKDWDDDDLAEIAIESVRHAARSRCVVCVVVNVVSQVVVFKHKYAYAQHWYRGFCQVSQQVLQVVQKKKKKKAWWAWFEAQFPGQGTDTHLIKMKIWHAAPPDGIQIAIGRQWQDHLSVLVVCQVVVHFAPWQFWAALRSHTGRRSVRSVHNIGGYGPPGNVSSVVRVVSQCAFAVVNVYDRNHRDDCVPRPSNDTGGGGMMMMMGNVCVVHPDRVNHVVNVVVVVCVVVPDPDGRCNSSVVSSVVCNVVGRDDDVVSVVVSNVSD/DFDKDFDALVRQLVLQLLLLVLLAADSLLSNQLSNQQSLCLLLVVVLFHLVCVLLVRLQSVLVQAHRHFDKDWADDDLAEIEIESVRHADRSRCVVCVVVNVVSQVVVFKHKYKYAQHWYRHFCQVSQQVLQQVAKKKKKKAWWAWFEAFFPGQATDTGQIKIKIWHYAPPDGIQIAIHGQQQHRLSVLVVCVVVVHWADWDFWFALRRHTGRRSVRSVPNIHTYGPPGNVSSVVRVVRQCAFAVVNVFDRNHRDDCPSRPSNDTGGGGMMMMIGNVCVVHPDRPNHVVNVVVVVCVVVPPPDGRPNSSVVSSVVCNVVGRMDRPVSVVVSNVSSPD

Sequence (669 aa):
TQTVSYPQLIDLLRRIFVVHGTSPEVADVLAENCASAQRDGSHSHGIFRIPGYLSSLASGWVDGKAVPVVEDVGAAFVRVDACNGFAQPALAAARSLLIDKARSAGVAILAIRGSHHFAALWPDVEPFAEQGLVALSMVNSMTCVVPHGARQPLFGTNPIAFGAPRAGGEPIVFDLATSAIAHGDVQIAAREGRLLPAGMGVDRDGLPTQEPRAILDGGALLPFGGHKGSALSMMVELLAAGLTGGNFSFEFDWSKHPGAQTPWTGQLLIVIDPDKGAGQHFAQRSEELVRQLHGVGQERLPGDRRYLERARSMAHGIVIAQADLERLQELADQPTQTVSYPQLIDLLRRIFVVHGTSPEVADVLAENCASAQRDGSHSHGIFRIPGYLSSLASGWVDGKAVPVVEDVGAAFVRVDACNGFAQPALAAARSLLIDKARSAGVAILAIRGSHHFAALWPDVEPFAEQGLVALSMVNSMTCVVPHGARQPLFGTNPIAFGAPRAGGEPIVFDLATSAIAHGDVQIAAREGRLLPAGMGVDRDGLPTQEPRAILDGGALLPFGGHKGSALSMMVELLAAGLTGGNFSFEFDWSKHPGAQTPWTGQLLIVIDPDKGAGQHFAQRSEELVRQLHGVGQERLPGDRRYLERARSMAHGIVIAQADLERLQELAGH

Nearest PDB structures (foldseek):
  1wtj-assembly1_A  TM=1.003E+00  e=6.149E-75  Pseudomonas syringae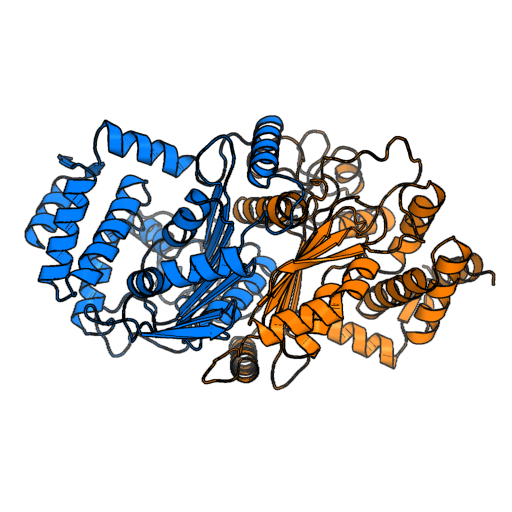 pv. tomato
  1xrh-assembly1_B  TM=9.177E-01  e=5.256E-32  Escherichia coli
  4h8a-assembly1_A  TM=9.143E-01  e=2.396E-31  Escherichia coli
  1z2i-assembly1_B  TM=9.025E-01  e=4.687E-30  Agrobacterium tumefaciens
  4fju-assembly1_B  TM=9.196E-01  e=1.688E-27  Escherichia coli str. K-12 substr. DH10B

B-factor: mean 22.85, std 9.16, range [10.96, 56.19]

Organism: Pseudomonas syringae pv. tomato (NCBI:txid323)

CATH classification: 1.10.1530.10 (+2 more: 3.30.1370.60, 3.30.60.50)

Solvent-accessible surface area: 24859 Å² total; per-residue (Å²): 124,96,64,14,39,31,75,106,0,37,89,14,0,80,119,0,0,60,86,66,30,6,17,67,116,5,0,68,37,0,0,96,13,0,0,11,1,15,27,3,26,16,116,26,55,0,23,100,40,1,86,10,2,17,37,0,19,91,46,44,18,1,58,5,124,11,114,29,76,58,52,88,37,12,53,0,0,0,4,0,42,0,48,46,2,3,0,9,14,0,5,35,53,0,68,81,49,0,20,91,23,0,104,81,2,0,0,0,0,0,0,0,60,14,1,0,17,20,16,4,3,10,20,6,0,14,36,1,2,108,83,34,0,1,0,7,0,1,5,0,19,45,47,21,1,11,1,77,60,18,152,95,40,5,2,0,20,0,29,4,0,0,0,0,12,44,68,53,41,85,15,1,1,14,50,11,16,0,0,23,25,38,76,18,59,0,65,54,9,23,141,112,69,150,108,10,87,79,41,33,1,12,30,152,110,38,108,113,23,80,74,4,162,28,8,71,82,56,16,5,2,47,11,8,31,29,95,17,0,4,8,2,0,3,6,0,0,0,2,0,0,0,0,1,28,5,30,0,1,44,64,22,82,83,96,176,53,118,42,4,84,0,14,89,1,1,1,0,0,1,0,3,26,2,51,44,47,28,91,43,112,0,28,112,37,0,45,45,0,2,150,45,1,94,49,17,15,16,147,144,7,33,15,28,190,29,16,98,41,34,60,127,6,119,74,138,17,5,82,6,40,108,50,45,17,83,130,7,96,150,60,27,197,83,77,86,68,83,10,40,32,85,109,0,44,71,12,0,82,113,0,0,61,92,63,34,3,16,66,113,6,0,70,37,0,0,98,12,2,0,10,0,17,25,2,26,21,108,12,41,0,24,40,12,1,77,4,2,18,36,0,19,93,31,53,17,4,62,4,124,12,117,28,75,57,44,88,38,12,55,0,0,0,3,0,41,1,47,48,2,4,0,8,12,0,4,34,50,0,79,80,49,0,20,90,20,0,106,81,2,0,0,0,0,0,0,0,62,16,1,0,16,13,11,6,2,7,22,5,0,17,37,1,2,99,83,35,0,1,0,8,0,1,8,2,11,31,46,11,1,14,1,96,63,18,152,90,36,6,2,0,19,0,20,3,0,0,0,0,14,47,53,54,39,94,9,1,1,14,50,9,10,1,0,20,22,26,31,5,57,0,44,22,0,20,165,104,70,111,115,8,82,69,56,44,2,20,32,163,109,47,106,114,20,80,100,8,138,24,8,54,67,60,11,4,0,60,14,7,48,29,107,19,0,4,10,2,1,3,7,0,0,0,2,0,0,0,0,1,29,3,32,0,3,47,60,32,92,75,82,171,55,116,36,9,74,0,9,90,1,1,1,0,0,0,0,4,26,2,48,41,46,29,88,46,124,1,29,110,37,0,25,53,0,2,128,59,1,87,56,20,7,6,154,76,6,17,12,45,191,31,37,91,66,32,60,126,12,113,76,141,16,4,94,6,26,62,51,66,14,79,132,7,68,105,26,9,64,139